Protein AF-0000000078595230 (afdb_homodimer)

Structure (mmCIF, N/CA/C/O backbone):
data_AF-0000000078595230-model_v1
#
loop_
_entity.id
_entity.type
_entity.pdbx_description
1 polymer 'Imidazole glycerol phosphate synthase subunit HisH'
#
loop_
_atom_site.group_PDB
_atom_site.id
_atom_site.type_symbol
_atom_site.label_atom_id
_atom_site.label_alt_id
_atom_site.label_comp_id
_atom_site.label_asym_id
_atom_site.label_entity_id
_atom_site.label_seq_id
_atom_site.pdbx_PDB_ins_code
_atom_site.Cartn_x
_atom_site.Cartn_y
_atom_site.Cartn_z
_atom_site.occupancy
_atom_site.B_iso_or_equiv
_atom_site.auth_seq_id
_atom_site.auth_comp_id
_atom_site.auth_asym_id
_atom_site.auth_atom_id
_atom_site.pdbx_PDB_model_num
ATOM 1 N N . MET A 1 1 ? 17.828 -8.773 -14.305 1 94.38 1 MET A N 1
ATOM 2 C CA . MET A 1 1 ? 16.609 -8.039 -14.672 1 94.38 1 MET A CA 1
ATOM 3 C C . MET A 1 1 ? 15.375 -8.914 -14.484 1 94.38 1 MET A C 1
ATOM 5 O O . MET A 1 1 ? 15.422 -10.117 -14.734 1 94.38 1 MET A O 1
ATOM 9 N N . ILE A 1 2 ? 14.383 -8.367 -13.945 1 98.5 2 ILE A N 1
ATOM 10 C CA . ILE A 1 2 ? 13.109 -9.062 -13.781 1 98.5 2 ILE A CA 1
ATOM 11 C C . ILE A 1 2 ? 12.211 -8.781 -14.984 1 98.5 2 ILE A C 1
ATOM 13 O O . ILE A 1 2 ? 12.07 -7.633 -15.406 1 98.5 2 ILE A O 1
ATOM 17 N N . SER A 1 3 ? 11.625 -9.797 -15.578 1 98.81 3 SER A N 1
ATOM 18 C CA . SER A 1 3 ? 10.578 -9.633 -16.578 1 98.81 3 SER A CA 1
ATOM 19 C C . SER A 1 3 ? 9.195 -9.68 -15.945 1 98.81 3 SER A C 1
ATOM 21 O O . SER A 1 3 ? 8.844 -10.648 -15.273 1 98.81 3 SER A O 1
ATOM 23 N N . ILE A 1 4 ? 8.508 -8.617 -16.125 1 98.88 4 ILE A N 1
ATOM 24 C CA . ILE A 1 4 ? 7.078 -8.617 -15.828 1 98.88 4 ILE A CA 1
ATOM 25 C C . ILE A 1 4 ? 6.289 -9 -17.078 1 98.88 4 ILE A C 1
ATOM 27 O O . ILE A 1 4 ? 6.258 -8.25 -18.062 1 98.88 4 ILE A O 1
ATOM 31 N N . VAL A 1 5 ? 5.637 -10.117 -17 1 98.88 5 VAL A N 1
ATOM 32 C CA . VAL A 1 5 ? 5.094 -10.727 -18.219 1 98.88 5 VAL A CA 1
ATOM 33 C C . VAL A 1 5 ? 3.863 -9.945 -18.672 1 98.88 5 VAL A C 1
ATOM 35 O O . VAL A 1 5 ? 2.895 -9.805 -17.922 1 98.88 5 VAL A O 1
ATOM 38 N N . ASP A 1 6 ? 3.943 -9.438 -19.891 1 98.62 6 ASP A N 1
ATOM 39 C CA . ASP A 1 6 ? 2.82 -8.758 -20.531 1 98.62 6 ASP A CA 1
ATOM 40 C C . ASP A 1 6 ? 2.092 -9.688 -21.5 1 98.62 6 ASP A C 1
ATOM 42 O O . ASP A 1 6 ? 2.518 -9.852 -22.641 1 98.62 6 ASP A O 1
ATOM 46 N N . TYR A 1 7 ? 0.997 -10.188 -21.031 1 98 7 TYR A N 1
ATOM 47 C CA . TYR A 1 7 ? 0.161 -11.031 -21.891 1 98 7 TYR A CA 1
ATOM 48 C C . TYR A 1 7 ? -1.214 -10.406 -22.094 1 98 7 TYR A C 1
ATOM 50 O O . TYR A 1 7 ? -2.186 -11.102 -22.375 1 98 7 TYR A O 1
ATOM 58 N N . GLY A 1 8 ? -1.312 -9.148 -21.781 1 96.19 8 GLY A N 1
ATOM 59 C CA . GLY A 1 8 ? -2.521 -8.391 -22.062 1 96.19 8 GLY A CA 1
ATOM 60 C C . GLY A 1 8 ? -3.402 -8.211 -20.828 1 96.19 8 GLY A C 1
ATOM 61 O O . GLY A 1 8 ? -4.512 -7.68 -20.938 1 96.19 8 GLY A O 1
ATOM 62 N N . MET A 1 9 ? -2.922 -8.672 -19.688 1 93.19 9 MET A N 1
ATOM 63 C CA . MET A 1 9 ? -3.703 -8.578 -18.469 1 93.19 9 MET A CA 1
ATOM 64 C C . MET A 1 9 ? -2.811 -8.242 -17.281 1 93.19 9 MET A C 1
ATOM 66 O O . MET A 1 9 ? -1.619 -8.555 -17.281 1 93.19 9 MET A O 1
ATOM 70 N N . GLY A 1 10 ? -3.42 -7.547 -16.281 1 90.12 10 GLY A N 1
ATOM 71 C CA . GLY A 1 10 ? -2.711 -7.301 -15.031 1 90.12 10 GLY A CA 1
ATOM 72 C C . GLY A 1 10 ? -2.389 -5.836 -14.812 1 90.12 10 GLY A C 1
ATOM 73 O O . GLY A 1 10 ? -2.508 -5.023 -15.727 1 90.12 10 GLY A O 1
ATOM 74 N N . ASN A 1 11 ? -1.993 -5.527 -13.555 1 89.44 11 ASN A N 1
ATOM 75 C CA . ASN A 1 11 ? -1.51 -4.207 -13.172 1 89.44 11 ASN A CA 1
ATOM 76 C C . ASN A 1 11 ? -0.004 -4.078 -13.383 1 89.44 11 ASN A C 1
ATOM 78 O O . ASN A 1 11 ? 0.749 -3.896 -12.422 1 89.44 11 ASN A O 1
ATOM 82 N N . LEU A 1 12 ? 0.404 -4.023 -14.578 1 96.56 12 LEU A N 1
ATOM 83 C CA . LEU A 1 12 ? 1.808 -4.156 -14.953 1 96.56 12 LEU A CA 1
ATOM 84 C C . LEU A 1 12 ? 2.613 -2.951 -14.477 1 96.56 12 LEU A C 1
ATOM 86 O O . LEU A 1 12 ? 3.676 -3.109 -13.875 1 96.56 12 LEU A O 1
ATOM 90 N N . ARG A 1 13 ? 2.098 -1.796 -14.688 1 94.69 13 ARG A N 1
ATOM 91 C CA . ARG A 1 13 ? 2.836 -0.574 -14.391 1 94.69 13 ARG A CA 1
ATOM 92 C C . ARG A 1 13 ? 3.018 -0.395 -12.891 1 94.69 13 ARG A C 1
ATOM 94 O O . ARG A 1 13 ? 4.078 0.034 -12.438 1 94.69 13 ARG A O 1
ATOM 101 N N . SER A 1 14 ? 1.985 -0.733 -12.102 1 95.06 14 SER A N 1
ATOM 102 C CA . SER A 1 14 ? 2.1 -0.614 -10.656 1 95.06 14 SER A CA 1
ATOM 103 C C . SER A 1 14 ? 3.188 -1.533 -10.109 1 95.06 14 SER A C 1
ATOM 105 O O . SER A 1 14 ? 3.971 -1.133 -9.242 1 95.06 14 SER A O 1
ATOM 107 N N . VAL A 1 15 ? 3.195 -2.729 -10.625 1 97.94 15 VAL A N 1
ATOM 108 C CA . VAL A 1 15 ? 4.215 -3.686 -10.211 1 97.94 15 VAL A CA 1
ATOM 109 C C . VAL A 1 15 ? 5.598 -3.174 -10.617 1 97.94 15 VAL A C 1
ATOM 111 O O . VAL A 1 15 ? 6.539 -3.219 -9.82 1 97.94 15 VAL A O 1
ATOM 114 N N . GLN A 1 16 ? 5.691 -2.67 -11.82 1 97.94 16 GLN A N 1
ATOM 115 C CA . GLN A 1 16 ? 6.969 -2.146 -12.297 1 97.94 16 GLN A CA 1
ATOM 116 C C . GLN A 1 16 ? 7.453 -0.996 -11.422 1 97.94 16 GLN A C 1
ATOM 118 O O . GLN A 1 16 ? 8.625 -0.954 -11.039 1 97.94 16 GLN A O 1
ATOM 123 N N . LYS A 1 17 ? 6.59 -0.098 -11.078 1 95.75 17 LYS A N 1
ATOM 124 C CA . LYS A 1 17 ? 6.953 1.058 -10.258 1 95.75 17 LYS A CA 1
ATOM 125 C C . LYS A 1 17 ? 7.41 0.626 -8.867 1 95.75 17 LYS A C 1
ATOM 127 O O . LYS A 1 17 ? 8.367 1.185 -8.32 1 95.75 17 LYS A O 1
ATOM 132 N N . ALA A 1 18 ? 6.707 -0.31 -8.305 1 97.56 18 ALA A N 1
ATOM 133 C CA . ALA A 1 18 ? 7.086 -0.833 -6.992 1 97.56 18 ALA A CA 1
ATOM 134 C C . ALA A 1 18 ? 8.484 -1.437 -7.027 1 97.56 18 ALA A C 1
ATOM 136 O O . ALA A 1 18 ? 9.297 -1.195 -6.125 1 97.56 18 ALA A O 1
ATOM 137 N N . LEU A 1 19 ? 8.758 -2.203 -8.055 1 98.25 19 LEU A N 1
ATOM 138 C CA . LEU A 1 19 ? 10.07 -2.822 -8.203 1 98.25 19 LEU A CA 1
ATOM 139 C C . LEU A 1 19 ? 11.156 -1.765 -8.383 1 98.25 19 LEU A C 1
ATOM 141 O O . LEU A 1 19 ? 12.211 -1.836 -7.754 1 98.25 19 LEU A O 1
ATOM 145 N N . GLU A 1 20 ? 10.883 -0.776 -9.211 1 96.88 20 GLU A N 1
ATOM 146 C CA . GLU A 1 20 ? 11.836 0.304 -9.43 1 96.88 20 GLU A CA 1
ATOM 147 C C . GLU A 1 20 ? 12.125 1.061 -8.141 1 96.88 20 GLU A C 1
ATOM 149 O O . GLU A 1 20 ? 13.266 1.443 -7.879 1 96.88 20 GLU A O 1
ATOM 154 N N . PHE A 1 21 ? 11.148 1.213 -7.383 1 96.88 21 PHE A N 1
ATOM 155 C CA . PHE A 1 21 ? 11.281 1.931 -6.121 1 96.88 21 PHE A CA 1
ATOM 156 C C . PHE A 1 21 ? 12.281 1.235 -5.207 1 96.88 21 PHE A C 1
ATOM 158 O O . PHE A 1 21 ? 13.047 1.894 -4.5 1 96.88 21 PHE A O 1
ATOM 165 N N . ILE A 1 22 ? 12.25 -0.036 -5.207 1 96.69 22 ILE A N 1
ATOM 166 C CA . ILE A 1 22 ? 13.141 -0.771 -4.312 1 96.69 22 ILE A CA 1
ATOM 167 C C . ILE A 1 22 ? 14.477 -1.009 -5 1 96.69 22 ILE A C 1
ATOM 169 O O . ILE A 1 22 ? 15.305 -1.794 -4.52 1 96.69 22 ILE A O 1
ATOM 173 N N . GLY A 1 23 ? 14.711 -0.501 -6.176 1 96.19 23 GLY A N 1
ATOM 174 C CA . GLY A 1 23 ? 16 -0.544 -6.848 1 96.19 23 GLY A CA 1
ATOM 175 C C . GLY A 1 23 ? 16.156 -1.742 -7.77 1 96.19 23 GLY A C 1
ATOM 176 O O . GLY A 1 23 ? 17.25 -2.047 -8.219 1 96.19 23 GLY A O 1
ATOM 177 N N . ALA A 1 24 ? 15.086 -2.398 -8.023 1 97.31 24 ALA A N 1
ATOM 178 C CA . ALA A 1 24 ? 15.141 -3.568 -8.898 1 97.31 24 ALA A CA 1
ATOM 179 C C . ALA A 1 24 ? 15.078 -3.16 -10.367 1 97.31 24 ALA A C 1
ATOM 181 O O . ALA A 1 24 ? 14.422 -2.178 -10.719 1 97.31 24 ALA A O 1
ATOM 182 N N . GLU A 1 25 ? 15.766 -3.869 -11.188 1 96 25 GLU A N 1
ATOM 183 C CA . GLU A 1 25 ? 15.648 -3.73 -12.641 1 96 25 GLU A CA 1
ATOM 184 C C . GLU A 1 25 ? 14.523 -4.605 -13.188 1 96 25 GLU A C 1
ATOM 186 O O . GLU A 1 25 ? 14.57 -5.828 -13.07 1 96 25 GLU A O 1
ATOM 191 N N . ALA A 1 26 ? 13.531 -3.971 -13.734 1 97.94 26 ALA A N 1
ATOM 192 C CA . ALA A 1 26 ? 12.375 -4.719 -14.219 1 97.94 26 ALA A CA 1
ATOM 193 C C . ALA A 1 26 ? 11.883 -4.168 -15.555 1 97.94 26 ALA A C 1
ATOM 195 O O . ALA A 1 26 ? 11.945 -2.961 -15.797 1 97.94 26 ALA A O 1
ATOM 196 N N . GLU A 1 27 ? 11.438 -5.055 -16.406 1 98.25 27 GLU A N 1
ATOM 197 C CA . GLU A 1 27 ? 10.883 -4.684 -17.703 1 98.25 27 GLU A CA 1
ATOM 198 C C . GLU A 1 27 ? 9.57 -5.414 -17.969 1 98.25 27 GLU A C 1
ATOM 200 O O . GLU A 1 27 ? 9.461 -6.621 -17.75 1 98.25 27 GLU A O 1
ATOM 205 N N . ILE A 1 28 ? 8.57 -4.637 -18.406 1 98.69 28 ILE A N 1
ATOM 206 C CA . ILE A 1 28 ? 7.328 -5.238 -18.891 1 98.69 28 ILE A CA 1
ATOM 207 C C . ILE A 1 28 ? 7.523 -5.766 -20.312 1 98.69 28 ILE A C 1
ATOM 209 O O . ILE A 1 28 ? 7.891 -5.016 -21.219 1 98.69 28 ILE A O 1
ATOM 213 N N . THR A 1 29 ? 7.289 -7.031 -20.516 1 98.62 29 THR A N 1
ATOM 214 C CA . THR A 1 29 ? 7.566 -7.57 -21.844 1 98.62 29 THR A CA 1
ATOM 215 C C . THR A 1 29 ? 6.703 -8.797 -22.109 1 98.62 29 THR A C 1
ATOM 217 O O . THR A 1 29 ? 6.391 -9.562 -21.203 1 98.62 29 THR A O 1
ATOM 220 N N . GLY A 1 30 ? 6.281 -8.953 -23.312 1 98.12 30 GLY A N 1
ATOM 221 C CA . GLY A 1 30 ? 5.68 -10.18 -23.812 1 98.12 30 GLY A CA 1
ATOM 222 C C . GLY A 1 30 ? 6.602 -10.977 -24.719 1 98.12 30 GLY A C 1
ATOM 223 O O . GLY A 1 30 ? 6.195 -11.977 -25.312 1 98.12 30 GLY A O 1
ATOM 224 N N . ASP A 1 31 ? 7.824 -10.445 -24.859 1 98.19 31 ASP A N 1
ATOM 225 C CA . ASP A 1 31 ? 8.805 -11.086 -25.719 1 98.19 31 ASP A CA 1
ATOM 226 C C . ASP A 1 31 ? 9.344 -12.375 -25.094 1 98.19 31 ASP A C 1
ATOM 228 O O . ASP A 1 31 ? 9.938 -12.344 -24.016 1 98.19 31 ASP A O 1
ATOM 232 N N . LYS A 1 32 ? 9.188 -13.484 -25.859 1 98.25 32 LYS A N 1
ATOM 233 C CA . LYS A 1 32 ? 9.531 -14.812 -25.359 1 98.25 32 LYS A CA 1
ATOM 234 C C . LYS A 1 32 ? 11.023 -14.906 -25.031 1 98.25 32 LYS A C 1
ATOM 236 O O . LYS A 1 32 ? 11.406 -15.508 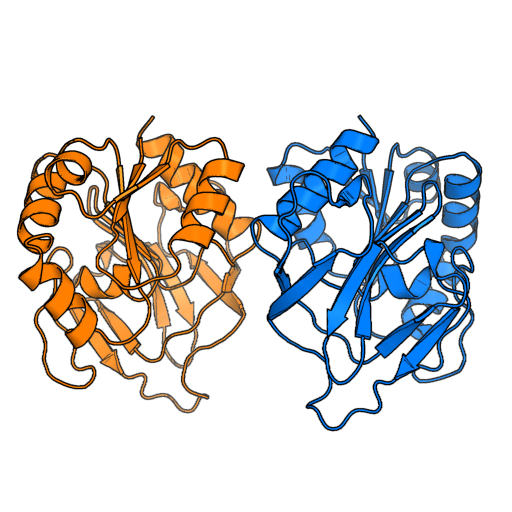-24.031 1 98.25 32 LYS A O 1
ATOM 241 N N . HIS A 1 33 ? 11.797 -14.336 -25.812 1 98.06 33 HIS A N 1
ATOM 242 C CA . HIS A 1 33 ? 13.242 -14.391 -25.625 1 98.06 33 HIS A CA 1
ATOM 243 C C . HIS A 1 33 ? 13.656 -13.602 -24.375 1 98.06 33 HIS A C 1
ATOM 245 O O . HIS A 1 33 ? 14.516 -14.047 -23.625 1 98.06 33 HIS A O 1
ATOM 251 N N . LYS A 1 34 ? 13.102 -12.477 -24.172 1 98.31 34 LYS A N 1
ATOM 252 C CA . LYS A 1 34 ? 13.398 -11.656 -23 1 98.31 34 LYS A CA 1
ATOM 253 C C . LYS A 1 34 ? 12.969 -12.359 -21.719 1 98.31 34 LYS A C 1
ATOM 255 O O . LYS A 1 34 ? 13.711 -12.375 -20.734 1 98.31 34 LYS A O 1
ATOM 260 N N . ILE A 1 35 ? 11.805 -12.969 -21.797 1 98.56 35 ILE A N 1
ATOM 261 C CA . ILE A 1 35 ? 11.289 -13.68 -20.625 1 98.56 35 ILE A CA 1
ATOM 262 C C . ILE A 1 35 ? 12.211 -14.844 -20.281 1 98.56 35 ILE A C 1
ATOM 264 O O . ILE A 1 35 ? 12.617 -15 -19.141 1 98.56 35 ILE A O 1
ATOM 268 N N . LEU A 1 36 ? 12.57 -15.609 -21.266 1 97.88 36 LEU A N 1
ATOM 269 C CA . LEU A 1 36 ? 13.383 -16.812 -21.062 1 97.88 36 LEU A CA 1
ATOM 270 C C . LEU A 1 36 ? 14.773 -16.453 -20.547 1 97.88 36 LEU A C 1
ATOM 272 O O . LEU A 1 36 ? 15.375 -17.219 -19.812 1 97.88 36 LEU A O 1
ATOM 276 N N . ASN A 1 37 ? 15.281 -15.242 -20.812 1 96.94 37 ASN A N 1
ATOM 277 C CA . ASN A 1 37 ? 16.641 -14.859 -20.453 1 96.94 37 ASN A CA 1
ATOM 278 C C . ASN A 1 37 ? 16.672 -13.953 -19.234 1 96.94 37 ASN A C 1
ATOM 280 O O . ASN A 1 37 ? 17.719 -13.438 -18.859 1 96.94 37 ASN A O 1
ATOM 284 N N . SER A 1 38 ? 15.555 -13.773 -18.594 1 98 38 SER A N 1
ATOM 285 C CA . SER A 1 38 ? 15.5 -12.93 -17.406 1 98 38 SER A CA 1
ATOM 286 C C . SER A 1 38 ? 15.992 -13.68 -16.172 1 98 38 SER A C 1
ATOM 288 O O . SER A 1 38 ? 16.031 -14.914 -16.172 1 98 38 SER A O 1
ATOM 290 N N . ARG A 1 39 ? 16.469 -12.953 -15.219 1 98.25 39 ARG A N 1
ATOM 291 C CA . ARG A 1 39 ? 16.969 -13.539 -13.977 1 98.25 39 ARG A CA 1
ATOM 292 C C . ARG A 1 39 ? 15.805 -13.898 -13.047 1 98.25 39 ARG A C 1
ATOM 294 O O . ARG A 1 39 ? 15.969 -14.688 -12.117 1 98.25 39 ARG A O 1
ATOM 301 N N . GLY A 1 40 ? 14.641 -13.305 -13.219 1 98.81 40 GLY A N 1
ATOM 302 C CA . GLY A 1 40 ? 13.391 -13.531 -12.508 1 98.81 40 GLY A CA 1
ATOM 303 C C . GLY A 1 40 ? 12.172 -13.125 -13.312 1 98.81 40 GLY A C 1
ATOM 304 O O . GLY A 1 40 ? 12.242 -12.234 -14.164 1 98.81 40 GLY A O 1
ATOM 305 N N . ILE A 1 41 ? 11.086 -13.789 -13.047 1 98.88 41 ILE A N 1
ATOM 306 C CA . ILE A 1 41 ? 9.859 -13.547 -13.797 1 98.88 41 ILE A CA 1
ATOM 307 C C . ILE A 1 41 ? 8.711 -13.258 -12.836 1 98.88 41 ILE A C 1
ATOM 309 O O . ILE A 1 41 ? 8.547 -13.961 -11.836 1 98.88 41 ILE A O 1
ATOM 313 N N . ILE A 1 42 ? 8 -12.219 -13.094 1 98.88 42 ILE A N 1
ATOM 314 C CA . ILE A 1 42 ? 6.754 -11.945 -12.391 1 98.88 42 ILE A CA 1
ATOM 315 C C . ILE A 1 42 ? 5.574 -12.102 -13.344 1 98.88 42 ILE A C 1
ATOM 317 O O . ILE A 1 42 ? 5.574 -11.539 -14.445 1 98.88 42 ILE A O 1
ATOM 321 N N . LEU A 1 43 ? 4.672 -12.945 -12.977 1 98.88 43 LEU A N 1
ATOM 322 C CA . LEU A 1 43 ? 3.428 -13.172 -13.703 1 98.88 43 LEU A CA 1
ATOM 323 C C . LEU A 1 43 ? 2.254 -12.508 -13 1 98.88 43 LEU A C 1
ATOM 325 O O . LEU A 1 43 ? 1.645 -13.094 -12.102 1 98.88 43 LEU A O 1
ATOM 329 N N . PRO A 1 44 ? 1.95 -11.25 -13.406 1 98.19 44 PRO A N 1
ATOM 330 C CA . PRO A 1 44 ? 0.797 -10.57 -12.812 1 98.19 44 PRO A CA 1
ATOM 331 C C . PRO A 1 44 ? -0.532 -11.031 -13.406 1 98.19 44 PRO A C 1
ATOM 333 O O . PRO A 1 44 ? -0.546 -11.812 -14.359 1 98.19 44 PRO A O 1
ATOM 336 N N . GLY A 1 45 ? -1.657 -10.578 -12.742 1 94.81 45 GLY A N 1
ATOM 337 C CA . GLY A 1 45 ? -2.918 -10.898 -13.391 1 94.81 45 GLY A CA 1
ATOM 338 C C . GLY A 1 45 ? -4.125 -10.328 -12.664 1 94.81 45 GLY A C 1
ATOM 339 O O . GLY A 1 45 ? -4.148 -10.266 -11.438 1 94.81 45 GLY A O 1
ATOM 340 N N . VAL A 1 46 ? -5.039 -9.891 -13.445 1 93.94 46 VAL A N 1
ATOM 341 C CA . VAL A 1 46 ? -6.387 -9.508 -13.031 1 93.94 46 VAL A CA 1
ATOM 342 C C . VAL A 1 46 ? -7.41 -10.086 -14 1 93.94 46 VAL A C 1
ATOM 344 O O . VAL A 1 46 ? -7.055 -10.539 -15.094 1 93.94 46 VAL A O 1
ATOM 347 N N . GLY A 1 47 ? -8.594 -10.203 -13.562 1 95.12 47 GLY A N 1
ATOM 348 C CA . GLY A 1 47 ? -9.625 -10.68 -14.461 1 95.12 47 GLY A CA 1
ATOM 349 C C . GLY A 1 47 ? -9.922 -12.164 -14.305 1 95.12 47 GLY A C 1
ATOM 350 O O . GLY A 1 47 ? -9.844 -12.703 -13.195 1 95.12 47 GLY A O 1
ATOM 351 N N . ALA A 1 48 ? -10.273 -12.781 -15.492 1 97.56 48 ALA A N 1
ATOM 352 C CA . ALA A 1 48 ? -10.758 -14.156 -15.43 1 97.56 48 ALA A CA 1
ATOM 353 C C . ALA A 1 48 ? -9.664 -15.141 -15.836 1 97.56 48 ALA A C 1
ATOM 355 O O . ALA A 1 48 ? -8.922 -14.898 -16.797 1 97.56 48 ALA A O 1
ATOM 356 N N . PHE A 1 49 ? -9.656 -16.297 -15.156 1 98.69 49 PHE A N 1
ATOM 357 C CA . PHE A 1 49 ? -8.68 -17.359 -15.336 1 98.69 49 PHE A CA 1
ATOM 358 C C . PHE A 1 49 ? -8.656 -17.844 -16.781 1 98.69 49 PHE A C 1
ATOM 360 O O . PHE A 1 49 ? -7.598 -17.891 -17.406 1 98.69 49 PHE A O 1
ATOM 367 N N . PRO A 1 50 ? -9.828 -18.125 -17.438 1 98.75 50 PRO A N 1
ATOM 368 C CA . PRO A 1 50 ? -9.797 -18.625 -18.812 1 98.75 50 PRO A CA 1
ATOM 369 C C . PRO A 1 50 ? -9.242 -17.594 -19.797 1 98.75 50 PRO A C 1
ATOM 371 O O . PRO A 1 50 ? -8.508 -17.953 -20.719 1 98.75 50 PRO A O 1
ATOM 374 N N . ASP A 1 51 ? -9.594 -16.328 -19.578 1 98.62 51 ASP A N 1
ATOM 375 C CA . ASP A 1 51 ? -9.102 -15.281 -20.469 1 98.62 51 ASP A CA 1
ATOM 376 C C . ASP A 1 51 ? -7.586 -15.156 -20.391 1 98.62 51 ASP A C 1
ATOM 378 O O . ASP A 1 51 ? -6.91 -15 -21.406 1 98.62 51 ASP A O 1
ATOM 382 N N . ALA A 1 52 ? -7.121 -15.25 -19.219 1 98.62 52 ALA A N 1
ATOM 383 C CA . ALA A 1 52 ? -5.68 -15.156 -19 1 98.62 52 ALA A CA 1
ATOM 384 C C . ALA A 1 52 ? -4.945 -16.328 -19.672 1 98.62 52 ALA A C 1
ATOM 386 O O . ALA A 1 52 ? -3.982 -16.109 -20.406 1 98.62 52 ALA A O 1
ATOM 387 N N . MET A 1 53 ? -5.418 -17.516 -19.469 1 98.69 53 MET A N 1
ATOM 388 C CA . MET A 1 53 ? -4.762 -18.688 -20.031 1 98.69 53 MET A CA 1
ATOM 389 C C . MET A 1 53 ? -4.867 -18.672 -21.562 1 98.69 53 MET A C 1
ATOM 391 O O . MET A 1 53 ? -3.932 -19.078 -22.25 1 98.69 53 MET A O 1
ATOM 395 N N . ASP A 1 54 ? -6.031 -18.203 -22.031 1 98.56 54 ASP A N 1
ATOM 396 C CA . ASP A 1 54 ? -6.176 -18.094 -23.484 1 98.56 54 ASP A CA 1
ATOM 397 C C . ASP A 1 54 ? -5.109 -17.172 -24.078 1 98.56 54 ASP A C 1
ATOM 399 O O . ASP A 1 54 ? -4.469 -17.516 -25.062 1 98.56 54 ASP A O 1
ATOM 403 N N . ASN A 1 55 ? -4.906 -16.016 -23.453 1 98.44 55 ASN A N 1
ATOM 404 C CA . ASN A 1 55 ? -3.898 -15.062 -23.922 1 98.44 55 ASN A CA 1
ATOM 405 C C . ASN A 1 55 ? -2.492 -15.648 -23.812 1 98.44 55 ASN A C 1
ATOM 407 O O . ASN A 1 55 ? -1.689 -15.531 -24.734 1 98.44 55 ASN A O 1
ATOM 411 N N . ILE A 1 56 ? -2.201 -16.312 -22.734 1 98.5 56 ILE A N 1
ATOM 412 C CA . ILE A 1 56 ? -0.891 -16.875 -22.438 1 98.5 56 ILE A CA 1
ATOM 413 C C . ILE A 1 56 ? -0.557 -17.953 -23.469 1 98.5 56 ILE A C 1
ATOM 415 O O . ILE A 1 56 ? 0.547 -17.984 -24.016 1 98.5 56 ILE A O 1
ATOM 419 N N . LYS A 1 57 ? -1.531 -18.797 -23.766 1 98.31 57 LYS A N 1
ATOM 420 C CA . LYS A 1 57 ? -1.324 -19.875 -24.734 1 98.31 57 LYS A CA 1
ATOM 421 C C . LYS A 1 57 ? -1.199 -19.344 -26.156 1 98.31 57 LYS A C 1
ATOM 423 O O . LYS A 1 57 ? -0.36 -19.797 -26.922 1 98.31 57 LYS A O 1
ATOM 428 N N . LYS A 1 58 ? -2.062 -18.375 -26.453 1 98.06 58 LYS A N 1
ATOM 429 C CA . LYS A 1 58 ? -2.021 -17.766 -27.781 1 98.06 58 LYS A CA 1
ATOM 430 C C . LYS A 1 58 ? -0.644 -17.188 -28.078 1 98.06 58 LYS A C 1
ATOM 432 O O . LYS A 1 58 ? -0.16 -17.266 -29.203 1 98.06 58 LYS A O 1
ATOM 437 N N . LEU A 1 59 ? -0.012 -16.656 -27.031 1 97.81 59 LEU A N 1
ATOM 438 C CA . LEU A 1 59 ? 1.274 -15.984 -27.188 1 97.81 59 LEU A CA 1
ATOM 439 C C . LEU A 1 59 ? 2.426 -16.969 -26.984 1 97.81 59 LEU A C 1
ATOM 441 O O . LEU A 1 59 ? 3.592 -16.609 -27.156 1 97.81 59 LEU A O 1
ATOM 445 N N . GLY A 1 60 ? 2.113 -18.172 -26.625 1 98.06 60 GLY A N 1
ATOM 446 C CA . GLY A 1 60 ? 3.125 -19.188 -26.375 1 98.06 60 GLY A CA 1
ATOM 447 C C . GLY A 1 60 ? 3.904 -18.953 -25.094 1 98.06 60 GLY A C 1
ATOM 448 O O . GLY A 1 60 ? 5.02 -19.453 -24.938 1 98.06 60 GLY A O 1
ATOM 449 N N . ILE A 1 61 ? 3.379 -18.188 -24.25 1 98.31 61 ILE A N 1
ATOM 450 C CA . ILE A 1 61 ? 4.051 -17.797 -23.016 1 98.31 61 ILE A CA 1
ATOM 451 C C . ILE A 1 61 ? 4.031 -18.953 -22.016 1 98.31 61 ILE A C 1
ATOM 453 O O . ILE A 1 61 ? 4.953 -19.109 -21.203 1 98.31 61 ILE A O 1
ATOM 457 N N . ASP A 1 62 ? 3.012 -19.844 -22.094 1 98.5 62 ASP A N 1
ATOM 458 C CA . ASP A 1 62 ? 2.939 -21 -21.203 1 98.5 62 ASP A CA 1
ATOM 459 C C . ASP A 1 62 ? 4.18 -21.875 -21.359 1 98.5 62 ASP A C 1
ATOM 461 O O . ASP A 1 62 ? 4.785 -22.281 -20.359 1 98.5 62 ASP A O 1
ATOM 465 N N . THR A 1 63 ? 4.609 -22.094 -22.578 1 98.25 63 THR A N 1
ATOM 466 C CA . THR A 1 63 ? 5.785 -22.922 -22.844 1 98.25 63 THR A CA 1
ATOM 467 C C . THR A 1 63 ? 7.051 -22.234 -22.328 1 98.25 63 THR A C 1
ATOM 469 O O . THR A 1 63 ? 7.918 -22.891 -21.75 1 98.25 63 THR A O 1
ATOM 472 N N . VAL A 1 64 ? 7.121 -20.953 -22.484 1 98.38 64 VAL A N 1
ATOM 473 C CA . VAL A 1 64 ? 8.281 -20.156 -22.094 1 98.38 64 VAL A CA 1
ATOM 474 C C . VAL A 1 64 ? 8.414 -20.156 -20.578 1 98.38 64 VAL A C 1
ATOM 476 O O . VAL A 1 64 ? 9.508 -20.297 -20.047 1 98.38 64 VAL A O 1
ATOM 479 N N . LEU A 1 65 ? 7.312 -19.984 -19.891 1 98.75 65 LEU A N 1
ATOM 480 C CA . LEU A 1 65 ? 7.324 -19.969 -18.438 1 98.75 65 LEU A CA 1
ATOM 481 C C . LEU A 1 65 ? 7.77 -21.328 -17.891 1 98.75 65 LEU A C 1
ATOM 483 O O . LEU A 1 65 ? 8.586 -21.391 -16.969 1 98.75 65 LEU A O 1
ATOM 487 N N . ASN A 1 66 ? 7.195 -22.391 -18.422 1 98.44 66 ASN A N 1
ATOM 488 C CA . ASN A 1 66 ? 7.566 -23.734 -17.984 1 98.44 66 ASN A CA 1
ATOM 489 C C . ASN A 1 66 ? 9.055 -24 -18.219 1 98.44 66 ASN A C 1
ATOM 491 O O . ASN A 1 66 ? 9.727 -24.562 -17.344 1 98.44 66 ASN A O 1
ATOM 495 N N . GLU A 1 67 ? 9.508 -23.594 -19.359 1 98.56 67 GLU A N 1
ATOM 496 C CA . GLU A 1 67 ? 10.922 -23.781 -19.672 1 98.56 67 GLU A CA 1
ATOM 497 C C . GLU A 1 67 ? 11.805 -23 -18.703 1 98.56 67 GLU A C 1
ATOM 499 O O . GLU A 1 67 ? 12.789 -23.531 -18.188 1 98.56 67 GLU A O 1
ATOM 504 N N . ALA A 1 68 ? 11.508 -21.781 -18.469 1 98.56 68 ALA A N 1
ATOM 505 C CA . ALA A 1 68 ? 12.281 -20.938 -17.562 1 98.56 68 ALA A CA 1
ATOM 506 C C . ALA A 1 68 ? 12.336 -21.531 -16.156 1 98.56 68 ALA A C 1
ATOM 508 O O . ALA A 1 68 ? 13.406 -21.594 -15.547 1 98.56 68 ALA A O 1
ATOM 509 N N . VAL A 1 69 ? 11.195 -22 -15.672 1 98.56 69 VAL A N 1
ATOM 510 C CA . VAL A 1 69 ? 11.117 -22.594 -14.336 1 98.56 69 VAL A CA 1
ATOM 511 C C . VAL A 1 69 ? 11.977 -23.859 -14.273 1 98.56 69 VAL A C 1
ATOM 513 O O . VAL A 1 69 ? 12.703 -24.062 -13.297 1 98.56 69 VAL A O 1
ATOM 516 N N . ASN A 1 70 ? 11.867 -24.641 -15.312 1 98 70 ASN A N 1
ATOM 517 C CA . ASN A 1 70 ? 12.648 -25.875 -15.375 1 98 70 ASN A CA 1
ATOM 518 C C . ASN A 1 70 ? 14.141 -25.578 -15.391 1 98 70 ASN A C 1
ATOM 520 O O . ASN A 1 70 ? 14.938 -26.375 -14.891 1 98 70 ASN A O 1
ATOM 524 N N . GLU A 1 71 ? 14.508 -24.438 -15.914 1 97.81 71 GLU A N 1
ATOM 525 C CA . GLU A 1 71 ? 15.914 -24.047 -15.977 1 97.81 71 GLU A CA 1
ATOM 526 C C . GLU A 1 71 ? 16.359 -23.406 -14.664 1 97.81 71 GLU A C 1
ATOM 528 O O . GLU A 1 71 ? 17.531 -23.031 -14.516 1 97.81 71 GLU A O 1
ATOM 533 N N . GLY A 1 72 ? 15.438 -23.188 -13.781 1 98 72 GLY A N 1
ATOM 534 C CA . GLY A 1 72 ? 15.789 -22.719 -12.445 1 98 72 GLY A CA 1
ATOM 535 C C . GLY A 1 72 ? 15.477 -21.25 -12.227 1 98 72 GLY A C 1
ATOM 536 O O . GLY A 1 72 ? 15.734 -20.719 -11.148 1 98 72 GLY A O 1
ATOM 537 N N . THR A 1 73 ? 14.898 -20.547 -13.211 1 98.56 73 THR A N 1
ATOM 538 C CA . THR A 1 73 ? 14.578 -19.141 -13.086 1 98.56 73 THR A CA 1
ATOM 539 C C . THR A 1 73 ? 13.43 -18.938 -12.094 1 98.56 73 THR A C 1
ATOM 541 O O . THR A 1 73 ? 12.383 -19.562 -12.211 1 98.56 73 THR A O 1
ATOM 544 N N . PRO A 1 74 ? 13.625 -18.062 -11.078 1 98.81 74 PRO A N 1
ATOM 545 C CA . PRO A 1 74 ? 12.531 -17.781 -10.148 1 98.81 74 PRO A CA 1
ATOM 546 C C . PRO A 1 74 ? 11.32 -17.156 -10.828 1 98.81 74 PRO A C 1
ATOM 548 O O . PRO A 1 74 ? 11.477 -16.266 -11.68 1 98.81 74 PRO A O 1
ATOM 551 N N . LEU A 1 75 ? 10.148 -17.688 -10.523 1 98.88 75 LEU A N 1
ATOM 552 C CA . LEU A 1 75 ? 8.867 -17.188 -11.023 1 98.88 75 LEU A CA 1
ATOM 553 C C . LEU A 1 75 ? 7.938 -16.844 -9.859 1 98.88 75 LEU A C 1
ATOM 555 O O . LEU A 1 75 ? 7.781 -17.625 -8.93 1 98.88 75 LEU A O 1
ATOM 559 N N . MET A 1 76 ? 7.371 -15.625 -9.898 1 98.88 76 MET A N 1
ATOM 560 C CA . MET A 1 76 ? 6.387 -15.242 -8.891 1 98.88 76 MET A CA 1
ATOM 561 C C . MET A 1 76 ? 5.078 -14.812 -9.539 1 98.88 76 MET A C 1
ATOM 563 O O . MET A 1 76 ? 5.059 -13.883 -10.352 1 98.88 76 MET A O 1
ATOM 567 N N . GLY A 1 77 ? 4.016 -15.508 -9.219 1 98.88 77 GLY A N 1
ATOM 568 C CA . GLY A 1 77 ? 2.682 -15.102 -9.633 1 98.88 77 GLY A CA 1
ATOM 569 C C . GLY A 1 77 ? 2.006 -14.172 -8.641 1 98.88 77 GLY A C 1
ATOM 570 O O . GLY A 1 77 ? 2.143 -14.344 -7.426 1 98.88 77 GLY A O 1
ATOM 571 N N . ILE A 1 78 ? 1.236 -13.211 -9.117 1 98.88 78 ILE A N 1
ATOM 572 C CA . ILE A 1 78 ? 0.555 -12.242 -8.266 1 98.88 78 ILE A CA 1
ATOM 573 C C . ILE A 1 78 ? -0.945 -12.266 -8.555 1 98.88 78 ILE A C 1
ATOM 575 O O . ILE A 1 78 ? -1.366 -12.07 -9.695 1 98.88 78 ILE A O 1
ATOM 579 N N . CYS A 1 79 ? -1.781 -12.422 -7.512 1 98.56 79 CYS A N 1
ATOM 580 C CA . CYS A 1 79 ? -3.238 -12.453 -7.555 1 98.56 79 CYS A CA 1
ATOM 581 C C . CYS A 1 79 ? -3.732 -13.5 -8.547 1 98.56 79 CYS A C 1
ATOM 583 O O . CYS A 1 79 ? -3.566 -14.703 -8.328 1 98.56 79 CYS A O 1
ATOM 585 N N . LEU A 1 80 ? -4.266 -13.117 -9.68 1 98.81 80 LEU A N 1
ATOM 586 C CA . LEU A 1 80 ? -4.609 -14.094 -10.703 1 98.81 80 LEU A CA 1
ATOM 587 C C . LEU A 1 80 ? -3.371 -14.836 -11.195 1 98.81 80 LEU A C 1
ATOM 589 O O . LEU A 1 80 ? -3.436 -16.031 -11.5 1 98.81 80 LEU A O 1
ATOM 593 N N . GLY A 1 81 ? -2.256 -14.156 -11.25 1 98.81 81 GLY A N 1
ATOM 594 C CA . GLY A 1 81 ? -0.999 -14.773 -11.633 1 98.81 81 GLY A CA 1
ATOM 595 C C . GLY A 1 81 ? -0.621 -15.953 -10.766 1 98.81 81 GLY A C 1
ATOM 596 O O . GLY A 1 81 ? -0.088 -16.953 -11.25 1 98.81 81 GLY A O 1
ATOM 597 N N . MET A 1 82 ? -0.833 -15.844 -9.484 1 98.88 82 MET A N 1
ATOM 598 C CA . MET A 1 82 ? -0.611 -16.984 -8.609 1 98.88 82 MET A CA 1
ATOM 599 C C . MET A 1 82 ? -1.567 -18.125 -8.945 1 98.88 82 MET A C 1
ATOM 601 O O . MET A 1 82 ? -1.159 -19.281 -9 1 98.88 82 MET A O 1
ATOM 605 N N . GLN A 1 83 ? -2.799 -17.766 -9.156 1 98.94 83 GLN A N 1
ATOM 606 C CA . GLN A 1 83 ? -3.805 -18.797 -9.438 1 98.94 83 GLN A CA 1
ATOM 607 C C . GLN A 1 83 ? -3.457 -19.578 -10.695 1 98.94 83 GLN A C 1
ATOM 609 O O . GLN A 1 83 ? -3.645 -20.797 -10.75 1 98.94 83 GLN A O 1
ATOM 614 N N . LEU A 1 84 ? -2.91 -18.906 -11.664 1 98.94 84 LEU A N 1
ATOM 615 C CA . LEU A 1 84 ? -2.566 -19.531 -12.938 1 98.94 84 LEU A CA 1
ATOM 616 C C . LEU A 1 84 ? -1.495 -20.609 -12.75 1 98.94 84 LEU A C 1
ATOM 618 O O . LEU A 1 84 ? -1.311 -21.469 -13.609 1 98.94 84 LEU A O 1
ATOM 622 N N . LEU A 1 85 ? -0.749 -20.562 -11.664 1 98.88 85 LEU A N 1
ATOM 623 C CA . LEU A 1 85 ? 0.337 -21.5 -11.398 1 98.88 85 LEU A CA 1
ATOM 624 C C . LEU A 1 85 ? -0.207 -22.891 -11.094 1 98.88 85 LEU A C 1
ATOM 626 O O . LEU A 1 85 ? 0.528 -23.875 -11.156 1 98.88 85 LEU A O 1
ATOM 630 N N . PHE A 1 86 ? -1.445 -22.969 -10.75 1 98.94 86 PHE A N 1
ATOM 631 C CA . PHE A 1 86 ? -2.033 -24.219 -10.297 1 98.94 86 PHE A CA 1
ATOM 632 C C . PHE A 1 86 ? -2.549 -25.031 -11.477 1 98.94 86 PHE A C 1
ATOM 634 O O . PHE A 1 86 ? -2.418 -24.625 -12.625 1 98.94 86 PHE A O 1
ATOM 641 N N . ASP A 1 87 ? -3.15 -26.203 -11.203 1 98.88 87 ASP A N 1
ATOM 642 C CA . ASP A 1 87 ? -3.508 -27.188 -12.219 1 98.88 87 ASP A CA 1
ATOM 643 C C . ASP A 1 87 ? -4.695 -26.719 -13.047 1 98.88 87 ASP A C 1
ATOM 645 O O . ASP A 1 87 ? -4.73 -26.922 -14.266 1 98.88 87 ASP A O 1
ATOM 649 N N . GLU A 1 88 ? -5.699 -26.156 -12.383 1 98.69 88 GLU A N 1
ATOM 650 C CA . GLU A 1 88 ? -6.926 -25.812 -13.102 1 98.69 88 GLU A CA 1
ATOM 651 C C . GLU A 1 88 ? -7.805 -24.875 -12.281 1 98.69 88 GLU A C 1
ATOM 653 O O . GLU A 1 88 ? -7.562 -24.672 -11.086 1 98.69 88 GLU A O 1
ATOM 658 N N . SER A 1 89 ? -8.734 -24.297 -12.953 1 98.81 89 SER A N 1
ATOM 659 C CA . SER A 1 89 ? -9.727 -23.422 -12.328 1 98.81 89 SER A CA 1
ATOM 660 C C . SER A 1 89 ? -11.133 -23.75 -12.828 1 98.81 89 SER A C 1
ATOM 662 O O . SER A 1 89 ? -11.32 -24.109 -13.992 1 98.81 89 SER A O 1
ATOM 664 N N . GLU A 1 90 ? -12.086 -23.531 -11.953 1 98.62 90 GLU A N 1
ATOM 665 C CA . GLU A 1 90 ? -13.484 -23.703 -12.336 1 98.62 90 GLU A CA 1
ATOM 666 C C . GLU A 1 90 ? -14.109 -22.359 -12.703 1 98.62 90 GLU A C 1
ATOM 668 O O . GLU A 1 90 ? -15.297 -22.297 -13.031 1 98.62 90 GLU A O 1
ATOM 673 N N . GLU A 1 91 ? -13.367 -21.297 -12.625 1 98.25 91 GLU A N 1
ATOM 674 C CA . GLU A 1 91 ? -13.891 -19.953 -12.906 1 98.25 91 GLU A CA 1
ATOM 675 C C . GLU A 1 91 ? -14.414 -19.859 -14.336 1 98.25 91 GLU A C 1
ATOM 677 O O . GLU A 1 91 ? -13.68 -20.094 -15.289 1 98.25 91 GLU A O 1
ATOM 682 N N . VAL A 1 92 ? -15.695 -19.438 -14.523 1 97.19 92 VAL A N 1
ATOM 683 C CA . VAL A 1 92 ? -16.375 -19.25 -15.797 1 97.19 92 VAL A CA 1
ATOM 684 C C . VAL A 1 92 ? -16.531 -20.594 -16.516 1 97.19 92 VAL A C 1
ATOM 686 O O . VAL A 1 92 ? -17.641 -21.016 -16.812 1 97.19 92 VAL A O 1
ATOM 689 N N . ARG A 1 93 ? -15.406 -21.281 -16.797 1 98 93 ARG A N 1
ATOM 690 C CA . ARG A 1 93 ? -15.32 -22.625 -17.359 1 98 93 ARG A CA 1
ATOM 691 C C . ARG A 1 93 ? -14.07 -23.359 -16.875 1 98 93 ARG A C 1
ATOM 693 O O . ARG A 1 93 ? -13.055 -22.719 -16.562 1 98 93 ARG A O 1
ATOM 700 N N . ASN A 1 94 ? -14.242 -24.656 -16.828 1 98.38 94 ASN A N 1
ATOM 701 C CA . ASN A 1 94 ? -13.062 -25.422 -16.438 1 98.38 94 ASN A CA 1
ATOM 702 C C . ASN A 1 94 ? -11.891 -25.188 -17.391 1 98.38 94 ASN A C 1
ATOM 704 O O . ASN A 1 94 ? -12.023 -25.391 -18.594 1 98.38 94 ASN A O 1
ATOM 708 N N . THR A 1 95 ? -10.836 -24.656 -16.844 1 98.81 95 THR A N 1
ATOM 709 C CA . THR A 1 95 ? -9.672 -24.297 -17.641 1 98.81 95 THR A CA 1
ATOM 710 C C . THR A 1 95 ? -8.391 -24.781 -16.984 1 98.81 95 THR A C 1
ATOM 712 O O . THR A 1 95 ? -8.203 -24.609 -15.773 1 98.81 95 THR A O 1
ATOM 715 N N . LYS A 1 96 ? -7.52 -25.469 -17.766 1 98.75 96 LYS A N 1
ATOM 716 C CA . LYS A 1 96 ? -6.219 -25.891 -17.25 1 98.75 96 LYS A CA 1
ATOM 717 C C . LYS A 1 96 ? -5.289 -24.703 -17.062 1 98.75 96 LYS A C 1
ATOM 719 O O . LYS A 1 96 ? -5.293 -23.766 -17.875 1 98.75 96 LYS A O 1
ATOM 724 N N . GLY A 1 97 ? -4.52 -24.75 -16 1 98.81 97 GLY A N 1
ATOM 725 C CA . GLY A 1 97 ? -3.514 -23.734 -15.758 1 98.81 97 GLY A CA 1
ATOM 726 C C . GLY A 1 97 ? -2.115 -24.172 -16.156 1 98.81 97 GLY A C 1
ATOM 727 O O . GLY A 1 97 ? -1.951 -25 -17.047 1 98.81 97 GLY A O 1
ATOM 728 N N . LEU A 1 98 ? -1.089 -23.547 -15.539 1 98.81 98 LEU A N 1
ATOM 729 C CA . LEU A 1 98 ? 0.302 -23.797 -15.906 1 98.81 98 LEU A CA 1
ATOM 730 C C . LEU A 1 98 ? 0.805 -25.094 -15.289 1 98.81 98 LEU A C 1
ATOM 732 O O . LEU A 1 98 ? 1.827 -25.625 -15.719 1 98.81 98 LEU A O 1
ATOM 736 N N . GLY A 1 99 ? 0.157 -25.547 -14.25 1 98.69 99 GLY A N 1
ATOM 737 C CA . GLY A 1 99 ? 0.452 -26.844 -13.664 1 98.69 99 GLY A CA 1
ATOM 738 C C . GLY A 1 99 ? 1.771 -26.875 -12.914 1 98.69 99 GLY A C 1
ATOM 739 O O . GLY A 1 99 ? 2.389 -27.938 -12.781 1 98.69 99 GLY A O 1
ATOM 740 N N . LEU A 1 100 ? 2.229 -25.766 -12.445 1 98.75 100 LEU A N 1
ATOM 741 C CA . LEU A 1 100 ? 3.477 -25.672 -11.695 1 98.75 100 LEU A CA 1
ATOM 742 C C . LEU A 1 100 ? 3.258 -26 -10.227 1 98.75 100 LEU A C 1
ATOM 744 O O . LEU A 1 100 ? 4.199 -26.375 -9.523 1 98.75 100 LEU A O 1
ATOM 748 N N . LEU A 1 101 ? 2.057 -25.828 -9.727 1 98.81 101 LEU A N 1
ATOM 749 C CA . LEU A 1 101 ? 1.612 -26.203 -8.391 1 98.81 101 LEU A CA 1
ATOM 750 C C . LEU A 1 101 ? 0.376 -27.094 -8.461 1 98.81 101 LEU A C 1
ATOM 752 O O . LEU A 1 101 ? -0.506 -26.875 -9.297 1 98.81 101 LEU A O 1
ATOM 756 N N . LYS A 1 102 ? 0.301 -28.031 -7.559 1 98.81 102 LYS A N 1
ATOM 757 C CA . LYS A 1 102 ? -0.829 -28.953 -7.57 1 98.81 102 LYS A CA 1
ATOM 758 C C . LYS A 1 102 ? -2.016 -28.391 -6.801 1 98.81 102 LYS A C 1
ATOM 760 O O . LYS A 1 102 ? -1.862 -27.922 -5.672 1 98.81 102 LYS A O 1
ATOM 765 N N . GLY A 1 103 ? -3.148 -28.422 -7.418 1 98.69 103 GLY A N 1
ATOM 766 C CA . GLY A 1 103 ? -4.363 -27.922 -6.797 1 98.69 103 GLY A CA 1
ATOM 767 C C . GLY A 1 103 ? -5.34 -27.312 -7.789 1 98.69 103 GLY A C 1
ATOM 768 O O . GLY A 1 103 ? -5.082 -27.312 -8.992 1 98.69 103 GLY A O 1
ATOM 769 N N . LYS A 1 104 ? -6.488 -26.859 -7.273 1 98.75 104 LYS A N 1
ATOM 770 C CA . LYS A 1 104 ? -7.559 -26.312 -8.094 1 98.75 104 LYS A CA 1
ATOM 771 C C . LYS A 1 104 ? -8.023 -24.953 -7.555 1 98.75 104 LYS A C 1
ATOM 773 O O . LYS A 1 104 ? -8.094 -24.766 -6.34 1 98.75 104 LYS A O 1
ATOM 778 N N . ILE A 1 105 ? -8.328 -24.078 -8.508 1 98.88 105 ILE A N 1
ATOM 779 C CA . ILE A 1 105 ? -8.898 -22.797 -8.133 1 98.88 105 ILE A CA 1
ATOM 780 C C . ILE A 1 105 ? -10.422 -22.906 -8.055 1 98.88 105 ILE A C 1
ATOM 782 O O . ILE A 1 105 ? -11.078 -23.25 -9.039 1 98.88 105 ILE A O 1
ATOM 786 N N . LYS A 1 106 ? -10.883 -22.531 -6.891 1 98.75 106 LYS A N 1
ATOM 787 C CA . LYS A 1 106 ? -12.305 -22.719 -6.633 1 98.75 106 LYS A CA 1
ATOM 788 C C . LYS A 1 106 ? -12.945 -21.406 -6.172 1 98.75 106 LYS A C 1
ATOM 790 O O . LYS A 1 106 ? -12.266 -20.531 -5.629 1 98.75 106 LYS A O 1
ATOM 795 N N . LYS A 1 107 ? -14.266 -21.344 -6.402 1 98.38 107 LYS A N 1
ATOM 796 C CA . LYS A 1 107 ? -15.016 -20.172 -5.949 1 98.38 107 LYS A CA 1
ATOM 797 C C . LYS A 1 107 ? -15.219 -20.219 -4.438 1 98.38 107 LYS A C 1
ATOM 799 O O . LYS A 1 107 ? -15.461 -21.281 -3.861 1 98.38 107 LYS A O 1
ATOM 804 N N . PHE A 1 108 ? -15.141 -19.047 -3.77 1 97.88 108 PHE A N 1
ATOM 805 C CA . PHE A 1 108 ? -15.492 -18.953 -2.355 1 97.88 108 PHE A CA 1
ATOM 806 C C . PHE A 1 108 ? -16.938 -19.375 -2.125 1 97.88 108 PHE A C 1
ATOM 808 O O . PHE A 1 108 ? -17.844 -18.922 -2.834 1 97.88 108 PHE A O 1
ATOM 815 N N . ASN A 1 109 ? -17.141 -20.281 -1.236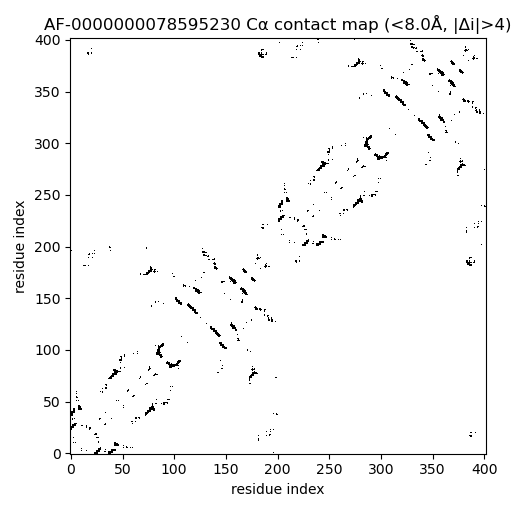 1 96.56 109 ASN A N 1
ATOM 816 C CA . ASN A 1 109 ? -18.469 -20.625 -0.732 1 96.56 109 ASN A CA 1
ATOM 817 C C . ASN A 1 109 ? -18.578 -20.359 0.768 1 96.56 109 ASN A C 1
ATOM 819 O O . ASN A 1 109 ? -18.625 -21.312 1.56 1 96.56 109 ASN A O 1
ATOM 823 N N . VAL A 1 110 ? -18.641 -19.109 1.122 1 97 110 VAL A N 1
ATOM 824 C CA . VAL A 1 110 ? -18.625 -18.688 2.52 1 97 110 VAL A CA 1
ATOM 825 C C . VAL A 1 110 ? -19.75 -17.672 2.758 1 97 110 VAL A C 1
ATOM 827 O O . VAL A 1 110 ? -20.297 -17.109 1.808 1 97 110 VAL A O 1
ATOM 830 N N . ASP A 1 111 ? -20.172 -17.484 3.998 1 96.06 111 ASP A N 1
ATOM 831 C CA . ASP A 1 111 ? -21.203 -16.531 4.375 1 96.06 111 ASP A CA 1
ATOM 832 C C . ASP A 1 111 ? -20.594 -15.141 4.598 1 96.06 111 ASP A C 1
ATOM 834 O O . ASP A 1 111 ? -20.75 -14.555 5.672 1 96.06 111 ASP A O 1
ATOM 838 N N . LEU A 1 112 ? -19.734 -14.766 3.76 1 97.25 112 LEU A N 1
ATOM 839 C CA . LEU A 1 112 ? -19.109 -13.445 3.742 1 97.25 112 LEU A CA 1
ATOM 840 C C . LEU A 1 112 ? -19.234 -12.812 2.361 1 97.25 112 LEU A C 1
ATOM 842 O O . LEU A 1 112 ? -19.516 -13.5 1.377 1 97.25 112 LEU A O 1
ATOM 846 N N . LYS A 1 113 ? -19.141 -11.539 2.354 1 95.88 113 LYS A N 1
ATOM 847 C CA . LYS A 1 113 ? -19.203 -10.828 1.081 1 95.88 113 LYS A CA 1
ATOM 848 C C . LYS A 1 113 ? -18.109 -11.32 0.128 1 95.88 113 LYS A C 1
ATOM 850 O O . LYS A 1 113 ? -16.969 -11.508 0.531 1 95.88 113 LYS A O 1
ATOM 855 N N . ILE A 1 114 ? -18.438 -11.539 -1.13 1 96.69 114 ILE A N 1
ATOM 856 C CA . ILE A 1 114 ? -17.516 -11.93 -2.195 1 96.69 114 ILE A CA 1
ATOM 857 C C . ILE A 1 114 ? -17.516 -10.867 -3.293 1 96.69 114 ILE A C 1
ATOM 859 O O . ILE A 1 114 ? -18.594 -10.414 -3.721 1 96.69 114 ILE A O 1
ATOM 863 N N . PRO A 1 115 ? -16.391 -10.445 -3.807 1 97.44 115 PRO A N 1
ATOM 864 C CA . PRO A 1 115 ? -15.047 -10.984 -3.6 1 97.44 115 PRO A CA 1
ATOM 865 C C . PRO A 1 115 ? -14.484 -10.656 -2.217 1 97.44 115 PRO A C 1
ATOM 867 O O . PRO A 1 115 ? -14.969 -9.727 -1.558 1 97.44 115 PRO A O 1
ATOM 870 N N . HIS A 1 116 ? -13.555 -11.516 -1.743 1 98.06 116 HIS A N 1
ATOM 871 C CA . HIS A 1 116 ? -12.633 -11.102 -0.688 1 98.06 116 HIS A CA 1
ATOM 872 C C . HIS A 1 116 ? -11.859 -9.859 -1.089 1 98.06 116 HIS A C 1
ATOM 874 O O . HIS A 1 116 ? -10.93 -9.93 -1.899 1 98.06 116 HIS A O 1
ATOM 880 N N . MET A 1 117 ? -12.32 -8.727 -0.564 1 96.62 117 MET A N 1
ATOM 881 C CA . MET A 1 117 ? -11.742 -7.434 -0.927 1 96.62 117 MET A CA 1
ATOM 882 C C . MET A 1 117 ? -11.414 -6.621 0.318 1 96.62 117 MET A C 1
ATOM 884 O O . MET A 1 117 ? -12.258 -6.441 1.194 1 96.62 117 MET A O 1
ATOM 888 N N . GLY A 1 118 ? -10.172 -6.133 0.318 1 96.19 118 GLY A N 1
ATOM 889 C CA . GLY A 1 118 ? -9.766 -5.309 1.444 1 96.19 118 GLY A CA 1
ATOM 890 C C . GLY A 1 118 ? -8.523 -5.832 2.141 1 96.19 118 GLY A C 1
ATOM 891 O O . GLY A 1 118 ? -7.844 -6.723 1.626 1 96.19 118 GLY A O 1
ATOM 892 N N . TRP A 1 119 ? -8.188 -5.215 3.234 1 95.62 119 TRP A N 1
ATOM 893 C CA . TRP A 1 119 ? -7.027 -5.574 4.047 1 95.62 119 TRP A CA 1
ATOM 894 C C . TRP A 1 119 ? -7.336 -6.785 4.926 1 95.62 119 TRP A C 1
ATOM 896 O O . TRP A 1 119 ? -8.414 -6.875 5.512 1 95.62 119 TRP A O 1
ATOM 906 N N . ASN A 1 120 ? -6.477 -7.684 4.934 1 97.94 120 ASN A N 1
ATOM 907 C CA . ASN A 1 120 ? -6.555 -8.859 5.797 1 97.94 120 ASN A CA 1
ATOM 908 C C . ASN A 1 120 ? -5.176 -9.289 6.285 1 97.94 120 ASN A C 1
ATOM 910 O O . ASN A 1 120 ? -4.168 -9.023 5.625 1 97.94 120 ASN A O 1
ATOM 914 N N . ASN A 1 121 ? -5.109 -9.922 7.406 1 98.06 121 ASN A N 1
ATOM 915 C CA . ASN A 1 121 ? -3.82 -10.25 8.008 1 98.06 121 ASN A CA 1
ATOM 916 C C . ASN A 1 121 ? -3.291 -11.586 7.508 1 98.06 121 ASN A C 1
ATOM 918 O O . ASN A 1 121 ? -4.07 -12.484 7.176 1 98.06 121 ASN A O 1
ATOM 922 N N . LEU A 1 122 ? -1.983 -11.734 7.488 1 98.62 122 LEU A N 1
ATOM 923 C CA . LEU A 1 122 ? -1.296 -12.969 7.121 1 98.62 122 LEU A CA 1
ATOM 924 C C . LEU A 1 122 ? -0.998 -13.812 8.359 1 98.62 122 LEU A C 1
ATOM 926 O O . LEU A 1 122 ? -0.49 -13.297 9.359 1 98.62 122 LEU A O 1
ATOM 930 N N . ILE A 1 123 ? -1.354 -15.008 8.281 1 98.69 123 ILE A N 1
ATOM 931 C CA . ILE A 1 123 ? -0.88 -16.016 9.227 1 98.69 123 ILE A CA 1
ATOM 932 C C . ILE A 1 123 ? 0.231 -16.844 8.586 1 98.69 123 ILE A C 1
ATOM 934 O O . ILE A 1 123 ? 0.002 -17.531 7.598 1 98.69 123 ILE A O 1
ATOM 938 N N . ILE A 1 124 ? 1.421 -16.766 9.141 1 98.56 124 ILE A N 1
ATOM 939 C CA . ILE A 1 124 ? 2.578 -17.422 8.531 1 98.56 124 ILE A CA 1
ATOM 940 C C . ILE A 1 124 ? 2.645 -18.875 8.969 1 98.56 124 ILE A C 1
ATOM 942 O O . ILE A 1 124 ? 2.699 -19.172 10.164 1 98.56 124 ILE A O 1
ATOM 946 N N . ASP A 1 125 ? 2.607 -19.734 8.062 1 98.25 125 ASP A N 1
ATOM 947 C CA . ASP A 1 125 ? 2.596 -21.172 8.312 1 98.25 125 ASP A CA 1
ATOM 948 C C . ASP A 1 125 ? 4.016 -21.734 8.375 1 98.25 125 ASP A C 1
ATOM 950 O O . ASP A 1 125 ? 4.297 -22.641 9.148 1 98.25 125 ASP A O 1
ATOM 954 N N . SER A 1 126 ? 4.863 -21.234 7.547 1 97.25 126 SER A N 1
ATOM 955 C CA . SER A 1 126 ? 6.25 -21.688 7.48 1 97.25 126 SER A CA 1
ATOM 956 C C . SER A 1 126 ? 7.148 -20.625 6.84 1 97.25 126 SER A C 1
ATOM 958 O O . SER A 1 126 ? 6.668 -19.75 6.117 1 97.25 126 SER A O 1
ATOM 960 N N . ASP A 1 127 ? 8.422 -20.797 7.098 1 94.75 127 ASP A N 1
ATOM 961 C CA . ASP A 1 127 ? 9.398 -19.859 6.566 1 94.75 127 ASP A CA 1
ATOM 962 C C . ASP A 1 127 ? 9.562 -20.016 5.059 1 94.75 127 ASP A C 1
ATOM 964 O O . ASP A 1 127 ? 9.438 -21.125 4.531 1 94.75 127 ASP A O 1
ATOM 968 N N . CYS A 1 128 ? 9.773 -18.922 4.422 1 95.5 128 CYS A N 1
ATOM 969 C CA . CYS A 1 128 ? 10.148 -18.906 3.014 1 95.5 128 CYS A CA 1
ATOM 970 C C . CYS A 1 128 ? 10.898 -17.625 2.664 1 95.5 128 CYS A C 1
ATOM 972 O O . CYS A 1 128 ? 10.789 -16.609 3.369 1 95.5 128 CYS A O 1
ATOM 974 N N . GLU A 1 129 ? 11.625 -17.641 1.556 1 97.25 129 GLU A N 1
ATOM 975 C CA . GLU A 1 129 ? 12.492 -16.531 1.151 1 97.25 129 GLU A CA 1
ATOM 976 C C . GLU A 1 129 ? 11.695 -15.25 0.934 1 97.25 129 GLU A C 1
ATOM 978 O O . GLU A 1 129 ? 12.148 -14.164 1.282 1 97.25 129 GLU A O 1
ATOM 983 N N . ILE A 1 130 ? 10.484 -15.391 0.454 1 98.25 130 ILE A N 1
ATOM 984 C CA . ILE A 1 130 ? 9.672 -14.242 0.076 1 98.25 130 ILE A CA 1
ATOM 985 C C . ILE A 1 130 ? 9.133 -13.555 1.329 1 98.25 130 ILE A C 1
ATOM 987 O O . ILE A 1 130 ? 8.82 -12.359 1.307 1 98.25 130 ILE A O 1
ATOM 991 N N . LEU A 1 131 ? 9.086 -14.242 2.459 1 98.56 131 LEU A N 1
ATOM 992 C CA . LEU A 1 131 ? 8.492 -13.734 3.689 1 98.56 131 LEU A CA 1
ATOM 993 C C . LEU A 1 131 ? 9.562 -13.25 4.656 1 98.56 131 LEU A C 1
ATOM 995 O O . LEU A 1 131 ? 9.258 -12.883 5.793 1 98.56 131 LEU A O 1
ATOM 999 N N . LYS A 1 132 ? 10.844 -13.305 4.23 1 98.12 132 LYS A N 1
ATOM 1000 C CA . LYS A 1 132 ? 11.914 -12.789 5.082 1 98.12 132 LYS A CA 1
ATOM 1001 C C . LYS A 1 132 ? 11.609 -11.367 5.543 1 98.12 132 LYS A C 1
ATOM 1003 O O . LYS A 1 132 ? 11.25 -10.516 4.734 1 98.12 132 LYS A O 1
ATOM 1008 N N . ASP A 1 133 ? 11.609 -11.109 6.852 1 96.75 133 ASP A N 1
ATOM 1009 C CA . ASP A 1 133 ? 11.438 -9.805 7.484 1 96.75 133 ASP A CA 1
ATOM 1010 C C . ASP A 1 133 ? 10 -9.312 7.348 1 96.75 133 ASP A C 1
ATOM 1012 O O . ASP A 1 133 ? 9.734 -8.109 7.465 1 96.75 133 ASP A O 1
ATOM 1016 N N . VAL A 1 134 ? 9.094 -10.219 6.965 1 97.69 134 VAL A N 1
ATOM 1017 C CA . VAL A 1 134 ? 7.664 -9.922 7.012 1 97.69 134 VAL A CA 1
ATOM 1018 C C . VAL A 1 134 ? 7.086 -10.375 8.352 1 97.69 134 VAL A C 1
ATOM 1020 O O . VAL A 1 134 ? 7.188 -11.555 8.711 1 97.69 134 VAL A O 1
ATOM 1023 N N . LYS A 1 135 ? 6.516 -9.492 9.078 1 95.81 135 LYS A N 1
ATOM 1024 C CA . LYS A 1 135 ? 6.059 -9.773 10.43 1 95.81 135 LYS A CA 1
ATOM 1025 C C . LYS A 1 135 ? 4.785 -10.617 10.414 1 95.81 135 LYS A C 1
ATOM 1027 O O . LYS A 1 135 ? 3.914 -10.422 9.57 1 95.81 135 LYS A O 1
ATOM 1032 N N . GLU A 1 136 ? 4.699 -11.516 11.391 1 97.44 136 GLU A N 1
ATOM 1033 C CA . GLU A 1 136 ? 3.449 -12.227 11.641 1 97.44 136 GLU A CA 1
ATOM 1034 C C . GLU A 1 136 ? 2.287 -11.258 11.812 1 97.44 136 GLU A C 1
ATOM 1036 O O . GLU A 1 136 ? 2.424 -10.234 12.492 1 97.44 136 GLU A O 1
ATOM 1041 N N . GLY A 1 137 ? 1.205 -11.555 11.133 1 97.56 137 GLY A N 1
ATOM 1042 C CA . GLY A 1 137 ? 0.025 -10.727 11.305 1 97.56 137 GLY A CA 1
ATOM 1043 C C . GLY A 1 137 ? 0.015 -9.508 10.406 1 97.56 137 GLY A C 1
ATOM 1044 O O . GLY A 1 137 ? -0.892 -8.672 10.492 1 97.56 137 GLY A O 1
ATOM 1045 N N . SER A 1 138 ? 1.007 -9.367 9.516 1 96.94 138 SER A N 1
ATOM 1046 C CA . SER A 1 138 ? 1.035 -8.242 8.594 1 96.94 138 SER A CA 1
ATOM 1047 C C . SER A 1 138 ? -0.225 -8.195 7.734 1 96.94 138 SER A C 1
ATOM 1049 O O . SER A 1 138 ? -0.765 -9.242 7.363 1 96.94 138 SER A O 1
ATOM 1051 N N . TYR A 1 139 ? -0.686 -6.973 7.465 1 97 139 TYR A N 1
ATOM 1052 C CA . TYR A 1 139 ? -1.868 -6.812 6.629 1 97 139 TYR A CA 1
ATOM 1053 C C . TYR A 1 139 ? -1.478 -6.605 5.168 1 97 139 TYR A C 1
ATOM 1055 O O . TYR A 1 139 ? -0.514 -5.895 4.871 1 97 139 TYR A O 1
ATOM 1063 N N . VAL A 1 140 ? -2.199 -7.266 4.316 1 98.25 140 VAL A N 1
ATOM 1064 C CA . VAL A 1 140 ? -2 -7.141 2.877 1 98.25 140 VAL A CA 1
ATOM 1065 C C . VAL A 1 140 ? -3.348 -6.953 2.184 1 98.25 140 VAL A C 1
ATOM 1067 O O . VAL A 1 140 ? -4.402 -7.16 2.791 1 98.25 140 VAL A O 1
ATOM 1070 N N . TYR A 1 141 ? -3.34 -6.543 0.93 1 98.06 141 TYR A N 1
ATOM 1071 C CA . TYR A 1 141 ? -4.559 -6.125 0.246 1 98.06 141 TYR A CA 1
ATOM 1072 C C . TYR A 1 141 ? -5.008 -7.176 -0.764 1 98.06 141 TYR A C 1
ATOM 1074 O O . TYR A 1 141 ? -4.305 -7.445 -1.74 1 98.06 141 TYR A O 1
ATOM 1082 N N . PHE A 1 142 ? -6.266 -7.699 -0.53 1 98.38 142 PHE A N 1
ATOM 1083 C CA . PHE A 1 142 ? -6.836 -8.75 -1.361 1 98.38 142 PHE A CA 1
ATOM 1084 C C . PHE A 1 142 ? -7.957 -8.203 -2.236 1 98.38 142 PHE A C 1
ATOM 1086 O O . PHE A 1 142 ? -8.648 -7.258 -1.848 1 98.38 142 PHE A O 1
ATOM 1093 N N . VAL A 1 143 ? -8.148 -8.719 -3.432 1 97.69 143 VAL A N 1
ATOM 1094 C CA . VAL A 1 143 ? -9.336 -8.555 -4.266 1 97.69 143 VAL A CA 1
ATOM 1095 C C . VAL A 1 143 ? -9.523 -9.781 -5.156 1 97.69 143 VAL A C 1
ATOM 1097 O O . VAL A 1 143 ? -9.039 -9.812 -6.289 1 97.69 143 VAL A O 1
ATOM 1100 N N . HIS A 1 144 ? -10.203 -10.773 -4.691 1 98.19 144 HIS A N 1
ATOM 1101 C CA . HIS A 1 144 ? -10.383 -12 -5.457 1 98.19 144 HIS A CA 1
ATOM 1102 C C . HIS A 1 144 ? -11.641 -12.742 -5.02 1 98.19 144 HIS A C 1
ATOM 1104 O O . HIS A 1 144 ? -12.055 -12.656 -3.859 1 98.19 144 HIS A O 1
ATOM 1110 N N . SER A 1 145 ? -12.219 -13.508 -5.918 1 98.5 145 SER A N 1
ATOM 1111 C CA . SER A 1 145 ? -13.438 -14.266 -5.645 1 98.5 145 SER A CA 1
ATOM 1112 C C . SER A 1 145 ? -13.156 -15.758 -5.598 1 98.5 145 SER A C 1
ATOM 1114 O O . SER A 1 145 ? -14.016 -16.547 -5.191 1 98.5 145 SER A O 1
ATOM 1116 N N . TYR A 1 146 ? -12.008 -16.141 -6.09 1 98.75 146 TYR A N 1
ATOM 1117 C CA . TYR A 1 146 ? -11.602 -17.531 -6.125 1 98.75 146 TYR A CA 1
ATOM 1118 C C . TYR A 1 146 ? -10.344 -17.766 -5.293 1 98.75 146 TYR A C 1
ATOM 1120 O O . TYR A 1 146 ? -9.594 -16.828 -5.027 1 98.75 146 TYR A O 1
ATOM 1128 N N . TYR A 1 147 ? -10.164 -18.969 -4.859 1 98.81 147 TYR A N 1
ATOM 1129 C CA . TYR A 1 147 ? -9.008 -19.297 -4.027 1 98.81 147 TYR A CA 1
ATOM 1130 C C . TYR A 1 147 ? -8.414 -20.641 -4.426 1 98.81 147 TYR A C 1
ATOM 1132 O O . TYR A 1 147 ? -9.078 -21.453 -5.09 1 98.81 147 TYR A O 1
ATOM 1140 N N . ALA A 1 148 ? -7.188 -20.859 -4.055 1 98.81 148 ALA A N 1
ATOM 1141 C CA . ALA A 1 148 ? -6.512 -22.125 -4.371 1 98.81 148 ALA A CA 1
ATOM 1142 C C . ALA A 1 148 ? -6.848 -23.203 -3.346 1 98.81 148 ALA A C 1
ATOM 1144 O O . ALA A 1 148 ? -6.621 -23.016 -2.146 1 98.81 148 ALA A O 1
ATOM 1145 N N . LYS A 1 149 ? -7.402 -24.219 -3.822 1 98.69 149 LYS A N 1
ATOM 1146 C CA . LYS A 1 149 ? -7.457 -25.453 -3.037 1 98.69 149 LYS A CA 1
ATOM 1147 C C . LYS A 1 149 ? -6.207 -26.297 -3.26 1 98.69 149 LYS A C 1
ATOM 1149 O O . LYS A 1 149 ? -6.145 -27.078 -4.211 1 98.69 149 LYS A O 1
ATOM 1154 N N . ILE A 1 150 ? -5.316 -26.219 -2.307 1 98.38 150 ILE A N 1
ATOM 1155 C CA . ILE A 1 150 ? -3.973 -26.781 -2.449 1 98.38 150 ILE A CA 1
ATOM 1156 C C . ILE A 1 150 ? -4.008 -28.281 -2.207 1 98.38 150 ILE A C 1
ATOM 1158 O O . ILE A 1 150 ? -4.703 -28.75 -1.307 1 98.38 150 ILE A O 1
ATOM 1162 N N . GLN A 1 151 ? -3.205 -29.016 -2.982 1 98 151 GLN A N 1
ATOM 1163 C CA . GLN A 1 151 ? -3.131 -30.453 -2.818 1 98 151 GLN A CA 1
ATOM 1164 C C . GLN A 1 151 ? -1.848 -30.859 -2.102 1 98 151 GLN A C 1
ATOM 1166 O O . GLN A 1 151 ? -1.764 -31.953 -1.539 1 98 151 GLN A O 1
ATOM 1171 N N . GLU A 1 152 ? -0.831 -30.094 -2.109 1 97.25 152 GLU A N 1
ATOM 1172 C CA . GLU A 1 152 ? 0.431 -30.281 -1.401 1 97.25 152 GLU A CA 1
ATOM 1173 C C . GLU A 1 152 ? 0.612 -29.25 -0.303 1 97.25 152 GLU A C 1
ATOM 1175 O O . GLU A 1 152 ? 1.079 -28.125 -0.565 1 97.25 152 GLU A O 1
ATOM 1180 N N . GLU A 1 153 ? 0.375 -29.594 0.87 1 95.81 153 GLU A N 1
ATOM 1181 C CA . GLU A 1 153 ? 0.306 -28.656 1.979 1 95.81 153 GLU A CA 1
ATOM 1182 C C . GLU A 1 153 ? 1.646 -27.953 2.195 1 95.81 153 GLU A C 1
ATOM 1184 O O . GLU A 1 153 ? 1.695 -26.828 2.699 1 95.81 153 GLU A O 1
ATOM 1189 N N . GLU A 1 154 ? 2.705 -28.625 1.76 1 97.19 154 GLU A N 1
ATOM 1190 C CA . GLU A 1 154 ? 4.043 -28.094 1.997 1 97.19 154 GLU A CA 1
ATOM 1191 C C . GLU A 1 154 ? 4.27 -26.797 1.213 1 97.19 154 GLU A C 1
ATOM 1193 O O . GLU A 1 154 ? 5.191 -26.047 1.516 1 97.19 154 GLU A O 1
ATOM 1198 N N . VAL A 1 155 ? 3.465 -26.547 0.213 1 98.56 155 VAL A N 1
ATOM 1199 C CA . VAL A 1 155 ? 3.691 -25.359 -0.616 1 98.56 155 VAL A CA 1
ATOM 1200 C C . VAL A 1 155 ? 3.113 -24.125 0.072 1 98.56 155 VAL A C 1
ATOM 1202 O O . VAL A 1 155 ? 3.426 -23 -0.304 1 98.56 155 VAL A O 1
ATOM 1205 N N . LEU A 1 156 ? 2.221 -24.359 1.065 1 98.81 156 LEU A N 1
ATOM 1206 C CA . LEU A 1 156 ? 1.589 -23.234 1.762 1 98.81 156 LEU A CA 1
ATOM 1207 C C . LEU A 1 156 ? 2.576 -22.547 2.701 1 98.81 156 LEU A C 1
ATOM 1209 O O . LEU A 1 156 ? 3.188 -23.203 3.549 1 98.81 156 LEU A O 1
ATOM 1213 N N . LYS A 1 157 ? 2.756 -21.25 2.574 1 98.88 157 LYS A N 1
ATOM 1214 C CA . LYS A 1 157 ? 3.717 -20.516 3.4 1 98.88 157 LYS A CA 1
ATOM 1215 C C . LYS A 1 157 ? 3.014 -19.516 4.305 1 98.88 157 LYS A C 1
ATOM 1217 O O . LYS A 1 157 ? 3.51 -19.188 5.383 1 98.88 157 LYS A O 1
ATOM 1222 N N . ALA A 1 158 ? 1.885 -19 3.885 1 98.88 158 ALA A N 1
ATOM 1223 C CA . ALA A 1 158 ? 1.015 -18.156 4.695 1 98.88 158 ALA A CA 1
ATOM 1224 C C . ALA A 1 158 ? -0.433 -18.234 4.219 1 98.88 158 ALA A C 1
ATOM 1226 O O . ALA A 1 158 ? -0.691 -18.516 3.045 1 98.88 158 ALA A O 1
ATOM 1227 N N . HIS A 1 159 ? -1.354 -18.062 5.105 1 98.94 159 HIS A N 1
ATOM 1228 C CA . HIS A 1 159 ? -2.77 -18.016 4.766 1 98.94 159 HIS A CA 1
ATOM 1229 C C . HIS A 1 159 ? -3.461 -16.859 5.48 1 98.94 159 HIS A C 1
ATOM 1231 O O . HIS A 1 159 ? -2.869 -16.219 6.352 1 98.94 159 HIS A O 1
ATOM 1237 N N . SER A 1 160 ? -4.594 -16.484 5.066 1 98.81 160 SER A N 1
ATOM 1238 C CA . SER A 1 160 ? -5.512 -15.555 5.711 1 98.81 160 SER A CA 1
ATOM 1239 C C . SER A 1 160 ? -6.879 -16.188 5.93 1 98.81 160 SER A C 1
ATOM 1241 O O . SER A 1 160 ? -7.301 -17.062 5.16 1 98.81 160 SER A O 1
ATOM 1243 N N . PHE A 1 161 ? -7.477 -15.766 6.961 1 98.62 161 PHE A N 1
ATOM 1244 C CA . PHE A 1 161 ? -8.797 -16.312 7.227 1 98.62 161 PHE A CA 1
ATOM 1245 C C . PHE A 1 161 ? -9.883 -15.43 6.617 1 98.62 161 PHE A C 1
ATOM 1247 O O . PHE A 1 161 ? -9.93 -14.234 6.887 1 98.62 161 PHE A O 1
ATOM 1254 N N . TYR A 1 162 ? -10.734 -15.992 5.816 1 98.38 162 TYR A N 1
ATOM 1255 C CA . TYR A 1 162 ? -11.914 -15.375 5.23 1 98.38 162 TYR A CA 1
ATOM 1256 C C . TYR A 1 162 ? -13.047 -16.375 5.074 1 98.38 162 TYR A C 1
ATOM 1258 O O . TYR A 1 162 ? -13.328 -16.844 3.963 1 98.38 162 TYR A O 1
ATOM 1266 N N . GLY A 1 163 ? -13.703 -16.672 6.164 1 98.12 163 GLY A N 1
ATOM 1267 C CA . GLY A 1 163 ? -14.664 -17.766 6.172 1 98.12 163 GLY A CA 1
ATOM 1268 C C . GLY A 1 163 ? -14.016 -19.141 6.105 1 98.12 163 GLY A C 1
ATOM 1269 O O . GLY A 1 163 ? -14.539 -20.109 6.656 1 98.12 163 GLY A O 1
ATOM 1270 N N . ILE A 1 164 ? -12.938 -19.234 5.418 1 98.12 164 ILE A N 1
ATOM 1271 C CA . ILE A 1 164 ? -12.062 -20.406 5.352 1 98.12 164 ILE A CA 1
ATOM 1272 C C . ILE A 1 164 ? -10.602 -19.938 5.344 1 98.12 164 ILE A C 1
ATOM 1274 O O . ILE A 1 164 ? -10.312 -18.766 5.102 1 98.12 164 ILE A O 1
ATOM 1278 N N . ASN A 1 165 ? -9.695 -20.859 5.691 1 98.19 165 ASN A N 1
ATOM 1279 C CA . ASN A 1 165 ? -8.281 -20.562 5.496 1 98.19 165 ASN A CA 1
ATOM 1280 C C . ASN A 1 165 ? -7.934 -20.453 4.016 1 98.19 165 ASN A C 1
ATOM 1282 O O . ASN A 1 165 ? -8.047 -21.438 3.271 1 98.19 165 ASN A O 1
ATOM 1286 N N . THR A 1 166 ? -7.551 -19.281 3.625 1 98.56 166 THR A N 1
ATOM 1287 C CA . THR A 1 166 ? -7.281 -18.984 2.225 1 98.56 166 THR A CA 1
ATOM 1288 C C . THR A 1 166 ? -5.781 -18.844 1.979 1 98.56 166 THR A C 1
ATOM 1290 O O . THR A 1 166 ? -5.117 -18.016 2.598 1 98.56 166 THR A O 1
ATOM 1293 N N . PRO A 1 167 ? -5.23 -19.688 1.108 1 98.88 167 PRO A N 1
ATOM 1294 C CA . PRO A 1 167 ? -3.803 -19.531 0.815 1 98.88 167 PRO A CA 1
ATOM 1295 C C . PRO A 1 167 ? -3.447 -18.141 0.328 1 98.88 167 PRO A C 1
ATOM 1297 O O . PRO A 1 167 ? -4.07 -17.625 -0.606 1 98.88 167 PRO A O 1
ATOM 1300 N N . ALA A 1 168 ? -2.488 -17.531 0.974 1 98.94 168 ALA A N 1
ATOM 1301 C CA . ALA A 1 168 ? -2.068 -16.172 0.652 1 98.94 168 ALA A CA 1
ATOM 1302 C C . ALA A 1 168 ? -0.686 -16.172 0.005 1 98.94 168 ALA A C 1
ATOM 1304 O O . ALA A 1 168 ? -0.43 -15.383 -0.914 1 98.94 168 ALA A O 1
ATOM 1305 N N . VAL A 1 169 ? 0.217 -16.969 0.511 1 98.94 169 VAL A N 1
ATOM 1306 C CA . VAL A 1 169 ? 1.57 -17.125 -0.011 1 98.94 169 VAL A CA 1
ATOM 1307 C C . VAL A 1 169 ? 1.874 -18.609 -0.22 1 98.94 169 VAL A C 1
ATOM 1309 O O . VAL A 1 169 ? 1.663 -19.422 0.681 1 98.94 169 VAL A O 1
ATOM 1312 N N . VAL A 1 170 ? 2.342 -18.969 -1.428 1 98.94 170 VAL A N 1
ATOM 1313 C CA . VAL A 1 170 ? 2.736 -20.328 -1.734 1 98.94 170 VAL A CA 1
ATOM 1314 C C . VAL A 1 170 ? 4.133 -20.344 -2.35 1 98.94 170 VAL A C 1
ATOM 1316 O O . VAL A 1 170 ? 4.57 -19.344 -2.934 1 98.94 170 VAL A O 1
ATOM 1319 N N . SER A 1 171 ? 4.816 -21.438 -2.191 1 98.75 171 SER A N 1
ATOM 1320 C CA . SER A 1 171 ? 6.145 -21.562 -2.785 1 98.75 171 SER A CA 1
ATOM 1321 C C . SER A 1 171 ? 6.535 -23.031 -2.955 1 98.75 171 SER A C 1
ATOM 1323 O O . SER A 1 171 ? 6.234 -23.859 -2.096 1 98.75 171 SER A O 1
ATOM 1325 N N . LYS A 1 172 ? 7.125 -23.375 -4.027 1 98.25 172 LYS A N 1
ATOM 1326 C CA . LYS A 1 172 ? 7.727 -24.656 -4.34 1 98.25 172 LYS A CA 1
ATOM 1327 C C . LYS A 1 172 ? 8.953 -24.5 -5.23 1 98.25 172 LYS A C 1
ATOM 1329 O O . LYS A 1 172 ? 8.828 -24.172 -6.414 1 98.25 172 LYS A O 1
ATOM 1334 N N . GLY A 1 173 ? 10.117 -24.812 -4.605 1 97.31 173 GLY A N 1
ATOM 1335 C CA . GLY A 1 173 ? 11.328 -24.562 -5.371 1 97.31 173 GLY A CA 1
ATOM 1336 C C . GLY A 1 173 ? 11.508 -23.094 -5.738 1 97.31 173 GLY A C 1
ATOM 1337 O O . GLY A 1 173 ? 11.523 -22.234 -4.863 1 97.31 173 GLY A O 1
ATOM 1338 N N . ASN A 1 174 ? 11.625 -22.859 -7.039 1 98.31 174 ASN A N 1
ATOM 1339 C CA . ASN A 1 174 ? 11.82 -21.5 -7.512 1 98.31 174 ASN A CA 1
ATOM 1340 C C . ASN A 1 174 ? 10.516 -20.875 -7.984 1 98.31 174 ASN A C 1
ATOM 1342 O O . ASN A 1 174 ? 10.523 -19.875 -8.719 1 98.31 174 ASN A O 1
ATOM 1346 N N . VAL A 1 175 ? 9.391 -21.453 -7.578 1 98.88 175 VAL A N 1
ATOM 1347 C CA . VAL A 1 175 ? 8.062 -20.953 -7.914 1 98.88 175 VAL A CA 1
ATOM 1348 C C . VAL A 1 175 ? 7.41 -20.344 -6.676 1 98.88 175 VAL A C 1
ATOM 1350 O O . VAL A 1 175 ? 7.336 -20.984 -5.629 1 98.88 175 VAL A O 1
ATOM 1353 N N . PHE A 1 176 ? 6.98 -19.125 -6.77 1 98.88 176 PHE A N 1
ATOM 1354 C CA . PHE A 1 176 ? 6.352 -18.375 -5.684 1 98.88 176 PHE A CA 1
ATOM 1355 C C . PHE A 1 176 ? 5.008 -17.812 -6.125 1 98.88 176 PHE A C 1
ATOM 1357 O O . PHE A 1 176 ? 4.781 -17.594 -7.316 1 98.88 176 PHE A O 1
ATOM 1364 N N . GLY A 1 177 ? 4.105 -17.578 -5.18 1 98.88 177 GLY A N 1
ATOM 1365 C CA . GLY A 1 177 ? 2.812 -16.984 -5.48 1 98.88 177 GLY A CA 1
ATOM 1366 C C . GLY A 1 177 ? 2.258 -16.141 -4.344 1 98.88 177 GLY A C 1
ATOM 1367 O O . GLY A 1 177 ? 2.373 -16.531 -3.176 1 98.88 177 GLY A O 1
ATOM 1368 N N . LEU A 1 178 ? 1.724 -15.039 -4.672 1 98.94 178 LEU A N 1
ATOM 1369 C CA . LEU A 1 178 ? 1.018 -14.148 -3.756 1 98.94 178 LEU A CA 1
ATOM 1370 C C . LEU A 1 178 ? -0.419 -13.93 -4.215 1 98.94 178 LEU A C 1
ATOM 1372 O O . LEU A 1 178 ? -0.652 -13.438 -5.324 1 98.94 178 LEU A O 1
ATOM 1376 N N . GLN A 1 179 ? -1.379 -14.281 -3.371 1 98.88 179 GLN A N 1
ATOM 1377 C CA . GLN A 1 179 ? -2.777 -14.125 -3.754 1 98.88 179 GLN A CA 1
ATOM 1378 C C . GLN A 1 179 ? -3.205 -12.656 -3.689 1 98.88 179 GLN A C 1
ATOM 1380 O O . GLN A 1 179 ? -4.191 -12.266 -4.316 1 98.88 179 GLN A O 1
ATOM 1385 N N . PHE A 1 180 ? -2.541 -11.891 -2.957 1 98.75 180 PHE A N 1
ATOM 1386 C CA . PHE A 1 180 ? -2.814 -10.469 -2.775 1 98.75 180 PHE A CA 1
ATOM 1387 C C . PHE A 1 180 ? -1.924 -9.625 -3.68 1 98.75 180 PHE A C 1
ATOM 1389 O O . PHE A 1 180 ? -1.095 -10.164 -4.418 1 98.75 180 PHE A O 1
ATOM 1396 N N . HIS A 1 181 ? -2.188 -8.336 -3.693 1 98.62 181 HIS A N 1
ATOM 1397 C CA . HIS A 1 181 ? -1.394 -7.406 -4.488 1 98.62 181 HIS A CA 1
ATOM 1398 C C . HIS A 1 181 ? -0.286 -6.777 -3.65 1 98.62 181 HIS A C 1
ATOM 1400 O O . HIS A 1 181 ? -0.526 -5.812 -2.918 1 98.62 181 HIS A O 1
ATOM 1406 N N . PRO A 1 182 ? 0.926 -7.301 -3.803 1 98.56 182 PRO A N 1
ATOM 1407 C CA . PRO A 1 182 ? 2 -6.738 -2.984 1 98.56 182 PRO A CA 1
ATOM 1408 C C . PRO A 1 182 ? 2.254 -5.262 -3.281 1 98.56 182 PRO A C 1
ATOM 1410 O O . PRO A 1 182 ? 2.615 -4.5 -2.381 1 98.56 182 PRO A O 1
ATOM 1413 N N . GLU A 1 183 ? 2.041 -4.828 -4.543 1 97 183 GLU A N 1
ATOM 1414 C CA . GLU A 1 183 ? 2.285 -3.447 -4.949 1 97 183 GLU A CA 1
ATOM 1415 C C . GLU A 1 183 ? 1.278 -2.496 -4.309 1 97 183 GLU A C 1
ATOM 1417 O O . GLU A 1 183 ? 1.473 -1.279 -4.32 1 97 183 GLU A O 1
ATOM 1422 N N . LYS A 1 184 ? 0.217 -3.053 -3.689 1 96.38 184 LYS A N 1
ATOM 1423 C CA . LYS A 1 184 ? -0.823 -2.268 -3.031 1 96.38 184 LYS A CA 1
ATOM 1424 C C . LYS A 1 184 ? -0.867 -2.559 -1.534 1 96.38 184 LYS A C 1
ATOM 1426 O O . LYS A 1 184 ? -1.81 -2.16 -0.847 1 96.38 184 LYS A O 1
ATOM 1431 N N . SER A 1 185 ? 0.169 -3.252 -1.043 1 97.62 185 SER A N 1
ATOM 1432 C CA . SER A 1 185 ? 0.081 -3.781 0.313 1 97.62 185 SER A CA 1
ATOM 1433 C C . SER A 1 185 ? 1.092 -3.109 1.236 1 97.62 185 SER A C 1
ATOM 1435 O O . SER A 1 185 ? 1.636 -3.748 2.141 1 97.62 185 SER A O 1
ATOM 1437 N N . GLY A 1 186 ? 1.39 -1.802 1.022 1 95.5 186 GLY A N 1
ATOM 1438 C CA . GLY A 1 186 ? 2.258 -1.069 1.931 1 95.5 186 GLY A CA 1
ATOM 1439 C C . GLY A 1 186 ? 3.619 -1.714 2.104 1 95.5 186 GLY A C 1
ATOM 1440 O O . GLY A 1 186 ? 4.18 -2.26 1.151 1 95.5 186 GLY A O 1
ATOM 1441 N N . GLU A 1 187 ? 4.125 -1.561 3.322 1 96.12 187 GLU A N 1
ATOM 1442 C CA . GLU A 1 187 ? 5.488 -1.999 3.619 1 96.12 187 GLU A CA 1
ATOM 1443 C C . GLU A 1 187 ? 5.617 -3.514 3.492 1 96.12 187 GLU A C 1
ATOM 1445 O O . GLU A 1 187 ? 6.57 -4.012 2.885 1 96.12 187 GLU A O 1
ATOM 1450 N N . PRO A 1 188 ? 4.688 -4.312 3.99 1 97.62 188 PRO A N 1
ATOM 1451 C CA . PRO A 1 188 ? 4.848 -5.758 3.834 1 97.62 188 PRO A CA 1
ATOM 1452 C C . PRO A 1 188 ? 4.914 -6.191 2.371 1 97.62 188 PRO A C 1
ATOM 1454 O O . PRO A 1 188 ? 5.707 -7.066 2.018 1 97.62 188 PRO A O 1
ATOM 1457 N N . GLY A 1 189 ? 4.055 -5.562 1.543 1 98.31 189 GLY A N 1
ATOM 1458 C CA . GLY A 1 189 ? 4.09 -5.867 0.121 1 98.31 189 GLY A CA 1
ATOM 1459 C C . GLY A 1 189 ? 5.41 -5.504 -0.533 1 98.31 189 GLY A C 1
ATOM 1460 O O . GLY A 1 189 ? 5.977 -6.301 -1.288 1 98.31 189 GLY A O 1
ATOM 1461 N N . MET A 1 190 ? 5.902 -4.367 -0.189 1 98 190 MET A N 1
ATOM 1462 C CA . MET A 1 190 ? 7.176 -3.898 -0.727 1 98 190 MET A CA 1
ATOM 1463 C C . MET A 1 190 ? 8.32 -4.789 -0.264 1 98 190 MET A C 1
ATOM 1465 O O . MET A 1 190 ? 9.25 -5.062 -1.028 1 98 190 MET A O 1
ATOM 1469 N N . GLN A 1 191 ? 8.266 -5.188 0.982 1 97.94 191 GLN A N 1
ATOM 1470 C CA . GLN A 1 191 ? 9.297 -6.066 1.525 1 97.94 191 GLN A CA 1
ATOM 1471 C C . GLN A 1 191 ? 9.344 -7.391 0.765 1 97.94 191 GLN A C 1
ATOM 1473 O O . GLN 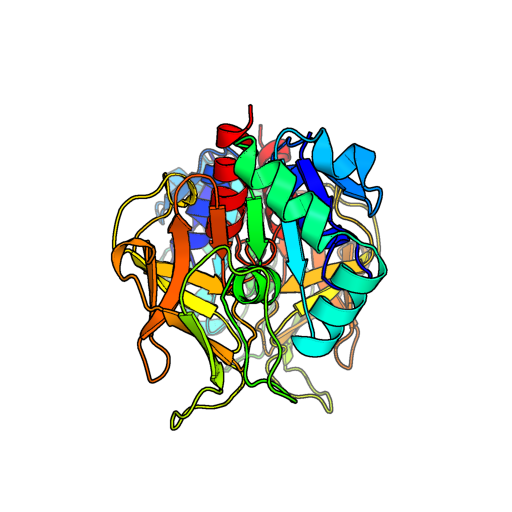A 1 191 ? 10.43 -7.906 0.475 1 97.94 191 GLN A O 1
ATOM 1478 N N . MET A 1 192 ? 8.211 -7.91 0.439 1 98.69 192 MET A N 1
ATOM 1479 C CA . MET A 1 192 ? 8.156 -9.18 -0.284 1 98.69 192 MET A CA 1
ATOM 1480 C C . MET A 1 192 ? 8.719 -9.023 -1.692 1 98.69 192 MET A C 1
ATOM 1482 O O . MET A 1 192 ? 9.422 -9.914 -2.186 1 98.69 192 MET A O 1
ATOM 1486 N N . LEU A 1 193 ? 8.43 -7.914 -2.352 1 98.62 193 LEU A N 1
ATOM 1487 C CA . LEU A 1 193 ? 9.016 -7.641 -3.66 1 98.62 193 LEU A CA 1
ATOM 1488 C C . LEU A 1 193 ? 10.531 -7.508 -3.559 1 98.62 193 LEU A C 1
ATOM 1490 O O . LEU A 1 193 ? 11.266 -8.008 -4.418 1 98.62 193 LEU A O 1
ATOM 1494 N N . LYS A 1 194 ? 10.961 -6.859 -2.529 1 98.19 194 LYS A N 1
ATOM 1495 C CA . LYS A 1 194 ? 12.398 -6.723 -2.289 1 98.19 194 LYS A CA 1
ATOM 1496 C C . LYS A 1 194 ? 13.047 -8.086 -2.08 1 98.19 194 LYS A C 1
ATOM 1498 O O . LYS A 1 194 ? 14.133 -8.344 -2.6 1 98.19 194 LYS A O 1
ATOM 1503 N N . ASN A 1 195 ? 12.414 -8.922 -1.313 1 98.62 195 ASN A N 1
ATOM 1504 C CA . ASN A 1 195 ? 12.93 -10.266 -1.092 1 98.62 195 ASN A CA 1
ATOM 1505 C C . ASN A 1 195 ? 13.07 -11.039 -2.402 1 98.62 195 ASN A C 1
ATOM 1507 O O . ASN A 1 195 ? 14.047 -11.758 -2.604 1 98.62 195 ASN A O 1
ATOM 1511 N N . PHE A 1 196 ? 12.078 -10.922 -3.277 1 98.75 196 PHE A N 1
ATOM 1512 C CA . PHE A 1 196 ? 12.164 -11.57 -4.582 1 98.75 196 PHE A CA 1
ATOM 1513 C C . PHE A 1 196 ? 13.352 -11.039 -5.371 1 98.75 196 PHE A C 1
ATOM 1515 O O . PHE A 1 196 ? 14.086 -11.812 -5.996 1 98.75 196 PHE A O 1
ATOM 1522 N N . TRP A 1 197 ? 13.531 -9.711 -5.324 1 98.31 197 TRP A N 1
ATOM 1523 C CA . TRP A 1 197 ? 14.664 -9.086 -6.008 1 98.31 197 TRP A CA 1
ATOM 1524 C C . TRP A 1 197 ? 15.984 -9.617 -5.469 1 98.31 197 TRP A C 1
ATOM 1526 O O . TRP A 1 197 ? 16.906 -9.898 -6.234 1 98.31 197 TRP A O 1
ATOM 1536 N N . GLU A 1 198 ? 16.094 -9.781 -4.184 1 97.12 198 GLU A N 1
ATOM 1537 C CA . GLU A 1 198 ? 17.312 -10.258 -3.535 1 97.12 198 GLU A CA 1
ATOM 1538 C C . GLU A 1 198 ? 17.609 -11.703 -3.912 1 97.12 198 GLU A C 1
ATOM 1540 O O . GLU A 1 198 ? 18.766 -12.109 -3.965 1 97.12 198 GLU A O 1
ATOM 1545 N N . LEU A 1 199 ? 16.547 -12.414 -4.188 1 95.56 199 LEU A N 1
ATOM 1546 C CA . LEU A 1 199 ? 16.688 -13.805 -4.59 1 95.56 199 LEU A CA 1
ATOM 1547 C C . LEU A 1 199 ? 17.359 -13.914 -5.961 1 95.56 199 LEU A C 1
ATOM 1549 O O . LEU A 1 199 ? 17.984 -14.922 -6.273 1 95.56 199 LEU A O 1
ATOM 1553 N N . ILE A 1 200 ? 17.234 -12.883 -6.785 1 93.94 200 ILE A N 1
ATOM 1554 C CA . ILE A 1 200 ? 17.672 -13 -8.172 1 93.94 200 ILE A CA 1
ATOM 1555 C C . ILE A 1 200 ? 18.953 -12.211 -8.391 1 93.94 200 ILE A C 1
ATOM 1557 O O . ILE A 1 200 ? 19.547 -12.258 -9.469 1 93.94 200 ILE A O 1
ATOM 1561 N N . LYS A 1 201 ? 19.375 -11.438 -7.391 1 83.94 201 LYS A N 1
ATOM 1562 C CA . LYS A 1 201 ? 20.641 -10.719 -7.504 1 83.94 201 LYS A CA 1
ATOM 1563 C C . LYS A 1 201 ? 21.828 -11.695 -7.582 1 83.94 201 LYS A C 1
ATOM 1565 O O . LYS A 1 201 ? 21.766 -12.789 -7.023 1 83.94 201 LYS A O 1
ATOM 1570 N N . MET B 1 1 ? 16.5 11.984 13.344 1 94.44 1 MET B N 1
ATOM 1571 C CA . MET B 1 1 ? 15.469 11.047 13.781 1 94.44 1 MET B CA 1
ATOM 1572 C C . MET B 1 1 ? 14.078 11.672 13.656 1 94.44 1 MET B C 1
ATOM 1574 O O . MET B 1 1 ? 13.906 12.867 13.891 1 94.44 1 MET B O 1
ATOM 1578 N N . ILE B 1 2 ? 13.164 10.93 13.18 1 98.5 2 ILE B N 1
ATOM 1579 C CA . ILE B 1 2 ? 11.773 11.367 13.086 1 98.5 2 ILE B CA 1
ATOM 1580 C C . ILE B 1 2 ? 11.008 10.938 14.328 1 98.5 2 ILE B C 1
ATOM 1582 O O . ILE B 1 2 ? 11.109 9.781 14.758 1 98.5 2 ILE B O 1
ATOM 1586 N N . SER B 1 3 ? 10.273 11.828 14.945 1 98.81 3 SER B N 1
ATOM 1587 C CA . SER B 1 3 ? 9.328 11.469 15.992 1 98.81 3 SER B CA 1
ATOM 1588 C C . SER B 1 3 ? 7.93 11.258 15.43 1 98.81 3 SER B C 1
ATOM 1590 O O . SER B 1 3 ? 7.371 12.141 14.781 1 98.81 3 SER B O 1
ATOM 1592 N N . ILE B 1 4 ? 7.461 10.086 15.641 1 98.88 4 ILE B N 1
ATOM 1593 C CA . ILE B 1 4 ? 6.047 9.805 15.414 1 98.88 4 ILE B CA 1
ATOM 1594 C C . ILE B 1 4 ? 5.258 10.039 16.703 1 98.88 4 ILE B C 1
ATOM 1596 O O . ILE B 1 4 ? 5.418 9.305 17.672 1 98.88 4 ILE B O 1
ATOM 1600 N N . VAL B 1 5 ? 4.398 11.008 16.656 1 98.88 5 VAL B N 1
ATOM 1601 C CA . VAL B 1 5 ? 3.805 11.508 17.891 1 98.88 5 VAL B CA 1
ATOM 1602 C C . VAL B 1 5 ? 2.771 10.508 18.406 1 98.88 5 VAL B C 1
ATOM 1604 O O . VAL B 1 5 ? 1.814 10.172 17.703 1 98.88 5 VAL B O 1
ATOM 1607 N N . ASP B 1 6 ? 3.01 10.031 19.609 1 98.62 6 ASP B N 1
ATOM 1608 C CA . ASP B 1 6 ? 2.072 9.148 20.297 1 98.62 6 ASP B CA 1
ATOM 1609 C C . ASP B 1 6 ? 1.226 9.93 21.312 1 98.62 6 ASP B C 1
ATOM 1611 O O . ASP B 1 6 ? 1.667 10.188 22.422 1 98.62 6 ASP B O 1
ATOM 1615 N N . TYR B 1 7 ? 0.036 10.195 20.891 1 98 7 TYR B N 1
ATOM 1616 C CA . TYR B 1 7 ? -0.904 10.859 21.781 1 98 7 TYR B CA 1
ATOM 1617 C C . TYR B 1 7 ? -2.123 9.984 22.047 1 98 7 TYR B C 1
ATOM 1619 O O . TYR B 1 7 ? -3.197 10.492 22.375 1 98 7 TYR B O 1
ATOM 1627 N N . GLY B 1 8 ? -2.006 8.742 21.734 1 96.12 8 GLY B N 1
ATOM 1628 C CA . GLY B 1 8 ? -3.035 7.77 22.062 1 96.12 8 GLY B CA 1
ATOM 1629 C C . GLY B 1 8 ? -3.922 7.422 20.875 1 96.12 8 GLY B C 1
ATOM 1630 O O . GLY B 1 8 ? -4.906 6.691 21.031 1 96.12 8 GLY B O 1
ATOM 1631 N N . MET B 1 9 ? -3.59 7.961 19.719 1 93 9 MET B N 1
ATOM 1632 C CA . MET B 1 9 ? -4.398 7.715 18.531 1 93 9 MET B CA 1
ATOM 1633 C C . MET B 1 9 ? -3.514 7.559 17.297 1 93 9 MET B C 1
ATOM 1635 O O . MET B 1 9 ? -2.42 8.125 17.234 1 93 9 MET B O 1
ATOM 1639 N N . GLY B 1 10 ? -4.012 6.738 16.344 1 89.88 10 GLY B N 1
ATOM 1640 C CA . GLY B 1 10 ? -3.33 6.625 15.07 1 89.88 10 GLY B CA 1
ATOM 1641 C C . GLY B 1 10 ? -2.746 5.25 14.82 1 89.88 10 GLY B C 1
ATOM 1642 O O . GLY B 1 10 ? -2.676 4.426 15.734 1 89.88 10 GLY B O 1
ATOM 1643 N N . ASN B 1 11 ? -2.359 5.02 13.539 1 89.5 11 ASN B N 1
ATOM 1644 C CA . ASN B 1 11 ? -1.652 3.812 13.125 1 89.5 11 ASN B CA 1
ATOM 1645 C C . ASN B 1 11 ? -0.141 3.973 13.266 1 89.5 11 ASN B C 1
ATOM 1647 O O . ASN B 1 11 ? 0.585 3.936 12.273 1 89.5 11 ASN B O 1
ATOM 1651 N N . LEU B 1 12 ? 0.336 4.004 14.445 1 96.5 12 LEU B N 1
ATOM 1652 C CA . LEU B 1 12 ? 1.705 4.402 14.75 1 96.5 12 LEU B CA 1
ATOM 1653 C C . LEU B 1 12 ? 2.701 3.371 14.234 1 96.5 12 LEU B C 1
ATOM 1655 O O . LEU B 1 12 ? 3.684 3.725 13.578 1 96.5 12 LEU B O 1
ATOM 1659 N N . ARG B 1 13 ? 2.42 2.146 14.477 1 94.69 13 ARG B N 1
ATOM 1660 C CA . ARG B 1 13 ? 3.365 1.086 14.141 1 94.69 13 ARG B CA 1
ATOM 1661 C C . ARG B 1 13 ? 3.508 0.937 12.625 1 94.69 13 ARG B C 1
ATOM 1663 O O . ARG B 1 13 ? 4.609 0.715 12.117 1 94.69 13 ARG B O 1
ATOM 1670 N N . SER B 1 14 ? 2.393 1.066 11.883 1 95.06 14 SER B N 1
ATOM 1671 C CA . SER B 1 14 ? 2.463 0.962 10.43 1 95.06 14 SER B CA 1
ATOM 1672 C C . SER B 1 14 ? 3.324 2.07 9.836 1 95.06 14 SER B C 1
ATOM 1674 O O . SER B 1 14 ? 4.125 1.825 8.93 1 95.06 14 SER B O 1
ATOM 1676 N N . VAL B 1 15 ? 3.125 3.246 10.359 1 97.94 15 VAL B N 1
ATOM 1677 C CA . VAL B 1 15 ? 3.922 4.379 9.906 1 97.94 15 VAL B CA 1
ATOM 1678 C C . VAL B 1 15 ? 5.395 4.145 10.234 1 97.94 15 VAL B C 1
ATOM 1680 O O . VAL B 1 15 ? 6.27 4.363 9.398 1 97.94 15 VAL B O 1
ATOM 1683 N N . GLN B 1 16 ? 5.641 3.668 11.438 1 97.94 16 GLN B N 1
ATOM 1684 C CA . GLN B 1 16 ? 7.016 3.398 11.852 1 97.94 16 GLN B CA 1
ATOM 1685 C C . GLN B 1 16 ? 7.668 2.359 10.945 1 97.94 16 GLN B C 1
ATOM 1687 O O . GLN B 1 16 ? 8.805 2.539 10.508 1 97.94 16 GLN B O 1
ATOM 1692 N N . LYS B 1 17 ? 6.98 1.318 10.641 1 95.81 17 LYS B N 1
ATOM 1693 C CA . LYS B 1 17 ? 7.52 0.251 9.805 1 95.81 17 LYS B CA 1
ATOM 1694 C C . LYS B 1 17 ? 7.82 0.754 8.398 1 95.81 17 LYS B C 1
ATOM 1696 O O . LYS B 1 17 ? 8.836 0.384 7.801 1 95.81 17 LYS B O 1
ATOM 1701 N N . ALA B 1 18 ? 6.926 1.535 7.867 1 97.56 18 ALA B N 1
ATOM 1702 C CA . ALA B 1 18 ? 7.133 2.115 6.543 1 97.56 18 ALA B CA 1
ATOM 1703 C C . ALA B 1 18 ? 8.391 2.975 6.512 1 97.56 18 ALA B C 1
ATOM 1705 O O . ALA B 1 18 ? 9.188 2.889 5.574 1 97.56 18 ALA B O 1
ATOM 1706 N N . LEU B 1 19 ? 8.555 3.781 7.535 1 98.25 19 LEU B N 1
ATOM 1707 C CA . LEU B 1 19 ? 9.734 4.641 7.629 1 98.25 19 LEU B CA 1
ATOM 1708 C C . LEU B 1 19 ? 11.008 3.809 7.758 1 98.25 19 LEU B C 1
ATOM 1710 O O . LEU B 1 19 ? 12 4.082 7.082 1 98.25 19 LEU B O 1
ATOM 1714 N N . GLU B 1 20 ? 10.969 2.787 8.586 1 96.81 20 GLU B N 1
ATOM 1715 C CA . GLU B 1 20 ? 12.117 1.909 8.758 1 96.81 20 GLU B CA 1
ATOM 1716 C C . GLU B 1 20 ? 12.477 1.213 7.449 1 96.81 20 GLU B C 1
ATOM 1718 O O . GLU B 1 20 ? 13.664 1.049 7.133 1 96.81 20 GLU B O 1
ATOM 1723 N N . PHE B 1 21 ? 11.523 0.884 6.734 1 96.81 21 PHE B N 1
ATOM 1724 C CA . PHE B 1 21 ? 11.727 0.199 5.461 1 96.81 21 PHE B CA 1
ATOM 1725 C C . PHE B 1 21 ? 12.531 1.067 4.504 1 96.81 21 PHE B C 1
ATOM 1727 O O . PHE B 1 21 ? 13.375 0.562 3.76 1 96.81 21 PHE B O 1
ATOM 1734 N N . ILE B 1 22 ? 12.258 2.311 4.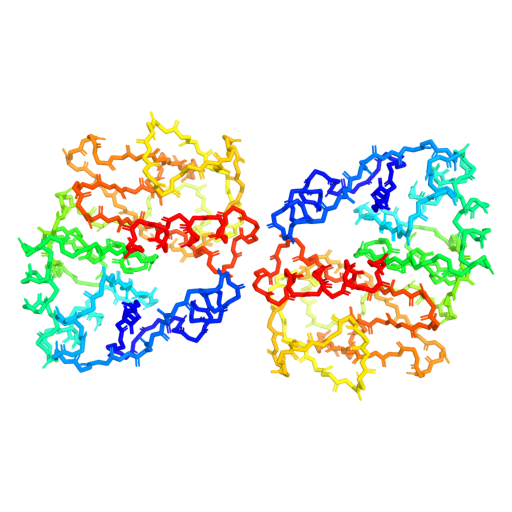516 1 96.75 22 ILE B N 1
ATOM 1735 C CA . ILE B 1 22 ? 12.945 3.197 3.584 1 96.75 22 ILE B CA 1
ATOM 1736 C C . ILE B 1 22 ? 14.258 3.686 4.207 1 96.75 22 ILE B C 1
ATOM 1738 O O . ILE B 1 22 ? 14.891 4.609 3.691 1 96.75 22 ILE B O 1
ATOM 1742 N N . GLY B 1 23 ? 14.633 3.229 5.375 1 96.19 23 GLY B N 1
ATOM 1743 C CA . GLY B 1 23 ? 15.922 3.518 5.988 1 96.19 23 GLY B CA 1
ATOM 1744 C C . GLY B 1 23 ? 15.883 4.727 6.902 1 96.19 23 GLY B C 1
ATOM 1745 O O . GLY B 1 23 ? 16.938 5.238 7.309 1 96.19 23 GLY B O 1
ATOM 1746 N N . ALA B 1 24 ? 14.719 5.168 7.211 1 97.31 24 ALA B N 1
ATOM 1747 C CA . ALA B 1 24 ? 14.594 6.332 8.086 1 97.31 24 ALA B CA 1
ATOM 1748 C C . ALA B 1 24 ? 14.672 5.93 9.555 1 97.31 24 ALA B C 1
ATOM 1750 O O . ALA B 1 24 ? 14.242 4.836 9.93 1 97.31 24 ALA B O 1
ATOM 1751 N N . GLU B 1 25 ? 15.258 6.77 10.344 1 96.19 25 GLU B N 1
ATOM 1752 C CA . GLU B 1 25 ? 15.234 6.621 11.797 1 96.19 25 GLU B CA 1
ATOM 1753 C C . GLU B 1 25 ? 13.992 7.27 12.398 1 96.19 25 GLU B C 1
ATOM 1755 O O . GLU B 1 25 ? 13.797 8.477 12.281 1 96.19 25 GLU B O 1
ATOM 1760 N N . ALA B 1 26 ? 13.164 6.453 12.992 1 97.94 26 ALA B N 1
ATOM 1761 C CA . ALA B 1 26 ? 11.906 6.969 13.531 1 97.94 26 ALA B CA 1
ATOM 1762 C C . ALA B 1 26 ? 11.594 6.348 14.883 1 97.94 26 ALA B C 1
ATOM 1764 O O . ALA B 1 26 ? 11.898 5.172 15.125 1 97.94 26 ALA B O 1
ATOM 1765 N N . GLU B 1 27 ? 11.031 7.148 15.773 1 98.25 27 GLU B N 1
ATOM 1766 C CA . GLU B 1 27 ? 10.617 6.688 17.094 1 98.25 27 GLU B CA 1
ATOM 1767 C C . GLU B 1 27 ? 9.203 7.152 17.422 1 98.25 27 GLU B C 1
ATOM 1769 O O . GLU B 1 27 ? 8.859 8.312 17.203 1 98.25 27 GLU B O 1
ATOM 1774 N N . ILE B 1 28 ? 8.406 6.195 17.906 1 98.69 28 ILE B N 1
ATOM 1775 C CA . ILE B 1 28 ? 7.098 6.551 18.438 1 98.69 28 ILE B CA 1
ATOM 1776 C C . ILE B 1 28 ? 7.254 7.117 19.844 1 98.69 28 ILE B C 1
ATOM 1778 O O . ILE B 1 28 ? 7.805 6.457 20.734 1 98.69 28 ILE B O 1
ATOM 1782 N N . THR B 1 29 ? 6.781 8.32 20.078 1 98.56 29 THR B N 1
ATOM 1783 C CA . THR B 1 29 ? 7.016 8.914 21.391 1 98.56 29 THR B CA 1
ATOM 1784 C C . THR B 1 29 ? 5.945 9.953 21.719 1 98.56 29 THR B C 1
ATOM 1786 O O . THR B 1 29 ? 5.453 10.641 20.812 1 98.56 29 THR B O 1
ATOM 1789 N N . GLY B 1 30 ? 5.555 10.016 22.922 1 98.06 30 GLY B N 1
ATOM 1790 C CA . GLY B 1 30 ? 4.754 11.102 23.469 1 98.06 30 GLY B CA 1
ATOM 1791 C C . GLY B 1 30 ? 5.551 12.07 24.312 1 98.06 30 GLY B C 1
ATOM 1792 O O . GLY B 1 30 ? 4.988 12.984 24.922 1 98.06 30 GLY B O 1
ATOM 1793 N N . ASP B 1 31 ? 6.848 11.797 24.391 1 98.19 31 ASP B N 1
ATOM 1794 C CA . ASP B 1 31 ? 7.73 12.617 25.219 1 98.19 31 ASP B CA 1
ATOM 1795 C C . ASP B 1 31 ? 7.98 13.977 24.562 1 98.19 31 ASP B C 1
ATOM 1797 O O . ASP B 1 31 ? 8.523 14.055 23.469 1 98.19 31 ASP B O 1
ATOM 1801 N N . LYS B 1 32 ? 7.645 15.055 25.344 1 98.19 32 LYS B N 1
ATOM 1802 C CA . LYS B 1 32 ? 7.711 16.422 24.812 1 98.19 32 LYS B CA 1
ATOM 1803 C C . LYS B 1 32 ? 9.141 16.781 24.422 1 98.19 32 LYS B C 1
ATOM 1805 O O . LYS B 1 32 ? 9.359 17.438 23.406 1 98.19 32 LYS B O 1
ATOM 1810 N N . HIS B 1 33 ? 10.039 16.375 25.172 1 98.12 33 HIS B N 1
ATOM 1811 C CA . HIS B 1 33 ? 11.438 16.703 24.906 1 98.12 33 HIS B CA 1
ATOM 1812 C C . HIS B 1 33 ? 11.938 16 23.656 1 98.12 33 HIS B C 1
ATOM 1814 O O . HIS B 1 33 ? 12.656 16.594 22.844 1 98.12 33 HIS B O 1
ATOM 1820 N N . LYS B 1 34 ? 11.594 14.781 23.469 1 98.31 34 LYS B N 1
ATOM 1821 C CA . LYS B 1 34 ? 11.992 14.031 22.281 1 98.31 34 LYS B CA 1
ATOM 1822 C C . LYS B 1 34 ? 11.375 14.633 21.031 1 98.31 34 LYS B C 1
ATOM 1824 O O . LYS B 1 34 ? 12.062 14.781 20.016 1 98.31 34 LYS B O 1
ATOM 1829 N N . ILE B 1 35 ? 10.117 15.008 21.156 1 98.56 35 ILE B N 1
ATOM 1830 C CA . ILE B 1 35 ? 9.43 15.602 20.016 1 98.56 35 ILE B CA 1
ATOM 1831 C C . ILE B 1 35 ? 10.094 16.922 19.625 1 98.56 35 ILE B C 1
ATOM 1833 O O . ILE B 1 35 ? 10.406 17.141 18.453 1 98.56 35 ILE B O 1
ATOM 1837 N N . LEU B 1 36 ? 10.367 17.75 20.594 1 97.81 36 LEU B N 1
ATOM 1838 C CA . LEU B 1 36 ? 10.922 19.078 20.359 1 97.81 36 LEU B CA 1
ATOM 1839 C C . LEU B 1 36 ? 12.328 18.984 19.766 1 97.81 36 LEU B C 1
ATOM 1841 O O . LEU B 1 36 ? 12.734 19.859 19 1 97.81 36 LEU B O 1
ATOM 1845 N N . ASN B 1 37 ? 13.055 17.906 20.016 1 97.06 37 ASN B N 1
ATOM 1846 C CA . ASN B 1 37 ? 14.445 17.797 19.594 1 97.06 37 ASN B CA 1
ATOM 1847 C C . ASN B 1 37 ? 14.586 16.906 18.359 1 97.06 37 ASN B C 1
ATOM 1849 O O . ASN B 1 37 ? 15.703 16.594 17.938 1 97.06 37 ASN B O 1
ATOM 1853 N N . SER B 1 38 ? 13.539 16.531 17.781 1 98 38 SER B N 1
ATOM 1854 C CA . SER B 1 38 ? 13.594 15.688 16.594 1 98 38 SER B CA 1
ATOM 1855 C C . SER B 1 38 ? 13.883 16.516 15.344 1 98 38 SER B C 1
ATOM 1857 O O . SER B 1 38 ? 13.703 17.734 15.352 1 98 38 SER B O 1
ATOM 1859 N N . ARG B 1 39 ? 14.422 15.844 14.328 1 98.12 39 ARG B N 1
ATOM 1860 C CA . ARG B 1 39 ? 14.727 16.516 13.07 1 98.12 39 ARG B CA 1
ATOM 1861 C C . ARG B 1 39 ? 13.477 16.641 12.195 1 98.12 39 ARG B C 1
ATOM 1863 O O . ARG B 1 39 ? 13.445 17.438 11.266 1 98.12 39 ARG B O 1
ATOM 1870 N N . GLY B 1 40 ? 12.461 15.812 12.43 1 98.75 40 GLY B N 1
ATOM 1871 C CA . GLY B 1 40 ? 11.164 15.805 11.789 1 98.75 40 GLY B CA 1
ATOM 1872 C C . GLY B 1 40 ? 10.078 15.18 12.648 1 98.75 40 GLY B C 1
ATOM 1873 O O . GLY B 1 40 ? 10.359 14.336 13.492 1 98.75 40 GLY B O 1
ATOM 1874 N N . ILE B 1 41 ? 8.867 15.625 12.453 1 98.88 41 ILE B N 1
ATOM 1875 C CA . ILE B 1 41 ? 7.75 15.156 13.258 1 98.88 41 ILE B CA 1
ATOM 1876 C C . ILE B 1 41 ? 6.633 14.648 12.352 1 98.88 41 ILE B C 1
ATOM 1878 O O . ILE B 1 41 ? 6.285 15.305 11.359 1 98.88 41 ILE B O 1
ATOM 1882 N N . ILE B 1 42 ? 6.133 13.5 12.648 1 98.88 42 ILE B N 1
ATOM 1883 C CA . ILE B 1 42 ? 4.93 12.984 12 1 98.88 42 ILE B CA 1
ATOM 1884 C C . ILE B 1 42 ? 3.785 12.922 13.016 1 98.88 42 ILE B C 1
ATOM 1886 O O . ILE B 1 42 ? 3.945 12.375 14.109 1 98.88 42 ILE B O 1
ATOM 1890 N N . LEU B 1 43 ? 2.725 13.57 12.688 1 98.88 43 LEU B N 1
ATOM 1891 C CA . LEU B 1 43 ? 1.495 13.562 13.477 1 98.88 43 LEU B CA 1
ATOM 1892 C C . LEU B 1 43 ? 0.439 12.68 12.82 1 98.88 43 LEU B C 1
ATOM 1894 O O . LEU B 1 43 ? -0.313 13.133 11.961 1 98.88 43 LEU B O 1
ATOM 1898 N N . PRO B 1 44 ? 0.402 11.391 13.227 1 98.19 44 PRO B N 1
ATOM 1899 C CA . PRO B 1 44 ? -0.628 10.5 12.688 1 98.19 44 PRO B CA 1
ATOM 1900 C C . PRO B 1 44 ? -1.991 10.711 13.344 1 98.19 44 PRO B C 1
ATOM 1902 O O . PRO B 1 44 ? -2.111 11.492 14.289 1 98.19 44 PRO B O 1
ATOM 1905 N N . GLY B 1 45 ? -3.039 10.047 12.734 1 94.88 45 GLY B N 1
ATOM 1906 C CA . GLY B 1 45 ? -4.309 10.133 13.438 1 94.88 45 GLY B CA 1
ATOM 1907 C C . GLY B 1 45 ? -5.41 9.328 12.773 1 94.88 45 GLY B C 1
ATOM 1908 O O . GLY B 1 45 ? -5.473 9.242 11.547 1 94.88 45 GLY B O 1
ATOM 1909 N N . VAL B 1 46 ? -6.203 8.727 13.602 1 93.94 46 VAL B N 1
ATOM 1910 C CA . VAL B 1 46 ? -7.465 8.086 13.242 1 93.94 46 VAL B CA 1
ATOM 1911 C C . VAL B 1 46 ? -8.539 8.469 14.258 1 93.94 46 VAL B C 1
ATOM 1913 O O . VAL B 1 46 ? -8.234 9.008 15.32 1 93.94 46 VAL B O 1
ATOM 1916 N N . GLY B 1 47 ? -9.734 8.344 13.875 1 95 47 GLY B N 1
ATOM 1917 C CA . GLY B 1 47 ? -10.805 8.625 14.828 1 95 47 GLY B CA 1
ATOM 1918 C C . GLY B 1 47 ? -11.375 10.023 14.688 1 95 47 GLY B C 1
ATOM 1919 O O . GLY B 1 47 ? -11.461 10.562 13.578 1 95 47 GLY B O 1
ATOM 1920 N N . ALA B 1 48 ? -11.773 10.57 15.898 1 97.5 48 ALA B N 1
ATOM 1921 C CA . ALA B 1 48 ? -12.516 11.836 15.859 1 97.5 48 ALA B CA 1
ATOM 1922 C C . ALA B 1 48 ? -11.609 13.008 16.219 1 97.5 48 ALA B C 1
ATOM 1924 O O . ALA B 1 48 ? -10.797 12.914 17.141 1 97.5 48 ALA B O 1
ATOM 1925 N N . PHE B 1 49 ? -11.859 14.133 15.547 1 98.69 49 PHE B N 1
ATOM 1926 C CA . PHE B 1 49 ? -11.102 15.367 15.68 1 98.69 49 PHE B CA 1
ATOM 1927 C C . PHE B 1 49 ? -11.102 15.852 17.125 1 98.69 49 PHE B C 1
ATOM 1929 O O . PHE B 1 49 ? -10.047 16.094 17.703 1 98.69 49 PHE B O 1
ATOM 1936 N N . PRO B 1 50 ? -12.281 15.914 17.844 1 98.75 50 PRO B N 1
ATOM 1937 C CA . PRO B 1 50 ? -12.273 16.422 19.219 1 98.75 50 PRO B CA 1
ATOM 1938 C C . PRO B 1 50 ? -11.492 15.516 20.172 1 98.75 50 PRO B C 1
ATOM 1940 O O . PRO B 1 50 ? -10.789 16.016 21.047 1 98.75 50 PRO B O 1
ATOM 1943 N N . ASP B 1 51 ? -11.602 14.195 19.969 1 98.62 51 ASP B N 1
ATOM 1944 C CA . ASP B 1 51 ? -10.875 13.266 20.828 1 98.62 51 ASP B CA 1
ATOM 1945 C C . ASP B 1 51 ? -9.367 13.43 20.672 1 98.62 51 ASP B C 1
ATOM 1947 O O . ASP B 1 51 ? -8.633 13.414 21.656 1 98.62 51 ASP B O 1
ATOM 1951 N N . ALA B 1 52 ? -8.984 13.617 19.5 1 98.56 52 ALA B N 1
ATOM 1952 C CA . ALA B 1 52 ? -7.562 13.805 19.203 1 98.56 52 ALA B CA 1
ATOM 1953 C C . ALA B 1 52 ? -7.039 15.086 19.844 1 98.56 52 ALA B C 1
ATOM 1955 O O . ALA B 1 52 ? -6.016 15.07 20.531 1 98.56 52 ALA B O 1
ATOM 1956 N N . MET B 1 53 ? -7.734 16.172 19.656 1 98.69 53 MET B N 1
ATOM 1957 C CA . MET B 1 53 ? -7.293 17.453 20.203 1 98.69 53 MET B CA 1
ATOM 1958 C C . MET B 1 53 ? -7.316 17.422 21.734 1 98.69 53 MET B C 1
ATOM 1960 O O . MET B 1 53 ? -6.449 18 22.391 1 98.69 53 MET B O 1
ATOM 1964 N N . ASP B 1 54 ? -8.359 16.734 22.25 1 98.56 54 ASP B N 1
ATOM 1965 C CA . ASP B 1 54 ? -8.414 16.609 23.703 1 98.56 54 ASP B CA 1
ATOM 1966 C C . ASP B 1 54 ? -7.164 15.906 24.234 1 98.56 54 ASP B C 1
ATOM 1968 O O . ASP B 1 54 ? -6.551 16.375 25.203 1 98.56 54 ASP B O 1
ATOM 1972 N N . ASN B 1 55 ? -6.762 14.805 23.609 1 98.44 55 ASN B N 1
ATOM 1973 C CA . ASN B 1 55 ? -5.566 14.078 24.016 1 98.44 55 ASN B CA 1
ATOM 1974 C C . ASN B 1 55 ? -4.305 14.914 23.844 1 98.44 55 ASN B C 1
ATOM 1976 O O . ASN B 1 55 ? -3.453 14.953 24.734 1 98.44 55 ASN B O 1
ATOM 1980 N N . ILE B 1 56 ? -4.203 15.609 22.766 1 98.5 56 ILE B N 1
ATOM 1981 C CA . ILE B 1 56 ? -3.041 16.422 22.422 1 98.5 56 ILE B CA 1
ATOM 1982 C C . ILE B 1 56 ? -2.873 17.547 23.438 1 98.5 56 ILE B C 1
ATOM 1984 O O . ILE B 1 56 ? -1.771 17.781 23.922 1 98.5 56 ILE B O 1
ATOM 1988 N N . LYS B 1 57 ? -3.979 18.188 23.781 1 98.31 57 LYS B N 1
ATOM 1989 C CA . LYS B 1 57 ? -3.939 19.297 24.734 1 98.31 57 LYS B CA 1
ATOM 1990 C C . LYS B 1 57 ? -3.648 18.797 26.141 1 98.31 57 LYS B C 1
ATOM 1992 O O . LYS B 1 57 ? -2.879 19.422 26.875 1 98.31 57 LYS B O 1
ATOM 1997 N N . LYS B 1 58 ? -4.293 17.688 26.484 1 98.06 58 LYS B N 1
ATOM 1998 C CA . LYS B 1 58 ? -4.078 17.109 27.797 1 98.06 58 LYS B CA 1
ATOM 1999 C C . LYS B 1 58 ? -2.6 16.797 28.031 1 98.06 58 LYS B C 1
ATOM 2001 O O . LYS B 1 58 ? -2.086 16.984 29.141 1 98.06 58 LYS B O 1
ATOM 2006 N N . LEU B 1 59 ? -1.92 16.391 26.953 1 97.75 59 LEU B N 1
ATOM 2007 C CA . LEU B 1 59 ? -0.522 15.984 27.047 1 97.75 59 LEU B CA 1
ATOM 2008 C C . LEU B 1 59 ? 0.408 17.156 26.797 1 97.75 59 LEU B C 1
ATOM 2010 O O . LEU B 1 59 ? 1.629 17.031 26.906 1 97.75 59 LEU B O 1
ATOM 2014 N N . GLY B 1 60 ? -0.152 18.297 26.453 1 98 60 GLY B N 1
ATOM 2015 C CA . GLY B 1 60 ? 0.634 19.484 26.156 1 98 60 GLY B CA 1
ATOM 2016 C C . GLY B 1 60 ? 1.381 19.391 24.844 1 98 60 GLY B C 1
ATOM 2017 O O . GLY B 1 60 ? 2.369 20.109 24.641 1 98 60 GLY B O 1
ATOM 2018 N N . ILE B 1 61 ? 0.968 18.531 24.016 1 98.31 61 ILE B N 1
ATOM 2019 C CA . ILE B 1 61 ? 1.643 18.266 22.75 1 98.31 61 ILE B CA 1
ATOM 2020 C C . ILE B 1 61 ? 1.355 19.391 21.75 1 98.31 61 ILE B C 1
ATOM 2022 O O . ILE B 1 61 ? 2.191 19.719 20.906 1 98.31 61 ILE B O 1
ATOM 2026 N N . ASP B 1 62 ? 0.192 20.078 21.875 1 98.5 62 ASP B N 1
ATOM 2027 C CA . ASP B 1 62 ? -0.141 21.188 21.016 1 98.5 62 ASP B CA 1
ATOM 2028 C C . ASP B 1 62 ? 0.916 22.297 21.094 1 98.5 62 ASP B C 1
ATOM 2030 O O . ASP B 1 62 ? 1.386 22.797 20.078 1 98.5 62 ASP B O 1
ATOM 2034 N N . THR B 1 63 ? 1.358 22.594 22.297 1 98.25 63 THR B N 1
ATOM 2035 C CA . THR B 1 63 ? 2.365 23.625 22.531 1 98.25 63 THR B CA 1
ATOM 2036 C C . THR B 1 63 ? 3.713 23.203 21.953 1 98.25 63 THR B C 1
ATOM 2038 O O . THR B 1 63 ? 4.414 24 21.328 1 98.25 63 THR B O 1
ATOM 2041 N N . VAL B 1 64 ? 4.039 21.953 22.094 1 98.38 64 VAL B N 1
ATOM 2042 C CA . VAL B 1 64 ? 5.305 21.391 21.641 1 98.38 64 VAL B CA 1
ATOM 2043 C C . VAL B 1 64 ? 5.363 21.406 20.109 1 98.38 64 VAL B C 1
ATOM 2045 O O . VAL B 1 64 ? 6.387 21.75 19.531 1 98.38 64 VAL B O 1
ATOM 2048 N N . LEU B 1 65 ? 4.281 21.031 19.484 1 98.75 65 LEU B N 1
ATOM 2049 C CA . LEU B 1 65 ? 4.227 21.016 18.031 1 98.75 65 LEU B CA 1
ATOM 2050 C C . LEU B 1 65 ? 4.375 22.422 17.469 1 98.75 65 LEU B C 1
ATOM 2052 O O . LEU B 1 65 ? 5.125 22.641 16.516 1 98.75 65 LEU B O 1
ATOM 2056 N N . ASN B 1 66 ? 3.641 23.375 18.031 1 98.44 66 ASN B N 1
ATOM 2057 C CA . ASN B 1 66 ? 3.732 24.75 17.578 1 98.44 66 ASN B CA 1
ATOM 2058 C C . ASN B 1 66 ? 5.145 25.297 17.75 1 98.44 66 ASN B C 1
ATOM 2060 O O . ASN B 1 66 ? 5.66 25.984 16.859 1 98.44 66 ASN B O 1
ATOM 2064 N N . GLU B 1 67 ? 5.734 25.016 18.875 1 98.5 67 GLU B N 1
ATOM 2065 C CA . GLU B 1 67 ? 7.102 25.453 19.125 1 98.5 67 GLU B CA 1
ATOM 2066 C C . GLU B 1 67 ? 8.07 24.844 18.109 1 98.5 67 GLU B C 1
ATOM 2068 O O . GLU B 1 67 ? 8.906 25.547 17.547 1 98.5 67 GLU B O 1
ATOM 2073 N N . ALA B 1 68 ? 7.988 23.578 17.891 1 98.56 68 ALA B N 1
ATOM 2074 C CA . ALA B 1 68 ? 8.867 22.891 16.938 1 98.56 68 ALA B CA 1
ATOM 2075 C C . ALA B 1 68 ? 8.734 23.484 15.539 1 98.56 68 ALA B C 1
ATOM 2077 O O . ALA B 1 68 ? 9.742 23.75 14.875 1 98.56 68 ALA B O 1
ATOM 2078 N N . VAL B 1 69 ? 7.512 23.734 15.102 1 98.56 69 VAL B N 1
ATOM 2079 C CA . VAL B 1 69 ? 7.262 24.297 13.773 1 98.56 69 VAL B CA 1
ATOM 2080 C C . VAL B 1 69 ? 7.859 25.688 13.672 1 98.56 69 VAL B C 1
ATOM 2082 O O . VAL B 1 69 ? 8.484 26.047 12.672 1 98.56 69 VAL B O 1
ATOM 2085 N N . ASN B 1 70 ? 7.668 26.438 14.719 1 97.94 70 ASN B N 1
ATOM 2086 C CA . ASN B 1 70 ? 8.203 27.797 14.75 1 97.94 70 ASN B CA 1
ATOM 2087 C C . ASN B 1 70 ? 9.734 27.797 14.688 1 97.94 70 ASN B C 1
ATOM 2089 O O . ASN B 1 70 ? 10.336 28.734 14.172 1 97.94 70 ASN B O 1
ATOM 2093 N N . GLU B 1 71 ? 10.328 26.75 15.195 1 97.81 71 GLU B N 1
ATOM 2094 C CA . GLU B 1 71 ? 11.781 26.625 15.18 1 97.81 71 GLU B CA 1
ATOM 2095 C C . GLU B 1 71 ? 12.281 26.062 13.852 1 97.81 71 GLU B C 1
ATOM 2097 O O . GLU B 1 71 ? 13.484 25.938 13.641 1 97.81 71 GLU B O 1
ATOM 2102 N N . GLY B 1 72 ? 11.375 25.688 13.016 1 98 72 GLY B N 1
ATOM 2103 C CA . GLY B 1 72 ? 11.75 25.297 11.664 1 98 72 GLY B CA 1
ATOM 2104 C C . GLY B 1 72 ? 11.711 23.797 11.453 1 98 72 GLY B C 1
ATOM 2105 O O . GLY B 1 72 ? 12.008 23.312 10.359 1 98 72 GLY B O 1
ATOM 2106 N N . THR B 1 73 ? 11.32 23 12.477 1 98.56 73 THR B N 1
ATOM 2107 C CA . THR B 1 73 ? 11.273 21.547 12.359 1 98.56 73 THR B CA 1
ATOM 2108 C C . THR B 1 73 ? 10.141 21.125 11.422 1 98.56 73 THR B C 1
ATOM 2110 O O . THR B 1 73 ? 8.992 21.547 11.594 1 98.56 73 THR B O 1
ATOM 2113 N N . PRO B 1 74 ? 10.43 20.297 10.391 1 98.81 74 PRO B N 1
ATOM 2114 C CA . PRO B 1 74 ? 9.367 19.812 9.516 1 98.81 74 PRO B CA 1
ATOM 2115 C C . PRO B 1 74 ? 8.328 18.969 10.25 1 98.81 74 PRO B C 1
ATOM 2117 O O . PRO B 1 74 ? 8.688 18.125 11.086 1 98.81 74 PRO B O 1
ATOM 2120 N N . LEU B 1 75 ? 7.078 19.266 10 1 98.88 75 LEU B N 1
ATOM 2121 C CA . LEU B 1 75 ? 5.941 18.531 10.555 1 98.88 75 LEU B CA 1
ATOM 2122 C C . LEU B 1 75 ? 5.039 18 9.438 1 98.88 75 LEU B C 1
ATOM 2124 O O . LEU B 1 75 ? 4.695 18.75 8.516 1 98.88 75 LEU B O 1
ATOM 2128 N N . MET B 1 76 ? 4.711 16.703 9.5 1 98.88 76 MET B N 1
ATOM 2129 C CA . MET B 1 76 ? 3.77 16.141 8.539 1 98.88 76 MET B CA 1
ATOM 2130 C C . MET B 1 76 ? 2.6 15.461 9.25 1 98.88 76 MET B C 1
ATOM 2132 O O . MET B 1 76 ? 2.799 14.547 10.055 1 98.88 76 MET B O 1
ATOM 2136 N N . GLY B 1 77 ? 1.419 15.945 8.977 1 98.88 77 GLY B N 1
ATOM 2137 C CA . GLY B 1 77 ? 0.208 15.297 9.445 1 98.88 77 GLY B CA 1
ATOM 2138 C C . GLY B 1 77 ? -0.324 14.25 8.484 1 98.88 77 GLY B C 1
ATOM 2139 O O . GLY B 1 77 ? -0.279 14.438 7.27 1 98.88 77 GLY B O 1
ATOM 2140 N N . ILE B 1 78 ? -0.876 13.148 8.992 1 98.88 78 ILE B N 1
ATOM 2141 C CA . ILE B 1 78 ? -1.398 12.062 8.172 1 98.88 78 ILE B CA 1
ATOM 2142 C C . ILE B 1 78 ? -2.859 11.805 8.531 1 98.88 78 ILE B C 1
ATOM 2144 O O . ILE B 1 78 ? -3.18 11.531 9.688 1 98.88 78 ILE B O 1
ATOM 2148 N N . CYS B 1 79 ? -3.754 11.797 7.535 1 98.56 79 CYS B N 1
ATOM 2149 C CA . CYS B 1 79 ? -5.188 11.555 7.645 1 98.56 79 CYS B CA 1
ATOM 2150 C C . CYS B 1 79 ? -5.824 12.492 8.664 1 98.56 79 CYS B C 1
ATOM 2152 O O . CYS B 1 79 ? -5.902 13.695 8.438 1 98.56 79 CYS B O 1
ATOM 2154 N N . LEU B 1 80 ? -6.219 12.031 9.812 1 98.81 80 LEU B N 1
ATOM 2155 C CA . LEU B 1 80 ? -6.695 12.922 10.859 1 98.81 80 LEU B CA 1
ATOM 2156 C C . LEU B 1 80 ? -5.598 13.891 11.281 1 98.81 80 LEU B C 1
ATOM 2158 O O . LEU B 1 80 ? -5.875 15.055 11.594 1 98.81 80 LEU B O 1
ATOM 2162 N N . GLY B 1 81 ? -4.375 13.438 11.289 1 98.81 81 GLY B N 1
ATOM 2163 C CA . GLY B 1 81 ? -3.244 14.281 11.617 1 98.81 81 GLY B CA 1
ATOM 2164 C C . GLY B 1 81 ? -3.141 15.508 10.734 1 98.81 81 GLY B C 1
ATOM 2165 O O . GLY B 1 81 ? -2.787 16.594 11.203 1 98.81 81 GLY B O 1
ATOM 2166 N N . MET B 1 82 ? -3.395 15.352 9.477 1 98.88 82 MET B N 1
ATOM 2167 C CA . MET B 1 82 ? -3.436 16.516 8.586 1 98.88 82 MET B CA 1
ATOM 2168 C C . MET B 1 82 ? -4.578 17.453 8.969 1 98.88 82 MET B C 1
ATOM 2170 O O . MET B 1 82 ? -4.395 18.656 9.016 1 98.88 82 MET B O 1
ATOM 2174 N N . GLN B 1 83 ? -5.703 16.875 9.234 1 98.94 83 GLN B N 1
ATOM 2175 C CA . GLN B 1 83 ? -6.871 17.688 9.57 1 98.94 83 GLN B CA 1
ATOM 2176 C C . GLN B 1 83 ? -6.621 18.516 10.82 1 98.94 83 GLN B C 1
ATOM 2178 O O . GLN B 1 83 ? -7.035 19.688 10.883 1 98.94 83 GLN B O 1
ATOM 2183 N N . LEU B 1 84 ? -5.906 17.984 11.758 1 98.94 84 LEU B N 1
ATOM 2184 C CA . LEU B 1 84 ? -5.629 18.672 13.016 1 98.94 84 LEU B CA 1
ATOM 2185 C C . LEU B 1 84 ? -4.793 19.922 12.781 1 98.94 84 LEU B C 1
ATOM 2187 O O . LEU B 1 84 ? -4.734 20.797 13.633 1 98.94 84 LEU B O 1
ATOM 2191 N N . LEU B 1 85 ? -4.113 20.016 11.656 1 98.88 85 LEU B N 1
ATOM 2192 C CA . LEU B 1 85 ? -3.242 21.141 11.344 1 98.88 85 LEU B CA 1
ATOM 2193 C C . LEU B 1 85 ? -4.059 22.391 11.07 1 98.88 85 LEU B C 1
ATOM 2195 O O . LEU B 1 85 ? -3.521 23.5 11.094 1 98.88 85 LEU B O 1
ATOM 2199 N N . PHE B 1 86 ? -5.301 22.234 10.805 1 98.94 86 PHE B N 1
ATOM 2200 C CA . PHE B 1 86 ? -6.141 23.344 10.375 1 98.94 86 PHE B CA 1
ATOM 2201 C C . PHE B 1 86 ? -6.742 24.062 11.586 1 98.94 86 PHE B C 1
ATOM 2203 O O . PHE B 1 86 ? -6.48 23.688 12.727 1 98.94 86 PHE B O 1
ATOM 2210 N N . ASP B 1 87 ? -7.57 25.078 11.336 1 98.88 87 ASP B N 1
ATOM 2211 C CA . ASP B 1 87 ? -8.062 25.984 12.375 1 98.88 87 ASP B CA 1
ATOM 2212 C C . ASP B 1 87 ? -9.102 25.297 13.258 1 98.88 87 ASP B C 1
ATOM 2214 O O . ASP B 1 87 ? -9.117 25.5 14.477 1 98.88 87 ASP B O 1
ATOM 2218 N N . GLU B 1 88 ? -10.008 24.562 12.633 1 98.69 88 GLU B N 1
ATOM 2219 C CA . GLU B 1 88 ? -11.117 24 13.414 1 98.69 88 GLU B CA 1
ATOM 2220 C C . GLU B 1 88 ? -11.836 22.906 12.625 1 98.69 88 GLU B C 1
ATOM 2222 O O . GLU B 1 88 ? -11.617 22.75 11.422 1 98.69 88 GLU B O 1
ATOM 2227 N N . SER B 1 89 ? -12.609 22.141 13.344 1 98.81 89 SER B N 1
ATOM 2228 C CA . SER B 1 89 ? -13.445 21.094 12.766 1 98.81 89 SER B CA 1
ATOM 2229 C C . SER B 1 89 ? -14.859 21.141 13.328 1 98.81 89 SER B C 1
ATOM 2231 O O . SER B 1 89 ? -15.055 21.469 14.5 1 98.81 89 SER B O 1
ATOM 2233 N N . GLU B 1 90 ? -15.789 20.75 12.5 1 98.62 90 GLU B N 1
ATOM 2234 C CA . GLU B 1 90 ? -17.172 20.641 12.945 1 98.62 90 GLU B CA 1
ATOM 2235 C C . GLU B 1 90 ? -17.516 19.219 13.336 1 98.62 90 GLU B C 1
ATOM 2237 O O . GLU B 1 90 ? -18.656 18.922 13.719 1 98.62 90 GLU B O 1
ATOM 2242 N N . GLU B 1 91 ? -16.578 18.312 13.227 1 98.19 91 GLU B N 1
ATOM 2243 C CA . GLU B 1 91 ? -16.812 16.906 13.523 1 98.19 91 GLU B CA 1
ATOM 2244 C C . GLU B 1 91 ? -17.25 16.719 14.977 1 98.19 91 GLU B C 1
ATOM 2246 O O . GLU B 1 91 ? -16.516 17.094 15.898 1 98.19 91 GLU B O 1
ATOM 2251 N N . VAL B 1 92 ? -18.422 16.062 15.219 1 97.19 92 VAL B N 1
ATOM 2252 C CA . VAL B 1 92 ? -18.984 15.758 16.516 1 97.19 92 VAL B CA 1
ATOM 2253 C C . VAL B 1 92 ? -19.359 17.047 17.25 1 97.19 92 VAL B C 1
ATOM 2255 O O . VAL B 1 92 ? -20.516 17.266 17.609 1 97.19 92 VAL B O 1
ATOM 2258 N N . ARG B 1 93 ? -18.375 17.953 17.5 1 98 93 ARG B N 1
ATOM 2259 C CA . ARG B 1 93 ? -18.516 19.281 18.062 1 98 93 ARG B CA 1
ATOM 2260 C C . ARG B 1 93 ? -17.453 20.234 17.516 1 98 93 ARG B C 1
ATOM 2262 O O . ARG B 1 93 ? -16.359 19.797 17.156 1 98 93 ARG B O 1
ATOM 2269 N N . ASN B 1 94 ? -17.875 21.469 17.484 1 98.38 94 ASN B N 1
ATOM 2270 C CA . ASN B 1 94 ? -16.875 22.438 17.047 1 98.38 94 ASN B CA 1
ATOM 2271 C C . ASN B 1 94 ? -15.648 22.438 17.938 1 98.38 94 ASN B C 1
ATOM 2273 O O . ASN B 1 94 ? -15.758 22.609 19.156 1 98.38 94 ASN B O 1
ATOM 2277 N N . THR B 1 95 ? -14.539 22.125 17.344 1 98.81 95 THR B N 1
ATOM 2278 C CA . THR B 1 95 ? -13.289 22 18.078 1 98.81 95 THR B CA 1
ATOM 2279 C C . THR B 1 95 ? -12.156 22.719 17.359 1 98.81 95 THR B C 1
ATOM 2281 O O . THR B 1 95 ? -12 22.578 16.141 1 98.81 95 THR B O 1
ATOM 2284 N N . LYS B 1 96 ? -11.398 23.562 18.109 1 98.75 96 LYS B N 1
ATOM 2285 C CA . LYS B 1 96 ? -10.234 24.219 17.547 1 98.75 96 LYS B CA 1
ATOM 2286 C C . LYS B 1 96 ? -9.102 23.234 17.297 1 98.75 96 LYS B C 1
ATOM 2288 O O . LYS B 1 96 ? -8.883 22.312 18.094 1 98.75 96 LYS B O 1
ATOM 2293 N N . GLY B 1 97 ? -8.414 23.438 16.203 1 98.81 97 GLY B N 1
ATOM 2294 C CA . GLY B 1 97 ? -7.238 22.625 15.898 1 98.81 97 GLY B CA 1
ATOM 2295 C C . GLY B 1 97 ? -5.934 23.312 16.234 1 98.81 97 GLY B C 1
ATOM 2296 O O . GLY B 1 97 ? -5.887 24.172 17.125 1 98.81 97 GLY B O 1
ATOM 2297 N N . LEU B 1 98 ? -4.836 22.906 15.555 1 98.81 98 LEU B N 1
ATOM 2298 C CA . LEU B 1 98 ? -3.5 23.406 15.859 1 98.81 98 LEU B CA 1
ATOM 2299 C C . LEU B 1 98 ? -3.285 24.781 15.227 1 98.81 98 LEU B C 1
ATOM 2301 O O . LEU B 1 98 ? -2.365 25.5 15.617 1 98.81 98 LEU B O 1
ATOM 2305 N N . GLY B 1 99 ? -4.051 25.094 14.219 1 98.62 99 GLY B N 1
ATOM 2306 C CA . GLY B 1 99 ? -4.035 26.422 13.633 1 98.62 99 GLY B CA 1
ATOM 2307 C C . GLY B 1 99 ? -2.787 26.703 12.82 1 98.62 99 GLY B C 1
ATOM 2308 O O . GLY B 1 99 ? -2.389 27.859 12.656 1 98.62 99 GLY B O 1
ATOM 2309 N N . LEU B 1 100 ? -2.156 25.688 12.312 1 98.75 100 LEU B N 1
ATOM 2310 C CA . LEU B 1 100 ? -0.949 25.828 11.508 1 98.75 100 LEU B CA 1
ATOM 2311 C C . LEU B 1 100 ? -1.299 26.109 10.055 1 98.75 100 LEU B C 1
ATOM 2313 O O . LEU B 1 100 ? -0.48 26.656 9.305 1 98.75 100 LEU B O 1
ATOM 2317 N N . LEU B 1 101 ? -2.471 25.703 9.617 1 98.81 101 LEU B N 1
ATOM 2318 C CA . LEU B 1 101 ? -3.043 25.984 8.305 1 98.81 101 LEU B CA 1
ATOM 2319 C C . LEU B 1 101 ? -4.422 26.625 8.438 1 98.81 101 LEU B C 1
ATOM 2321 O O . LEU B 1 101 ? -5.203 26.234 9.312 1 98.81 101 LEU B O 1
ATOM 2325 N N . LYS B 1 102 ? -4.715 27.516 7.539 1 98.81 102 LYS B N 1
ATOM 2326 C CA . LYS B 1 102 ? -6 28.203 7.609 1 98.81 102 LYS B CA 1
ATOM 2327 C C . LYS B 1 102 ? -7.09 27.422 6.895 1 98.81 102 LYS B C 1
ATOM 2329 O O . LYS B 1 102 ? -6.906 26.984 5.754 1 98.81 102 LYS B O 1
ATOM 2334 N N . GLY B 1 103 ? -8.172 27.25 7.57 1 98.62 103 GLY B N 1
ATOM 2335 C CA . GLY B 1 103 ? -9.297 26.516 7.004 1 98.62 103 GLY B CA 1
ATOM 2336 C C . GLY B 1 103 ? -10.094 25.75 8.039 1 98.62 103 GLY B C 1
ATOM 2337 O O . GLY B 1 103 ? -9.781 25.797 9.234 1 98.62 103 GLY B O 1
ATOM 2338 N N . LYS B 1 104 ? -11.148 25.078 7.566 1 98.75 104 LYS B N 1
ATOM 2339 C CA . LYS B 1 104 ? -12.047 24.328 8.438 1 98.75 104 LYS B CA 1
ATOM 2340 C C . LYS B 1 104 ? -12.273 22.906 7.91 1 98.75 104 LYS B C 1
ATOM 2342 O O . LYS B 1 104 ? -12.359 22.703 6.699 1 98.75 104 LYS B O 1
ATOM 2347 N N . ILE B 1 105 ? -12.375 21.984 8.875 1 98.88 105 ILE B N 1
ATOM 2348 C CA . ILE B 1 105 ? -12.695 20.609 8.523 1 98.88 105 ILE B CA 1
ATOM 2349 C C . ILE B 1 105 ? -14.211 20.422 8.516 1 98.88 105 ILE B C 1
ATOM 2351 O O . ILE B 1 105 ? -14.875 20.641 9.531 1 98.88 105 ILE B O 1
ATOM 2355 N N . LYS B 1 106 ? -14.648 19.969 7.371 1 98.75 106 LYS B N 1
ATOM 2356 C CA . LYS B 1 106 ? -16.094 19.875 7.18 1 98.75 106 LYS B CA 1
ATOM 2357 C C . LYS B 1 106 ? -16.5 18.469 6.746 1 98.75 106 LYS B C 1
ATOM 2359 O O . LYS B 1 106 ? -15.688 17.734 6.168 1 98.75 106 LYS B O 1
ATOM 2364 N N . LYS B 1 107 ? -17.766 18.156 7.035 1 98.31 107 LYS B N 1
ATOM 2365 C CA . LYS B 1 107 ? -18.297 16.875 6.617 1 98.31 107 LYS B CA 1
ATOM 2366 C C . LYS B 1 107 ? -18.578 16.859 5.117 1 98.31 107 LYS B C 1
ATOM 2368 O O . LYS B 1 107 ? -19.031 17.844 4.555 1 98.31 107 LYS B O 1
ATOM 2373 N N . PHE B 1 108 ? -18.312 15.719 4.441 1 97.88 108 PHE B N 1
ATOM 2374 C CA . PHE B 1 108 ? -18.703 15.555 3.045 1 97.88 108 PHE B CA 1
ATOM 2375 C C . PHE B 1 108 ? -20.219 15.688 2.887 1 97.88 108 PHE B C 1
ATOM 2377 O O . PHE B 1 108 ? -20.984 15.07 3.635 1 97.88 108 PHE B O 1
ATOM 2384 N N . ASN B 1 109 ? -20.625 16.531 2.01 1 96.56 109 ASN B N 1
ATOM 2385 C CA . ASN B 1 109 ? -22.016 16.609 1.57 1 96.56 109 ASN B CA 1
ATOM 2386 C C . ASN B 1 109 ? -22.141 16.344 0.076 1 96.56 109 ASN B C 1
ATOM 2388 O O . ASN B 1 109 ? -22.422 17.25 -0.708 1 96.56 109 ASN B O 1
ATOM 2392 N N . VAL B 1 110 ? -21.969 15.094 -0.285 1 97 110 VAL B N 1
ATOM 2393 C CA . VAL B 1 110 ? -21.953 14.68 -1.684 1 97 110 VAL B CA 1
ATOM 2394 C C . VAL B 1 110 ? -22.859 13.461 -1.874 1 97 110 VAL B C 1
ATOM 2396 O O . VAL B 1 110 ? -23.234 12.805 -0.902 1 97 110 VAL B O 1
ATOM 2399 N N . ASP B 1 111 ? -23.281 13.195 -3.102 1 96.06 111 ASP B N 1
ATOM 2400 C CA . ASP B 1 111 ? -24.125 12.047 -3.434 1 96.06 111 ASP B CA 1
ATOM 2401 C C . ASP B 1 111 ? -23.281 10.805 -3.695 1 96.06 111 ASP B C 1
ATOM 2403 O O . ASP B 1 111 ? -23.359 10.203 -4.766 1 96.06 111 ASP B O 1
ATOM 2407 N N . LEU B 1 112 ? -22.328 10.609 -2.885 1 97.25 112 LEU B N 1
ATOM 2408 C CA . LEU B 1 112 ? -21.453 9.43 -2.9 1 97.25 112 LEU B CA 1
ATOM 2409 C C . LEU B 1 112 ? -21.391 8.789 -1.519 1 97.25 112 LEU B C 1
ATOM 2411 O O . LEU B 1 112 ? -21.75 9.414 -0.521 1 97.25 112 LEU B O 1
ATOM 2415 N N . LYS B 1 113 ? -21.047 7.559 -1.514 1 96 113 LYS B N 1
ATOM 2416 C CA . LYS B 1 113 ? -20.891 6.852 -0.244 1 96 113 LYS B CA 1
ATOM 2417 C C . LYS B 1 113 ? -19.891 7.551 0.661 1 96 113 LYS B C 1
ATOM 2419 O O . LYS B 1 113 ? -18.812 7.957 0.207 1 96 113 LYS B O 1
ATOM 2424 N N . ILE B 1 114 ? -20.203 7.719 1.936 1 96.62 114 ILE B N 1
ATOM 2425 C CA . ILE B 1 114 ? -19.328 8.281 2.963 1 96.62 114 ILE B CA 1
ATOM 2426 C C . ILE B 1 114 ? -19.094 7.238 4.055 1 96.62 114 ILE B C 1
ATOM 2428 O O . ILE B 1 114 ? -20.031 6.594 4.527 1 96.62 114 ILE B O 1
ATOM 2432 N N . PRO B 1 115 ? -17.875 7.035 4.496 1 97.31 115 PRO B N 1
ATOM 2433 C CA . PRO B 1 115 ? -16.672 7.82 4.23 1 97.31 115 PRO B CA 1
ATOM 2434 C C . PRO B 1 115 ? -16.125 7.602 2.82 1 97.31 115 PRO B C 1
ATOM 2436 O O . PRO B 1 115 ? -16.438 6.594 2.182 1 97.31 115 PRO B O 1
ATOM 2439 N N . HIS B 1 116 ? -15.398 8.633 2.309 1 98.06 116 HIS B N 1
ATOM 2440 C CA . HIS B 1 116 ? -14.461 8.398 1.21 1 98.06 116 HIS B CA 1
ATOM 2441 C C . HIS B 1 116 ? -13.438 7.328 1.569 1 98.06 116 HIS B C 1
ATOM 2443 O O . HIS B 1 116 ? -12.508 7.586 2.336 1 98.06 116 HIS B O 1
ATOM 2449 N N . MET B 1 117 ? -13.703 6.121 1.06 1 96.62 117 MET B N 1
ATOM 2450 C CA . MET B 1 117 ? -12.875 4.965 1.389 1 96.62 117 MET B CA 1
ATOM 2451 C C . MET B 1 117 ? -12.445 4.223 0.126 1 96.62 117 MET B C 1
ATOM 2453 O O . MET B 1 117 ? -13.289 3.887 -0.712 1 96.62 117 MET B O 1
ATOM 2457 N N . GLY B 1 118 ? -11.141 3.967 0.084 1 96.12 118 GLY B N 1
ATOM 2458 C CA . GLY B 1 118 ? -10.633 3.234 -1.064 1 96.12 118 GLY B CA 1
ATOM 2459 C C . GLY B 1 118 ? -9.547 3.982 -1.815 1 96.12 118 GLY B C 1
ATOM 2460 O O . GLY B 1 118 ? -9.031 4.992 -1.33 1 96.12 118 GLY B O 1
ATOM 2461 N N . TRP B 1 119 ? -9.156 3.443 -2.932 1 95.62 119 TRP B N 1
ATOM 2462 C CA . TRP B 1 119 ? -8.125 4.016 -3.795 1 95.62 119 TRP B CA 1
ATOM 2463 C C . TRP B 1 119 ? -8.703 5.137 -4.656 1 95.62 119 TRP B C 1
ATOM 2465 O O . TRP B 1 119 ? -9.812 5.016 -5.184 1 95.62 119 TRP B O 1
ATOM 2475 N N . ASN B 1 120 ? -8.031 6.188 -4.703 1 97.88 120 ASN B N 1
ATOM 2476 C CA . ASN B 1 120 ? -8.375 7.32 -5.555 1 97.88 120 ASN B CA 1
ATOM 2477 C C . ASN B 1 120 ? -7.125 8.008 -6.109 1 97.88 120 ASN B C 1
ATOM 2479 O O . ASN B 1 120 ? -6.055 7.938 -5.504 1 97.88 120 ASN B O 1
ATOM 2483 N N . ASN B 1 121 ? -7.227 8.633 -7.227 1 98.06 121 ASN B N 1
ATOM 2484 C CA . ASN B 1 121 ? -6.055 9.195 -7.891 1 98.06 121 ASN B CA 1
ATOM 2485 C C . ASN B 1 121 ? -5.77 10.617 -7.41 1 98.06 121 ASN B C 1
ATOM 2487 O O . ASN B 1 121 ? -6.688 11.344 -7.035 1 98.06 121 ASN B O 1
ATOM 2491 N N . LEU B 1 122 ? -4.516 11.008 -7.449 1 98.62 122 LEU B N 1
ATOM 2492 C CA . LEU B 1 122 ? -4.055 12.352 -7.109 1 98.62 122 LEU B CA 1
ATOM 2493 C C . LEU B 1 122 ? -3.982 13.234 -8.352 1 98.62 122 LEU B C 1
ATOM 2495 O O . LEU B 1 122 ? -3.426 12.82 -9.375 1 98.62 122 LEU B O 1
ATOM 2499 N N . ILE B 1 123 ? -4.574 14.336 -8.258 1 98.69 123 ILE B N 1
ATOM 2500 C CA . ILE B 1 123 ? -4.348 15.414 -9.219 1 98.69 123 ILE B CA 1
ATOM 2501 C C . ILE B 1 123 ? -3.385 16.438 -8.625 1 98.69 123 ILE B C 1
ATOM 2503 O O . ILE B 1 123 ? -3.695 17.078 -7.621 1 98.69 123 ILE B O 1
ATOM 2507 N N . ILE B 1 124 ? -2.229 16.594 -9.234 1 98.56 124 ILE B N 1
ATOM 2508 C CA . ILE B 1 124 ? -1.189 17.453 -8.672 1 98.56 124 ILE B CA 1
ATOM 2509 C C . ILE B 1 124 ? -1.425 18.906 -9.109 1 98.56 124 ILE B C 1
ATOM 2511 O O . ILE B 1 124 ? -1.481 19.203 -10.305 1 98.56 124 ILE B O 1
ATOM 2515 N N . ASP B 1 125 ? -1.581 19.734 -8.195 1 98.19 125 ASP B N 1
ATOM 2516 C CA . ASP B 1 125 ? -1.879 21.141 -8.445 1 98.19 125 ASP B CA 1
ATOM 2517 C C . ASP B 1 125 ? -0.597 21.969 -8.562 1 98.19 125 ASP B C 1
ATOM 2519 O O . ASP B 1 125 ? -0.532 22.906 -9.352 1 98.19 125 ASP B O 1
ATOM 2523 N N . SER B 1 126 ? 0.364 21.641 -7.781 1 97.19 126 SER B N 1
ATOM 2524 C CA . SER B 1 126 ? 1.638 22.359 -7.777 1 97.19 1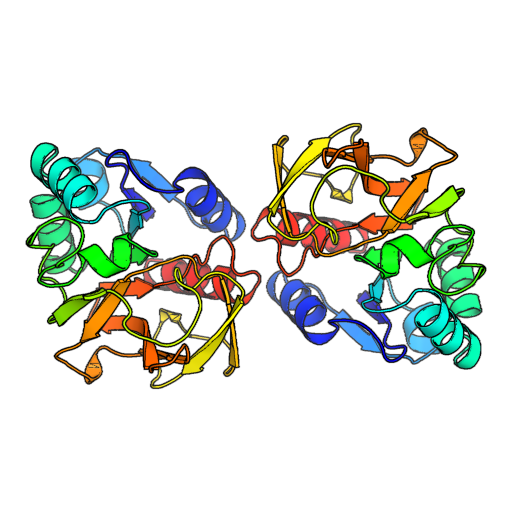26 SER B CA 1
ATOM 2525 C C . SER B 1 126 ? 2.75 21.484 -7.184 1 97.19 126 SER B C 1
ATOM 2527 O O . SER B 1 126 ? 2.48 20.547 -6.441 1 97.19 126 SER B O 1
ATOM 2529 N N . ASP B 1 127 ? 3.955 21.891 -7.496 1 94.62 127 ASP B N 1
ATOM 2530 C CA . ASP B 1 127 ? 5.117 21.156 -7.02 1 94.62 127 ASP B CA 1
ATOM 2531 C C . ASP B 1 127 ? 5.316 21.359 -5.52 1 94.62 127 ASP B C 1
ATOM 2533 O O . ASP B 1 127 ? 5.004 22.422 -4.98 1 94.62 127 ASP B O 1
ATOM 2537 N N . CYS B 1 128 ? 5.766 20.312 -4.891 1 95.31 128 CYS B N 1
ATOM 2538 C CA . CYS B 1 128 ? 6.207 20.375 -3.5 1 95.31 128 CYS B CA 1
ATOM 2539 C C . CYS B 1 128 ? 7.203 19.266 -3.191 1 95.31 128 CYS B C 1
ATOM 2541 O O . CYS B 1 128 ? 7.246 18.25 -3.893 1 95.31 128 CYS B O 1
ATOM 2543 N N . GLU B 1 129 ? 7.973 19.438 -2.127 1 97.19 129 GLU B N 1
ATOM 2544 C CA . GLU B 1 129 ? 9.047 18.531 -1.768 1 97.19 129 GLU B CA 1
ATOM 2545 C C . GLU B 1 129 ? 8.523 17.109 -1.519 1 97.19 129 GLU B C 1
ATOM 2547 O O . GLU B 1 129 ? 9.164 16.125 -1.889 1 97.19 129 GLU B O 1
ATOM 2552 N N . ILE B 1 130 ? 7.336 17.016 -0.989 1 98.25 130 ILE B N 1
ATOM 2553 C CA . ILE B 1 130 ? 6.781 15.734 -0.578 1 98.25 130 ILE B CA 1
ATOM 2554 C C . ILE B 1 130 ? 6.32 14.953 -1.808 1 98.25 130 ILE B C 1
ATOM 2556 O O . ILE B 1 130 ? 6.242 13.727 -1.776 1 98.25 130 ILE B O 1
ATOM 2560 N N . LEU B 1 131 ? 6.082 15.609 -2.928 1 98.56 131 LEU B N 1
ATOM 2561 C CA . LEU B 1 131 ? 5.531 14.992 -4.133 1 98.56 131 LEU B CA 1
ATOM 2562 C C . LEU B 1 131 ? 6.633 14.719 -5.152 1 98.56 131 LEU B C 1
ATOM 2564 O O . LEU B 1 131 ? 6.352 14.289 -6.273 1 98.56 131 LEU B O 1
ATOM 2568 N N . LYS B 1 132 ? 7.902 15.016 -4.785 1 98.12 132 LYS B N 1
ATOM 2569 C CA . LYS B 1 132 ? 9.008 14.711 -5.691 1 98.12 132 LYS B CA 1
ATOM 2570 C C . LYS B 1 132 ? 8.961 13.258 -6.141 1 98.12 132 LYS B C 1
ATOM 2572 O O . LYS B 1 132 ? 8.805 12.352 -5.32 1 98.12 132 LYS B O 1
ATOM 2577 N N . ASP B 1 133 ? 8.953 12.992 -7.438 1 96.81 133 ASP B N 1
ATOM 2578 C CA . ASP B 1 133 ? 9.008 11.68 -8.07 1 96.81 133 ASP B CA 1
ATOM 2579 C C . ASP B 1 133 ? 7.695 10.922 -7.867 1 96.81 133 ASP B C 1
ATOM 2581 O O . ASP B 1 133 ? 7.664 9.695 -7.965 1 96.81 133 ASP B O 1
ATOM 2585 N N . VAL B 1 134 ? 6.652 11.633 -7.449 1 97.75 134 VAL B N 1
ATOM 2586 C CA . VAL B 1 134 ? 5.305 11.07 -7.43 1 97.75 134 VAL B CA 1
ATOM 2587 C C . VAL B 1 134 ? 4.59 11.398 -8.734 1 97.75 134 VAL B C 1
ATOM 2589 O O . VAL B 1 134 ? 4.441 12.562 -9.094 1 97.75 134 VAL B O 1
ATOM 2592 N N . LYS B 1 135 ? 4.172 10.43 -9.445 1 96 135 LYS B N 1
ATOM 2593 C CA . LYS B 1 135 ? 3.602 10.609 -10.773 1 96 135 LYS B CA 1
ATOM 2594 C C . LYS B 1 135 ? 2.193 11.188 -10.695 1 96 135 LYS B C 1
ATOM 2596 O O . LYS B 1 135 ? 1.418 10.836 -9.805 1 96 135 LYS B O 1
ATOM 2601 N N . GLU B 1 136 ? 1.903 12.055 -11.648 1 97.5 136 GLU B N 1
ATOM 2602 C CA . GLU B 1 136 ? 0.528 12.516 -11.836 1 97.5 136 GLU B CA 1
ATOM 2603 C C . GLU B 1 136 ? -0.432 11.336 -11.961 1 97.5 136 GLU B C 1
ATOM 2605 O O . GLU B 1 136 ? -0.134 10.352 -12.641 1 97.5 136 GLU B O 1
ATOM 2610 N N . GLY B 1 137 ? -1.532 11.43 -11.219 1 97.56 137 GLY B N 1
ATOM 2611 C CA . GLY B 1 137 ? -2.539 10.391 -11.352 1 97.56 137 GLY B CA 1
ATOM 2612 C C . GLY B 1 137 ? -2.27 9.195 -10.461 1 97.56 137 GLY B C 1
ATOM 2613 O O . GLY B 1 137 ? -3.004 8.203 -10.5 1 97.56 137 GLY B O 1
ATOM 2614 N N . SER B 1 138 ? -1.229 9.25 -9.617 1 97 138 SER B N 1
ATOM 2615 C CA . SER B 1 138 ? -0.942 8.148 -8.703 1 97 138 SER B CA 1
ATOM 2616 C C . SER B 1 138 ? -2.127 7.871 -7.789 1 97 138 SER B C 1
ATOM 2618 O O . SER B 1 138 ? -2.842 8.789 -7.387 1 97 138 SER B O 1
ATOM 2620 N N . TYR B 1 139 ? -2.334 6.586 -7.504 1 97 139 TYR B N 1
ATOM 2621 C CA . TYR B 1 139 ? -3.422 6.207 -6.613 1 97 139 TYR B CA 1
ATOM 2622 C C . TYR B 1 139 ? -2.932 6.082 -5.172 1 97 139 TYR B C 1
ATOM 2624 O O . TYR B 1 139 ? -1.837 5.574 -4.926 1 97 139 TYR B O 1
ATOM 2632 N N . VAL B 1 140 ? -3.732 6.59 -4.289 1 98.25 140 VAL B N 1
ATOM 2633 C CA . VAL B 1 140 ? -3.445 6.516 -2.859 1 98.25 140 VAL B CA 1
ATOM 2634 C C . VAL B 1 140 ? -4.695 6.074 -2.104 1 98.25 140 VAL B C 1
ATOM 2636 O O . VAL B 1 140 ? -5.797 6.078 -2.66 1 98.25 140 VAL B O 1
ATOM 2639 N N . TYR B 1 141 ? -4.555 5.68 -0.845 1 98.06 141 TYR B N 1
ATOM 2640 C CA . TYR B 1 141 ? -5.637 5.039 -0.104 1 98.06 141 TYR B CA 1
ATOM 2641 C C . TYR B 1 141 ? -6.227 5.992 0.928 1 98.06 141 TYR B C 1
ATOM 2643 O O . TYR B 1 141 ? -5.543 6.398 1.87 1 98.06 141 TYR B O 1
ATOM 2651 N N . PHE B 1 142 ? -7.574 6.266 0.759 1 98.38 142 PHE B N 1
ATOM 2652 C CA . PHE B 1 142 ? -8.297 7.195 1.619 1 98.38 142 PHE B CA 1
ATOM 2653 C C . PHE B 1 142 ? -9.25 6.445 2.549 1 98.38 142 PHE B C 1
ATOM 2655 O O . PHE B 1 142 ? -9.758 5.379 2.195 1 98.38 142 PHE B O 1
ATOM 2662 N N . VAL B 1 143 ? -9.469 6.934 3.75 1 97.69 143 VAL B N 1
ATOM 2663 C CA . VAL B 1 143 ? -10.555 6.543 4.641 1 97.69 143 VAL B CA 1
ATOM 2664 C C . VAL B 1 143 ? -10.938 7.719 5.539 1 97.69 143 VAL B C 1
ATOM 2666 O O . VAL B 1 143 ? -10.406 7.855 6.645 1 97.69 143 VAL B O 1
ATOM 2669 N N . HIS B 1 144 ? -11.82 8.562 5.105 1 98.19 144 HIS B N 1
ATOM 2670 C CA . HIS B 1 144 ? -12.203 9.734 5.883 1 98.19 144 HIS B CA 1
ATOM 2671 C C . HIS B 1 144 ? -13.602 10.219 5.504 1 98.19 144 HIS B C 1
ATOM 2673 O O . HIS B 1 144 ? -14.031 10.039 4.363 1 98.19 144 HIS B O 1
ATOM 2679 N N . SER B 1 145 ? -14.273 10.852 6.43 1 98.5 145 SER B N 1
ATOM 2680 C CA . SER B 1 145 ? -15.617 11.367 6.211 1 98.5 145 SER B CA 1
ATOM 2681 C C . SER B 1 145 ? -15.633 12.891 6.16 1 98.5 145 SER B C 1
ATOM 2683 O O . SER B 1 145 ? -16.641 13.492 5.797 1 98.5 145 SER B O 1
ATOM 2685 N N . TYR B 1 146 ? -14.562 13.484 6.598 1 98.75 146 TYR B N 1
ATOM 2686 C CA . TYR B 1 146 ? -14.43 14.938 6.621 1 98.75 146 TYR B CA 1
ATOM 2687 C C . TYR B 1 146 ? -13.281 15.398 5.734 1 98.75 146 TYR B C 1
ATOM 2689 O O . TYR B 1 146 ? -12.367 14.617 5.438 1 98.75 146 TYR B O 1
ATOM 2697 N N . TYR B 1 147 ? -13.352 16.609 5.293 1 98.81 147 TYR B N 1
ATOM 2698 C CA . TYR B 1 147 ? -12.32 17.156 4.41 1 98.81 147 TYR B CA 1
ATOM 2699 C C . TYR B 1 147 ? -11.984 18.594 4.789 1 98.81 147 TYR B C 1
ATOM 2701 O O . TYR B 1 147 ? -12.75 19.25 5.484 1 98.81 147 TYR B O 1
ATOM 2709 N N . ALA B 1 148 ? -10.836 19.047 4.355 1 98.81 148 ALA B N 1
ATOM 2710 C CA . ALA B 1 148 ? -10.406 20.406 4.648 1 98.81 148 ALA B CA 1
ATOM 2711 C C . ALA B 1 148 ? -10.984 21.391 3.646 1 98.81 148 ALA B C 1
ATOM 2713 O O . ALA B 1 148 ? -10.789 21.25 2.438 1 98.81 148 ALA B O 1
ATOM 2714 N N . LYS B 1 149 ? -11.695 22.281 4.152 1 98.69 149 LYS B N 1
ATOM 2715 C CA . LYS B 1 149 ? -12.023 23.484 3.379 1 98.69 149 LYS B CA 1
ATOM 2716 C C . LYS B 1 149 ? -10.953 24.562 3.547 1 98.69 149 LYS B C 1
ATOM 2718 O O . LYS B 1 149 ? -10.992 25.344 4.496 1 98.69 149 LYS B O 1
ATOM 2723 N N . ILE B 1 150 ? -10.109 24.641 2.557 1 98.38 150 ILE B N 1
ATOM 2724 C CA . ILE B 1 150 ? -8.891 25.453 2.637 1 98.38 150 ILE B CA 1
ATOM 2725 C C . ILE B 1 150 ? -9.227 26.922 2.4 1 98.38 150 ILE B C 1
ATOM 2727 O O . ILE B 1 150 ? -10.039 27.25 1.535 1 98.38 150 ILE B O 1
ATOM 2731 N N . GLN B 1 151 ? -8.547 27.797 3.141 1 98 151 GLN B N 1
ATOM 2732 C CA . GLN B 1 151 ? -8.758 29.234 2.977 1 98 151 GLN B CA 1
ATOM 2733 C C . GLN B 1 151 ? -7.605 29.875 2.203 1 98 151 GLN B C 1
ATOM 2735 O O . GLN B 1 151 ? -7.758 30.953 1.647 1 98 151 GLN B O 1
ATOM 2740 N N . GLU B 1 152 ? -6.461 29.297 2.148 1 97.19 152 GLU B N 1
ATOM 2741 C CA . GLU B 1 152 ? -5.293 29.719 1.384 1 97.19 152 GLU B CA 1
ATOM 2742 C C . GLU B 1 152 ? -4.969 28.719 0.274 1 97.19 152 GLU B C 1
ATOM 2744 O O . GLU B 1 152 ? -4.285 27.719 0.511 1 97.19 152 GLU B O 1
ATOM 2749 N N . GLU B 1 153 ? -5.328 29.031 -0.887 1 95.94 153 GLU B N 1
ATOM 2750 C CA . GLU B 1 153 ? -5.262 28.078 -1.994 1 95.94 153 GLU B CA 1
ATOM 2751 C C . GLU B 1 153 ? -3.822 27.656 -2.273 1 95.94 153 GLU B C 1
ATOM 2753 O O . GLU B 1 153 ? -3.582 26.547 -2.783 1 95.94 153 GLU B O 1
ATOM 2758 N N . GLU B 1 154 ? -2.9 28.516 -1.876 1 97.19 154 GLU B N 1
ATOM 2759 C CA . GLU B 1 154 ? -1.496 28.25 -2.176 1 97.19 154 GLU B CA 1
ATOM 2760 C C . GLU B 1 154 ? -0.987 27.031 -1.404 1 97.19 154 GLU B C 1
ATOM 2762 O O . GLU B 1 154 ? 0.049 26.453 -1.749 1 97.19 154 GLU B O 1
ATOM 2767 N N . VAL B 1 155 ? -1.677 26.625 -0.372 1 98.5 155 VAL B N 1
ATOM 2768 C CA . VAL B 1 155 ? -1.188 25.516 0.441 1 98.5 155 VAL B CA 1
ATOM 2769 C C . VAL B 1 155 ? -1.551 24.188 -0.222 1 98.5 155 VAL B C 1
ATOM 2771 O O . VAL B 1 155 ? -1.008 23.141 0.135 1 98.5 155 VAL B O 1
ATOM 2774 N N . LEU B 1 156 ? -2.51 24.234 -1.173 1 98.81 156 LEU B N 1
ATOM 2775 C CA . LEU B 1 156 ? -2.947 23.016 -1.842 1 98.81 156 LEU B CA 1
ATOM 2776 C C . LEU B 1 156 ? -1.894 22.531 -2.83 1 98.81 156 LEU B C 1
ATOM 2778 O O . LEU B 1 156 ? -1.457 23.281 -3.701 1 98.81 156 LEU B O 1
ATOM 2782 N N . LYS B 1 157 ? -1.464 21.266 -2.719 1 98.88 157 LYS B N 1
ATOM 2783 C CA . LYS B 1 157 ? -0.423 20.734 -3.594 1 98.88 157 LYS B CA 1
ATOM 2784 C C . LYS B 1 157 ? -0.963 19.609 -4.469 1 98.88 157 LYS B C 1
ATOM 2786 O O . LYS B 1 157 ? -0.464 19.375 -5.57 1 98.88 157 LYS B O 1
ATOM 2791 N N . ALA B 1 158 ? -1.957 18.891 -3.994 1 98.88 158 ALA B N 1
ATOM 2792 C CA . ALA B 1 158 ? -2.688 17.891 -4.77 1 98.88 158 ALA B CA 1
ATOM 2793 C C . ALA B 1 158 ? -4.098 17.703 -4.223 1 98.88 158 ALA B C 1
ATOM 2795 O O . ALA B 1 158 ? -4.348 17.922 -3.035 1 98.88 158 ALA B O 1
ATOM 2796 N N . HIS B 1 159 ? -5 17.359 -5.078 1 98.88 159 HIS B N 1
ATOM 2797 C CA . HIS B 1 159 ? -6.363 17.031 -4.668 1 98.88 159 HIS B CA 1
ATOM 2798 C C . HIS B 1 159 ? -6.852 15.758 -5.352 1 98.88 159 HIS B C 1
ATOM 2800 O O . HIS B 1 159 ? -6.188 15.234 -6.25 1 98.88 159 HIS B O 1
ATOM 2806 N N . SER B 1 160 ? -7.883 15.188 -4.883 1 98.81 160 SER B N 1
ATOM 2807 C CA . SER B 1 160 ? -8.633 14.086 -5.492 1 98.81 160 SER B CA 1
ATOM 2808 C C . SER B 1 160 ? -10.109 14.445 -5.641 1 98.81 160 SER B C 1
ATOM 2810 O O . SER B 1 160 ? -10.648 15.211 -4.848 1 98.81 160 SER B O 1
ATOM 2812 N N . PHE B 1 161 ? -10.656 13.914 -6.648 1 98.62 161 PHE B N 1
ATOM 2813 C CA . PHE B 1 161 ? -12.07 14.195 -6.848 1 98.62 161 PHE B CA 1
ATOM 2814 C C . PHE B 1 161 ? -12.93 13.117 -6.191 1 98.62 161 PHE B C 1
ATOM 2816 O O . PHE B 1 161 ? -12.758 11.93 -6.457 1 98.62 161 PHE B O 1
ATOM 2823 N N . TYR B 1 162 ? -13.844 13.523 -5.344 1 98.38 162 TYR B N 1
ATOM 2824 C CA . TYR B 1 162 ? -14.852 12.688 -4.703 1 98.38 162 TYR B CA 1
ATOM 2825 C C . TYR B 1 162 ? -16.156 13.461 -4.492 1 98.38 162 TYR B C 1
ATOM 2827 O O . TYR B 1 162 ? -16.469 13.859 -3.367 1 98.38 162 TYR B O 1
ATOM 2835 N N . GLY B 1 163 ? -16.891 13.633 -5.559 1 98.12 163 GLY B N 1
ATOM 2836 C CA . GLY B 1 163 ? -18.031 14.523 -5.516 1 98.12 163 GLY B CA 1
ATOM 2837 C C . GLY B 1 163 ? -17.656 15.992 -5.477 1 98.12 163 GLY B C 1
ATOM 2838 O O . GLY B 1 163 ? -18.375 16.844 -6.004 1 98.12 163 GLY B O 1
ATOM 2839 N N . ILE B 1 164 ? -16.594 16.281 -4.84 1 98.12 164 ILE B N 1
ATOM 2840 C CA . ILE B 1 164 ? -15.945 17.594 -4.809 1 98.12 164 ILE B CA 1
ATOM 2841 C C . ILE B 1 164 ? -14.43 17.422 -4.875 1 98.12 164 ILE B C 1
ATOM 2843 O O . ILE B 1 164 ? -13.914 16.328 -4.66 1 98.12 164 ILE B O 1
ATOM 2847 N N . ASN B 1 165 ? -13.75 18.5 -5.258 1 98.19 165 ASN B N 1
ATOM 2848 C CA . ASN B 1 165 ? -12.297 18.469 -5.133 1 98.19 165 ASN B CA 1
ATOM 2849 C C . ASN B 1 165 ? -11.859 18.438 -3.668 1 98.19 165 ASN B C 1
ATOM 2851 O O . ASN B 1 165 ? -12.117 19.375 -2.916 1 98.19 165 ASN B O 1
ATOM 2855 N N . THR B 1 166 ? -11.25 17.375 -3.295 1 98.56 166 THR B N 1
ATOM 2856 C CA . THR B 1 166 ? -10.859 17.125 -1.909 1 98.56 166 THR B CA 1
ATOM 2857 C C . THR B 1 166 ? -9.352 17.281 -1.733 1 98.56 166 THR B C 1
ATOM 2859 O O . THR B 1 166 ? -8.57 16.594 -2.381 1 98.56 166 THR B O 1
ATOM 2862 N N . PRO B 1 167 ? -8.93 18.234 -0.896 1 98.88 167 PRO B N 1
ATOM 2863 C CA . PRO B 1 167 ? -7.488 18.359 -0.669 1 98.88 167 PRO B CA 1
ATOM 2864 C C . PRO B 1 167 ? -6.848 17.062 -0.201 1 98.88 167 PRO B C 1
ATOM 2866 O O . PRO B 1 167 ? -7.316 16.438 0.762 1 98.88 167 PRO B O 1
ATOM 2869 N N . ALA B 1 168 ? -5.828 16.656 -0.888 1 98.94 168 ALA B N 1
ATOM 2870 C CA . ALA B 1 168 ? -5.145 15.391 -0.591 1 98.94 168 ALA B CA 1
ATOM 2871 C C . ALA B 1 168 ? -3.756 15.648 -0.01 1 98.94 168 ALA B C 1
ATOM 2873 O O . ALA B 1 168 ? -3.312 14.938 0.895 1 98.94 168 ALA B O 1
ATOM 2874 N N . VAL B 1 169 ? -3.051 16.609 -0.553 1 98.94 169 VAL B N 1
ATOM 2875 C CA . VAL B 1 169 ? -1.729 17.031 -0.098 1 98.94 169 VAL B CA 1
ATOM 2876 C C . VAL B 1 169 ? -1.703 18.547 0.101 1 98.94 169 VAL B C 1
ATOM 2878 O O . VAL B 1 169 ? -2.109 19.297 -0.786 1 98.94 169 VAL B O 1
ATOM 2881 N N . VAL B 1 170 ? -1.253 18.984 1.283 1 98.94 170 VAL B N 1
ATOM 2882 C CA . VAL B 1 170 ? -1.112 20.406 1.577 1 98.94 170 VAL B CA 1
ATOM 2883 C C . VAL B 1 170 ? 0.287 20.688 2.123 1 98.94 170 VAL B C 1
ATOM 2885 O O . VAL B 1 170 ? 0.932 19.797 2.68 1 98.94 170 VAL B O 1
ATOM 2888 N N . SER B 1 171 ? 0.737 21.891 1.941 1 98.75 171 SER B N 1
ATOM 2889 C CA . SER B 1 171 ? 2.039 22.281 2.477 1 98.75 171 SER B CA 1
ATOM 2890 C C . SER B 1 171 ? 2.15 23.781 2.633 1 98.75 171 SER B C 1
ATOM 2892 O O . SER B 1 171 ? 1.656 24.547 1.793 1 98.75 171 SER B O 1
ATOM 2894 N N . LYS B 1 172 ? 2.719 24.25 3.674 1 98.19 172 LYS B N 1
ATOM 2895 C CA . LYS B 1 172 ? 3.074 25.625 3.967 1 98.19 172 LYS B CA 1
ATOM 2896 C C . LYS B 1 172 ? 4.352 25.703 4.801 1 98.19 172 LYS B C 1
ATOM 2898 O O . LYS B 1 172 ? 4.348 25.359 5.984 1 98.19 172 LYS B O 1
ATOM 2903 N N . GLY B 1 173 ? 5.41 26.234 4.121 1 97.25 173 GLY B N 1
ATOM 2904 C CA . GLY B 1 173 ? 6.68 26.219 4.828 1 97.25 173 GLY B CA 1
ATOM 2905 C C . GLY B 1 173 ? 7.148 24.812 5.184 1 97.25 173 GLY B C 1
ATOM 2906 O O . GLY B 1 173 ? 7.289 23.969 4.309 1 97.25 173 GLY B O 1
ATOM 2907 N N . ASN B 1 174 ? 7.375 24.609 6.473 1 98.25 174 ASN B N 1
ATOM 2908 C CA . ASN B 1 174 ? 7.844 23.312 6.926 1 98.25 174 ASN B CA 1
ATOM 2909 C C . ASN B 1 174 ? 6.699 22.453 7.457 1 98.25 174 ASN B C 1
ATOM 2911 O O . ASN B 1 174 ? 6.93 21.484 8.18 1 98.25 174 ASN B O 1
ATOM 2915 N N . VAL B 1 175 ? 5.48 22.812 7.105 1 98.88 175 VAL B N 1
ATOM 2916 C CA . VAL B 1 175 ? 4.289 22.062 7.504 1 98.88 175 VAL B CA 1
ATOM 2917 C C . VAL B 1 175 ? 3.705 21.328 6.293 1 98.88 175 VAL B C 1
ATOM 2919 O O . VAL B 1 175 ? 3.461 21.938 5.25 1 98.88 175 VAL B O 1
ATOM 2922 N N . PHE B 1 176 ? 3.514 20.047 6.402 1 98.88 176 PHE B N 1
ATOM 2923 C CA . PHE B 1 176 ? 2.992 19.188 5.348 1 98.88 176 PHE B CA 1
ATOM 2924 C C . PHE B 1 176 ? 1.802 18.375 5.848 1 98.88 176 PHE B C 1
ATOM 2926 O O . PHE B 1 176 ? 1.676 18.125 7.051 1 98.88 176 PHE B O 1
ATOM 2933 N N . GLY B 1 177 ? 0.92 17.969 4.945 1 98.88 177 GLY B N 1
ATOM 2934 C CA . GLY B 1 177 ? -0.223 17.141 5.305 1 98.88 177 GLY B CA 1
ATOM 2935 C C . GLY B 1 177 ? -0.662 16.203 4.191 1 98.88 177 GLY B C 1
ATOM 2936 O O . GLY B 1 177 ? -0.677 16.594 3.021 1 98.88 177 GLY B O 1
ATOM 2937 N N . LEU B 1 178 ? -0.956 15.023 4.539 1 98.94 178 LEU B N 1
ATOM 2938 C CA . LEU B 1 178 ? -1.522 14.008 3.656 1 98.94 178 LEU B CA 1
ATOM 2939 C C . LEU B 1 178 ? -2.865 13.516 4.184 1 98.94 178 LEU B C 1
ATOM 2941 O O . LEU B 1 178 ? -2.949 13 5.301 1 98.94 178 LEU B O 1
ATOM 2945 N N . GLN B 1 179 ? -3.904 13.672 3.381 1 98.88 179 GLN B N 1
ATOM 2946 C CA . GLN B 1 179 ? -5.227 13.25 3.83 1 98.88 179 GLN B CA 1
ATOM 2947 C C . GLN B 1 179 ? -5.371 11.734 3.777 1 98.88 179 GLN B C 1
ATOM 2949 O O . GLN B 1 179 ? -6.227 11.164 4.453 1 98.88 179 GLN B O 1
ATOM 2954 N N . PHE B 1 180 ? -4.609 11.109 3.006 1 98.75 180 PHE B N 1
ATOM 2955 C CA . PHE B 1 180 ? -4.613 9.656 2.832 1 98.75 180 PHE B CA 1
ATOM 2956 C C . PHE B 1 180 ? -3.541 9.008 3.691 1 98.75 180 PHE B C 1
ATOM 2958 O O . PHE B 1 180 ? -2.801 9.695 4.398 1 98.75 180 PHE B O 1
ATOM 2965 N N . HIS B 1 181 ? -3.553 7.688 3.723 1 98.62 181 HIS B N 1
ATOM 2966 C CA . HIS B 1 181 ? -2.561 6.93 4.477 1 98.62 181 HIS B CA 1
ATOM 2967 C C . HIS B 1 181 ? -1.393 6.52 3.586 1 98.62 181 HIS B C 1
ATOM 2969 O O . HIS B 1 181 ? -1.479 5.523 2.861 1 98.62 181 HIS B O 1
ATOM 2975 N N . PRO B 1 182 ? -0.296 7.266 3.686 1 98.56 182 PRO B N 1
ATOM 2976 C CA . PRO B 1 182 ? 0.829 6.914 2.814 1 98.56 182 PRO B CA 1
ATOM 2977 C C . PRO B 1 182 ? 1.377 5.516 3.096 1 98.56 182 PRO B C 1
ATOM 2979 O O . PRO B 1 182 ? 1.835 4.832 2.176 1 98.56 182 PRO B O 1
ATOM 2982 N N . GLU B 1 183 ? 1.317 5.062 4.359 1 97 183 GLU B N 1
ATOM 2983 C CA . GLU B 1 183 ? 1.842 3.756 4.75 1 97 183 GLU B CA 1
ATOM 2984 C C . GLU B 1 183 ? 1.011 2.625 4.148 1 97 183 GLU B C 1
ATOM 2986 O O . GLU B 1 183 ? 1.438 1.469 4.145 1 97 183 GLU B O 1
ATOM 2991 N N . LYS B 1 184 ? -0.164 2.959 3.584 1 96.38 184 LYS B N 1
ATOM 2992 C CA . LYS B 1 184 ? -1.062 1.983 2.973 1 96.38 184 LYS B CA 1
ATOM 2993 C C . LYS B 1 184 ? -1.232 2.254 1.479 1 96.38 184 LYS B C 1
ATOM 2995 O O . LYS B 1 184 ? -2.117 1.686 0.837 1 96.38 184 LYS B O 1
ATOM 3000 N N . SER B 1 185 ? -0.372 3.127 0.94 1 97.62 185 SER B N 1
ATOM 3001 C CA . SER B 1 185 ? -0.621 3.625 -0.409 1 97.62 185 SER B CA 1
ATOM 3002 C C . SER B 1 185 ? 0.459 3.154 -1.379 1 97.62 185 SER B C 1
ATOM 3004 O O . SER B 1 185 ? 0.835 3.885 -2.299 1 97.62 185 SER B O 1
ATOM 3006 N N . GLY B 1 186 ? 1.005 1.931 -1.187 1 95.5 186 GLY B N 1
ATOM 3007 C CA . GLY B 1 186 ? 1.954 1.375 -2.137 1 95.5 186 GLY B CA 1
ATOM 3008 C C . GLY B 1 186 ? 3.156 2.27 -2.373 1 95.5 186 GLY B C 1
ATOM 3009 O O . GLY B 1 186 ? 3.643 2.92 -1.447 1 95.5 186 GLY B O 1
ATOM 3010 N N . GLU B 1 187 ? 3.623 2.215 -3.604 1 96.12 187 GLU B N 1
ATOM 3011 C CA . GLU B 1 187 ? 4.859 2.904 -3.969 1 96.12 187 GLU B CA 1
ATOM 3012 C C . GLU B 1 187 ? 4.703 4.418 -3.842 1 96.12 187 GLU B C 1
ATOM 3014 O O . GLU B 1 187 ? 5.57 5.09 -3.279 1 96.12 187 GLU B O 1
ATOM 3019 N N . PRO B 1 188 ? 3.613 5.016 -4.293 1 97.62 188 PRO B N 1
ATOM 3020 C CA . PRO B 1 188 ? 3.5 6.469 -4.137 1 97.62 188 PRO B CA 1
ATOM 3021 C C . PRO B 1 188 ? 3.551 6.914 -2.678 1 97.62 188 PRO B C 1
ATOM 3023 O O . PRO B 1 188 ? 4.176 7.93 -2.359 1 97.62 188 PRO B O 1
ATOM 3026 N N . GLY B 1 189 ? 2.873 6.141 -1.819 1 98.31 189 GLY B N 1
ATOM 3027 C CA . GLY B 1 189 ? 2.916 6.453 -0.4 1 98.31 189 GLY B CA 1
ATOM 3028 C C . GLY B 1 189 ? 4.312 6.355 0.19 1 98.31 189 GLY B C 1
ATOM 3029 O O . GLY B 1 189 ? 4.746 7.246 0.919 1 98.31 189 GLY B O 1
ATOM 3030 N N . MET B 1 190 ? 4.992 5.332 -0.179 1 97.94 190 MET B N 1
ATOM 3031 C CA . MET B 1 190 ? 6.355 5.121 0.295 1 97.94 190 MET B CA 1
ATOM 3032 C C . MET B 1 190 ? 7.285 6.211 -0.22 1 97.94 190 MET B C 1
ATOM 3034 O O . MET B 1 190 ? 8.18 6.664 0.5 1 97.94 190 MET B O 1
ATOM 3038 N N . GLN B 1 191 ? 7.098 6.586 -1.456 1 97.94 191 GLN B N 1
ATOM 3039 C CA . GLN B 1 191 ? 7.906 7.645 -2.047 1 97.94 191 GLN B CA 1
ATOM 3040 C C . GLN B 1 191 ? 7.742 8.953 -1.283 1 97.94 191 GLN B C 1
ATOM 3042 O O . GLN B 1 191 ? 8.719 9.672 -1.043 1 97.94 191 GLN B O 1
ATOM 3047 N N . MET B 1 192 ? 6.535 9.242 -0.898 1 98.69 192 MET B N 1
ATOM 3048 C CA . MET B 1 192 ? 6.277 10.477 -0.168 1 98.69 192 MET B CA 1
ATOM 3049 C C . MET B 1 192 ? 6.926 10.445 1.212 1 98.69 192 MET B C 1
ATOM 3051 O O . MET B 1 192 ? 7.461 11.453 1.678 1 98.69 192 MET B O 1
ATOM 3055 N N . LEU B 1 193 ? 6.883 9.305 1.875 1 98.62 193 LEU B N 1
ATOM 3056 C CA . LEU B 1 193 ? 7.57 9.148 3.152 1 98.62 193 LEU B CA 1
ATOM 3057 C C . LEU B 1 193 ? 9.078 9.305 2.979 1 98.62 193 LEU B C 1
ATOM 3059 O O . LEU B 1 193 ? 9.742 9.938 3.805 1 98.62 193 LEU B O 1
ATOM 3063 N N . LYS B 1 194 ? 9.578 8.758 1.932 1 98.19 194 LYS B N 1
ATOM 3064 C CA . LYS B 1 194 ? 11 8.898 1.622 1 98.19 194 LYS B CA 1
ATOM 3065 C C . LYS B 1 194 ? 11.367 10.359 1.388 1 98.19 194 LYS B C 1
ATOM 3067 O O . LYS B 1 194 ? 12.414 10.82 1.855 1 98.19 194 LYS B O 1
ATOM 3072 N N . ASN B 1 195 ? 10.547 11.047 0.653 1 98.62 195 ASN B N 1
ATOM 3073 C CA . ASN B 1 195 ? 10.781 12.469 0.411 1 98.62 195 ASN B CA 1
ATOM 3074 C C . ASN B 1 195 ? 10.836 13.258 1.716 1 98.62 195 ASN B C 1
ATOM 3076 O O . ASN B 1 195 ? 11.672 14.148 1.875 1 98.62 195 ASN B O 1
ATOM 3080 N N . PHE B 1 196 ? 9.922 12.953 2.645 1 98.75 196 PHE B N 1
ATOM 3081 C CA . PHE B 1 196 ? 9.945 13.617 3.943 1 98.75 196 PHE B CA 1
ATOM 3082 C C . PHE B 1 196 ? 11.25 13.328 4.676 1 98.75 196 PHE B C 1
ATOM 3084 O O . PHE B 1 196 ? 11.852 14.227 5.262 1 98.75 196 PHE B O 1
ATOM 3091 N N . TRP B 1 197 ? 11.688 12.055 4.617 1 98.38 197 TRP B N 1
ATOM 3092 C CA . TRP B 1 197 ? 12.945 11.656 5.242 1 98.38 197 TRP B CA 1
ATOM 3093 C C . TRP B 1 197 ? 14.117 12.43 4.641 1 98.38 197 TRP B C 1
ATOM 3095 O O . TRP B 1 197 ? 15 12.891 5.367 1 98.38 197 TRP B O 1
ATOM 3105 N N . GLU B 1 198 ? 14.141 12.602 3.357 1 97.12 198 GLU B N 1
ATOM 3106 C CA . GLU B 1 198 ? 15.211 13.297 2.654 1 97.12 198 GLU B CA 1
ATOM 3107 C C . GLU B 1 198 ? 15.25 14.781 3.027 1 97.12 198 GLU B C 1
ATOM 3109 O O . GLU B 1 198 ? 16.312 15.398 3.029 1 97.12 198 GLU B O 1
ATOM 3114 N N . LEU B 1 199 ? 14.078 15.273 3.338 1 95.56 199 LEU B N 1
ATOM 3115 C CA . LEU B 1 199 ? 13.977 16.672 3.736 1 95.56 199 LEU B CA 1
ATOM 3116 C C . LEU B 1 199 ? 14.664 16.906 5.074 1 95.56 199 LEU B C 1
ATOM 3118 O O . LEU B 1 199 ? 15.109 18.016 5.363 1 95.56 199 LEU B O 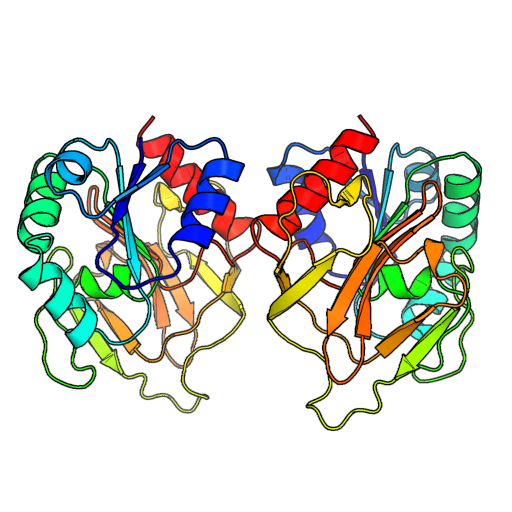1
ATOM 3122 N N . ILE B 1 200 ? 14.773 15.891 5.914 1 94.06 200 ILE B N 1
ATOM 3123 C CA . ILE B 1 200 ? 15.234 16.109 7.281 1 94.06 200 ILE B CA 1
ATOM 3124 C C . ILE B 1 200 ? 16.656 15.578 7.438 1 94.06 200 ILE B C 1
ATOM 3126 O O . ILE B 1 200 ? 17.281 15.75 8.492 1 94.06 200 ILE B O 1
ATOM 3130 N N . LYS B 1 201 ? 17.203 14.891 6.422 1 84 201 LYS B N 1
ATOM 3131 C CA . LYS B 1 201 ? 18.594 14.43 6.477 1 84 201 LYS B CA 1
ATOM 3132 C C . LYS B 1 201 ? 19.562 15.602 6.512 1 84 201 LYS B C 1
ATOM 3134 O O . LYS B 1 201 ? 19.281 16.672 5.973 1 84 201 LYS B O 1
#

pLDDT: mean 97.77, std 1.71, range [83.94, 98.94]

Solvent-accessible surface area (backbone atoms only — not comparable to full-atom values): 20550 Å² total; per-residue (Å²): 84,31,26,35,46,45,61,86,48,42,65,58,65,56,45,47,49,35,39,46,72,74,69,43,56,66,44,80,41,64,50,61,68,58,53,53,69,29,45,25,37,35,34,49,29,55,85,54,64,47,62,50,44,50,37,28,54,75,70,48,44,54,62,41,52,52,50,28,46,74,72,60,32,36,34,35,16,27,27,46,20,25,58,42,32,18,36,28,30,57,55,100,44,80,32,72,42,69,53,77,37,65,31,38,34,38,71,72,86,52,99,58,78,79,47,48,64,45,76,46,45,36,44,69,72,45,90,50,72,50,49,56,96,51,61,81,54,42,55,36,30,34,75,42,53,58,44,62,46,70,70,52,72,83,29,51,28,22,27,28,79,67,91,45,84,37,64,34,29,37,43,59,92,48,38,37,26,28,46,29,42,38,53,52,10,17,50,57,20,48,44,29,53,47,32,50,49,61,70,51,104,85,30,24,35,48,45,59,85,48,42,67,59,65,56,46,47,50,34,39,47,70,72,69,41,57,67,44,80,40,65,48,63,67,59,53,52,69,30,44,26,38,35,34,51,28,55,84,53,64,49,61,50,44,50,38,27,52,75,68,48,45,55,61,40,50,53,50,28,45,74,72,59,30,36,36,34,14,27,29,46,20,24,57,40,33,18,36,30,30,57,55,101,45,81,33,72,42,69,52,78,37,62,31,38,33,37,71,72,87,53,101,58,77,80,48,49,64,46,78,46,45,35,45,70,71,46,90,50,71,48,49,56,95,49,60,81,55,42,56,37,29,34,76,43,54,57,44,61,48,69,70,51,72,81,30,52,27,21,28,29,81,68,90,46,84,37,63,35,29,38,41,57,92,49,38,36,26,27,45,30,42,41,51,51,10,17,49,57,19,48,43,29,51,46,33,51,48,60,69,52,104

Radius of gyration: 22.5 Å; Cα contacts (8 Å, |Δi|>4): 973; chains: 2; bounding box: 45×60×56 Å

Nearest PDB structures (foldseek):
  4gud-assembly1_A  TM=9.514E-01  e=7.618E-23  Vibrio cholerae O1 biovar El Tor str. N16961
  1ka9-assembly1_H  TM=9.398E-01  e=1.358E-20  Thermus thermophilus
  7ac8-assembly3_F  TM=8.837E-01  e=3.716E-21  Thermotoga maritima MSB8
  3zr4-assembly2_D  TM=8.522E-01  e=5.276E-20  Thermotoga maritima
  6ymu-assembly4_D  TM=8.773E-01  e=1.704E-19  Thermotoga maritima

Sequence (402 aa):
MISIVDYGMGNLRSVQKALEFIGAEAEITGDKHKILNSRGIILPGVGAFPDAMDNIKKLGIDTVLNEAVNEGTPLMGICLGMQLLFDESEEVRNTKGLGLLKGKIKKFNVDLKIPHMGWNNLIIDSDCEILKDVKEGSYVYFVHSYYAKIQEEEVLKAHSFYGINTPAVVSKGNVFGLQFHPEKSGEPGMQMLKNFWELIKMISIVDYGMGNLRSVQKALEFIGAEAEITGDK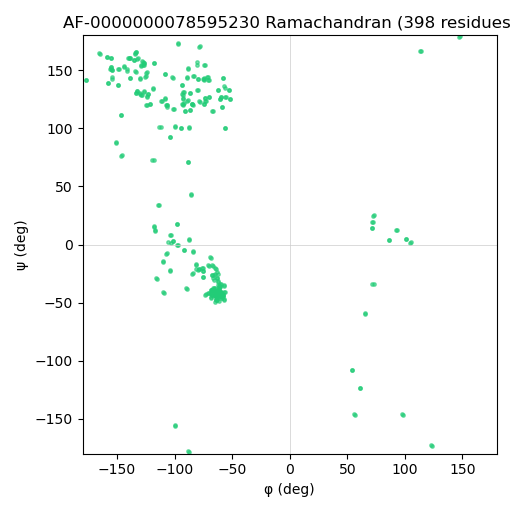HKILNSRGIILPGVGAFPDAMDNIKKLGIDTVLNEAVNEGTPLMGICLGMQLLFDESEEVRNTKGLGLLKGKIKKFNVDLKIPHMGWNNLIIDSDCEILKDVKEGSYVYFVHSYYAKIQEEEVLKAHSFYGINTPAVVSKGNVFGLQFHPEKSGEPGMQMLKNFWELIK

Organism: NCBI:txid1408889

Secondary stru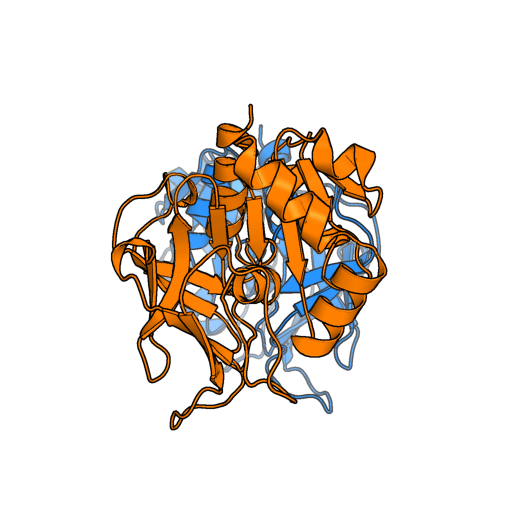cture (DSSP, 8-state):
-EEEE-SS-S-HHHHHHHHHHTT--EEEE--HHHHHT-SEEEE---S-HHHHHHHHHHTTHHHHHHHHHHTT--EEEETHHHHTTSSEE-SSS-EE---SS-EEEEE--SSS-SSEEEEEEPEE-S--GGGTTPPTT-EEEEEESEEEEES-GGGEEEEEESSSEEEEEEEETTEEEESS-GGGSHHHHHHHHHHHHHHH-/-EEEE-SS-S-HHHHHHHHHHTT--EEEE--HHHHHT-SEEEE---S-HHHHHHHHHHTTHHHHHHHHHHTT--EEEETHHHHTTSSEE-SSS-EE---SS-EEEEE--SSS-SSEEEEEEPEE-S--GGGTTPPTT-EEEEEESEEEEES-GGGEEEEEESSSEEEEEEEETTEEEESS-GGGSHHHHHHHHHHHHHHH-

InterPro domains:
  IPR010139 Imidazole glycerol phosphate synthase, subunit H [MF_00278] (1-199)
  IPR010139 Imidazole glycerol phosphate synthase, subunit H [PIRSF000495] (1-200)
  IPR010139 Imidazole glycerol phosphate synthase, subunit H [PTHR42701] (2-198)
  IPR010139 Imidazole glycerol phosphate synthase, subunit H [TIGR01855] (2-198)
  IPR010139 Imidazole glycerol phosphate synthase, subunit H [cd01748] (2-196)
  IPR017926 Glutamine amidotransferase [PF00117] (4-196)
  IPR029062 Class I glutamine amidotransferase-like [G3DSA:3.40.50.880] (1-201)
  IPR029062 Class I glutamine amidotransferase-like [SSF52317] (2-199)

Foldseek 3Di:
DEEEAPLPFAPRVLLVVLCVVLPFDYDYDNDLVCNLPDLAYEYGHDDFLQVSVVSCVVSPVLVSVVNSVVVQRFYEYEASGQQLCEQWEPTVHTDGHSHNFYWYKYFDDAPDDPPPFAKFFKAFDADDLLCVVPDHRQIFTAHGGIATDHDDCVQQGIFTDDRHTGRAWGDDRSYIYGNTQLSRGPPSSSSSSSSNSVVSD/DEEEADLPFAPRVLLVVLCVVLPFDYDYDNDLVCNLPDLAYEYGHDDFLQVSVVSCVVSVVLVSVVNSVVVQRFYEYEASGQQLCEQWEPTVHTDGHSHNFYWYKYFDDAPDDPPPFAKFFKAFDADDLLCVVPDHRQIFTAHGGIATDHPDCVQQGIFTDDRHTGRAWGDDRSYIYGNTQLSRRPPSSSSSSSSNSVVSD